Protein AF-A0A9P6KGE3-F1 (afdb_monomer)

Sequence (478 aa):
MKNVGARFRNRKINNKQLLRVYRASEIPDLDESLSLQRSIPQTETGVDKEEESEHHLQAAISASNLSTTTGEVTALYIPTPDASRKIENYRQFYTKTFTEPSTLIRFSSTVEDCIGCPYNMDHDDEKWLVDFNAKRSSTEKLDEDHFELIMWQFEKITNERVPYLQLDSGQIPALEDLRATFIGAQLSGVKAFAGDVYPWWQDRRIKRGGKIITPQLKFEEVVRNESDPYVCFRRRESKPVRKTRRTDQQSIEKLRKLRMEMESARSLLEMVSRREKVRKESLVLEHMIFDQRCKVREYRRNLGIKDDDEDMQSSLKKKNRKLGEPSATIRIPLNFKDRDTPASQDESRRDRSALSSIETELARRREDDVGWEDLTDNPYQQFLAPYSQQCFRVLPHQRNGKYVSFRKRIGRGGRIHIDRQYARPRYPFKDPYQKDLYGQTDGQYTYDKFRFDDDSFDQEDIIDDLRDGYVFYSAIYS

Radius of gyration: 42.46 Å; Cα conta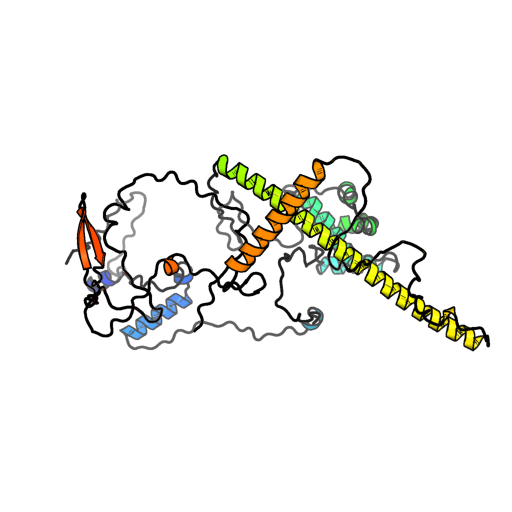cts (8 Å, |Δi|>4): 180; chains: 1; bounding box: 105×90×108 Å

Structure (mmCIF, N/CA/C/O backbone):
data_AF-A0A9P6KGE3-F1
#
_entry.id   AF-A0A9P6KGE3-F1
#
loop_
_atom_site.group_PDB
_atom_site.id
_atom_site.type_symbol
_atom_site.label_atom_id
_atom_site.label_alt_id
_atom_site.label_comp_id
_atom_site.label_asym_id
_atom_site.label_entity_id
_atom_site.label_seq_id
_atom_site.pdbx_PDB_ins_code
_atom_site.Cartn_x
_atom_site.Cartn_y
_atom_site.Cartn_z
_atom_site.occupancy
_atom_site.B_iso_or_equiv
_atom_site.auth_seq_id
_atom_site.auth_comp_id
_atom_site.auth_asym_id
_atom_site.auth_atom_id
_atom_site.pdbx_PDB_model_num
ATOM 1 N N . MET A 1 1 ? -22.784 -4.796 64.828 1.00 34.38 1 MET A N 1
ATOM 2 C CA . MET A 1 1 ? -23.133 -5.222 63.452 1.00 34.38 1 MET A CA 1
ATOM 3 C C . MET A 1 1 ? -24.203 -4.282 62.905 1.00 34.38 1 MET A C 1
ATOM 5 O O . MET A 1 1 ? -25.028 -3.840 63.694 1.00 34.38 1 MET A O 1
ATOM 9 N N . LYS A 1 2 ? -24.172 -3.915 61.616 1.00 34.50 2 LYS A N 1
ATOM 10 C CA . LYS A 1 2 ? -25.208 -3.077 60.977 1.00 34.50 2 LYS A CA 1
ATOM 11 C C . LYS A 1 2 ? -25.987 -3.929 59.972 1.00 34.50 2 LYS A C 1
ATOM 13 O O . LYS A 1 2 ? -25.368 -4.502 59.084 1.00 34.50 2 LYS A O 1
ATOM 18 N N . ASN A 1 3 ? -27.312 -3.985 60.102 1.00 33.12 3 ASN A N 1
ATOM 19 C CA . ASN A 1 3 ? -28.177 -4.696 59.157 1.00 33.12 3 ASN A CA 1
ATOM 20 C C . ASN A 1 3 ? -28.160 -4.011 57.784 1.00 33.12 3 ASN A C 1
ATOM 22 O O . ASN A 1 3 ? -28.677 -2.902 57.644 1.00 33.12 3 ASN A O 1
ATOM 26 N N . VAL A 1 4 ? -27.639 -4.695 56.764 1.00 39.62 4 VAL A N 1
ATOM 27 C CA . VAL A 1 4 ? -27.807 -4.313 55.354 1.00 39.62 4 VAL A CA 1
ATOM 28 C C . VAL A 1 4 ? -29.019 -5.061 54.799 1.00 39.62 4 VAL A C 1
ATOM 30 O O . VAL A 1 4 ? -28.910 -6.026 54.053 1.00 39.62 4 VAL A O 1
ATOM 33 N N . GLY A 1 5 ? -30.209 -4.627 55.217 1.00 37.56 5 GLY A N 1
ATOM 34 C CA . GLY A 1 5 ? -31.465 -5.124 54.661 1.00 37.56 5 GLY A CA 1
ATOM 35 C C . GLY A 1 5 ? -31.737 -4.478 53.305 1.00 37.56 5 GLY A C 1
ATOM 36 O O . GLY A 1 5 ? -32.362 -3.417 53.251 1.00 37.56 5 GLY A O 1
ATOM 37 N N . ALA A 1 6 ? -31.286 -5.108 52.219 1.00 42.97 6 ALA A N 1
ATOM 38 C CA . ALA A 1 6 ? -31.610 -4.697 50.855 1.00 42.97 6 ALA A CA 1
ATOM 39 C C . ALA A 1 6 ? -33.107 -4.929 50.571 1.00 42.97 6 ALA A C 1
ATOM 41 O O . ALA A 1 6 ? -33.515 -5.948 50.018 1.00 42.97 6 ALA A O 1
ATOM 42 N N . ARG A 1 7 ? -33.956 -3.978 50.982 1.00 43.38 7 ARG A N 1
ATOM 43 C CA . ARG A 1 7 ? -35.394 -4.009 50.688 1.00 43.38 7 ARG A CA 1
ATOM 44 C C . ARG A 1 7 ? -35.607 -3.938 49.178 1.00 43.38 7 ARG A C 1
ATOM 46 O O . ARG A 1 7 ? -35.482 -2.864 48.587 1.00 43.38 7 ARG A O 1
ATOM 53 N N . PHE A 1 8 ? -36.002 -5.062 48.579 1.00 44.66 8 PHE A N 1
ATOM 54 C CA . PHE A 1 8 ? -36.588 -5.087 47.244 1.00 44.66 8 PHE A CA 1
ATOM 55 C C . PHE A 1 8 ? -37.722 -4.060 47.180 1.00 44.66 8 PHE A C 1
ATOM 57 O O . PHE A 1 8 ? -38.732 -4.157 47.880 1.00 44.66 8 PHE A O 1
ATOM 64 N N . ARG A 1 9 ? -37.543 -3.026 46.356 1.00 48.59 9 ARG A N 1
ATOM 65 C CA . ARG A 1 9 ? -38.571 -2.010 46.146 1.00 48.59 9 ARG A CA 1
ATOM 66 C C . ARG A 1 9 ? -39.612 -2.594 45.200 1.00 48.59 9 ARG A C 1
ATOM 68 O O . ARG A 1 9 ? -39.399 -2.565 43.989 1.00 48.59 9 ARG A O 1
ATOM 75 N N . ASN A 1 10 ? -40.715 -3.104 45.756 1.00 51.31 10 ASN A N 1
ATOM 76 C CA . ASN A 1 10 ? -41.859 -3.603 44.988 1.00 51.31 10 ASN A CA 1
ATOM 77 C C . ASN A 1 10 ? -42.211 -2.613 43.870 1.00 51.31 10 ASN A C 1
ATOM 79 O O . ASN A 1 10 ? -42.657 -1.489 44.124 1.00 51.31 10 ASN A O 1
ATOM 83 N N . ARG A 1 11 ? -41.961 -3.019 42.621 1.00 63.78 11 ARG A N 1
ATOM 84 C CA . ARG A 1 11 ? -42.349 -2.247 41.440 1.00 63.78 11 ARG A CA 1
ATOM 85 C C . ARG A 1 11 ? -43.874 -2.300 41.348 1.00 63.78 11 ARG A C 1
ATOM 87 O O . ARG A 1 11 ? -44.459 -3.362 41.541 1.00 63.78 11 ARG A O 1
ATOM 94 N N . LYS A 1 12 ? -44.521 -1.158 41.087 1.00 65.44 12 LYS A N 1
ATOM 95 C CA . LYS A 1 12 ? -45.979 -1.121 40.891 1.00 65.44 12 LYS A CA 1
ATOM 96 C C . LYS A 1 12 ? -46.359 -2.071 39.752 1.00 65.44 12 LYS A C 1
ATOM 98 O O . LYS A 1 12 ? -45.701 -2.062 38.712 1.00 65.44 12 LYS A O 1
ATOM 103 N N . ILE A 1 13 ? -47.413 -2.858 39.963 1.00 71.56 13 ILE A N 1
ATOM 104 C CA . ILE A 1 13 ? -47.963 -3.770 38.956 1.00 71.56 13 ILE A CA 1
ATOM 105 C C . ILE A 1 13 ? -48.334 -2.963 37.705 1.00 71.56 13 ILE A C 1
ATOM 107 O O . ILE A 1 13 ? -48.951 -1.901 37.794 1.00 71.56 13 ILE A O 1
ATOM 111 N N . ASN A 1 14 ? -47.912 -3.457 36.542 1.00 76.94 14 ASN A N 1
ATOM 112 C CA . ASN A 1 14 ? -48.196 -2.846 35.252 1.00 76.94 14 ASN A CA 1
ATOM 113 C C . ASN A 1 14 ? -49.453 -3.486 34.654 1.00 76.94 14 ASN A C 1
ATOM 115 O O . ASN A 1 14 ? -49.390 -4.608 34.159 1.00 76.94 14 ASN A O 1
ATOM 119 N N . ASN A 1 15 ? -50.571 -2.758 34.638 1.00 73.94 15 ASN A N 1
ATOM 120 C CA . ASN A 1 15 ? -51.862 -3.259 34.143 1.00 73.94 15 ASN A CA 1
ATOM 121 C C . ASN A 1 15 ? -51.873 -3.647 32.647 1.00 73.94 15 ASN A C 1
ATOM 123 O O . ASN A 1 15 ? -52.861 -4.204 32.182 1.00 73.94 15 ASN A O 1
ATOM 127 N N . LYS A 1 16 ? -50.809 -3.355 31.881 1.00 76.31 16 LYS A N 1
ATOM 128 C CA . LYS A 1 16 ? -50.649 -3.810 30.485 1.00 76.31 16 LYS A CA 1
ATOM 129 C C . LYS A 1 16 ? -49.860 -5.116 30.343 1.00 76.31 16 LYS A C 1
ATOM 131 O O . LYS A 1 16 ? -49.773 -5.645 29.240 1.00 76.31 16 LYS A O 1
ATOM 136 N N . GLN A 1 17 ? -49.251 -5.619 31.416 1.00 76.69 17 GLN A N 1
ATOM 137 C CA . GLN A 1 17 ? -48.429 -6.824 31.383 1.00 76.69 17 GLN A CA 1
ATOM 138 C C . GLN A 1 17 ? -49.233 -8.014 31.912 1.00 76.69 17 GLN A C 1
ATOM 140 O O . GLN A 1 17 ? -49.569 -8.072 33.093 1.00 76.69 17 GLN A O 1
ATOM 145 N N . LEU A 1 18 ? -49.536 -8.964 31.025 1.00 73.88 18 LEU A N 1
ATOM 146 C CA . LEU A 1 18 ? -50.236 -10.201 31.373 1.00 73.88 18 LEU A CA 1
ATOM 147 C C . LEU A 1 18 ? -49.408 -11.005 32.386 1.00 73.88 18 LEU A C 1
ATOM 149 O O . LEU A 1 18 ? -48.262 -11.371 32.117 1.00 73.88 18 LEU A O 1
ATOM 153 N N . LEU A 1 19 ? -49.995 -11.280 33.551 1.00 74.81 19 LEU A N 1
ATOM 154 C CA . LEU A 1 19 ? -49.402 -12.145 34.567 1.00 74.81 19 LEU A CA 1
ATOM 155 C C . LEU A 1 19 ? -49.645 -13.609 34.184 1.00 74.81 19 LEU A C 1
ATOM 157 O O . LEU A 1 19 ? -50.778 -13.997 33.900 1.00 74.81 19 LEU A O 1
ATOM 161 N N . ARG A 1 20 ? -48.590 -14.431 34.188 1.00 77.12 20 ARG A N 1
ATOM 162 C CA . ARG A 1 20 ? -48.732 -15.885 34.039 1.00 77.12 20 ARG A CA 1
ATOM 163 C C . ARG A 1 20 ? -49.261 -16.478 35.340 1.00 77.12 20 ARG A C 1
ATOM 165 O O . ARG A 1 20 ? -48.689 -16.241 36.401 1.00 77.12 20 ARG A O 1
ATOM 172 N N . VAL A 1 21 ? -50.334 -17.254 35.234 1.00 77.50 21 VAL A N 1
ATOM 173 C CA . VAL A 1 21 ? -50.848 -18.097 36.316 1.00 77.50 21 VAL A CA 1
ATOM 174 C C . VAL A 1 21 ? -50.185 -19.461 36.177 1.00 77.50 21 VAL A C 1
ATOM 176 O O . VAL A 1 21 ? -50.337 -20.098 35.138 1.00 77.50 21 VAL A O 1
ATOM 179 N N . TYR A 1 22 ? -49.457 -19.882 37.207 1.00 80.06 22 TYR A N 1
ATOM 180 C CA . TYR A 1 22 ? -48.849 -21.209 37.290 1.00 80.06 22 TYR A CA 1
ATOM 181 C C . TYR A 1 22 ? -49.707 -22.126 38.162 1.00 80.06 22 TYR A C 1
ATOM 183 O O . TYR A 1 22 ? -50.346 -21.671 39.116 1.00 80.06 22 TYR A O 1
ATOM 191 N N . ARG A 1 23 ? -49.714 -23.421 37.855 1.00 76.50 23 ARG A N 1
ATOM 192 C CA . ARG A 1 23 ? -50.265 -24.456 38.743 1.00 76.50 23 ARG A CA 1
ATOM 193 C C . ARG A 1 23 ? -49.266 -24.766 39.857 1.00 76.50 23 ARG A C 1
ATOM 195 O O . ARG A 1 23 ? -48.066 -24.591 39.677 1.00 76.50 23 ARG A O 1
ATOM 202 N N . ALA A 1 24 ? -49.742 -25.284 40.990 1.00 70.50 24 ALA A N 1
ATOM 203 C CA . ALA A 1 24 ? -48.873 -25.632 42.122 1.00 70.50 24 ALA A CA 1
ATOM 204 C C . ALA A 1 24 ? -47.731 -26.597 41.733 1.00 70.50 24 ALA A C 1
ATOM 206 O O . ALA A 1 24 ? -46.621 -26.455 42.222 1.00 70.50 24 ALA A O 1
ATOM 207 N N . SER A 1 25 ? -47.979 -27.513 40.791 1.00 72.19 25 SER A N 1
ATOM 208 C CA . SER A 1 25 ? -46.994 -28.456 40.240 1.00 72.19 25 SER A CA 1
ATOM 209 C C . SER A 1 25 ? -45.977 -27.850 39.259 1.00 72.19 25 SER A C 1
ATOM 211 O O . SER A 1 25 ? -45.060 -28.541 38.833 1.00 72.19 25 SER A O 1
ATOM 213 N N . GLU A 1 26 ? -46.169 -26.602 38.827 1.00 70.00 26 GLU A N 1
ATOM 214 C CA . GLU A 1 26 ? -45.285 -25.886 37.887 1.00 70.00 26 GLU A CA 1
ATOM 215 C C . GLU A 1 26 ? -44.317 -24.940 38.617 1.00 70.00 26 GLU A C 1
ATOM 217 O O . GLU A 1 26 ? -43.455 -24.318 37.995 1.00 70.00 26 GLU A O 1
ATOM 222 N N . ILE A 1 27 ? -44.466 -24.820 39.938 1.00 68.50 27 ILE A N 1
ATOM 223 C CA . ILE A 1 27 ? -43.591 -24.056 40.820 1.00 68.50 27 ILE A CA 1
ATOM 224 C C . ILE A 1 27 ? -42.581 -25.059 41.397 1.00 68.50 27 ILE A C 1
ATOM 226 O O . ILE A 1 27 ? -43.002 -25.975 42.101 1.00 68.50 27 ILE A O 1
ATOM 230 N N . PRO A 1 28 ? -41.270 -24.939 41.110 1.00 62.00 28 PRO A N 1
ATOM 231 C CA . PRO A 1 28 ? -40.258 -25.745 41.789 1.00 62.00 28 PRO A CA 1
ATOM 232 C C . PRO A 1 28 ? -40.338 -25.494 43.295 1.00 62.00 28 PRO A C 1
ATOM 234 O O . PRO A 1 28 ? -40.505 -24.333 43.677 1.00 62.00 28 PRO A O 1
ATOM 237 N N . ASP A 1 29 ? -40.190 -26.533 44.124 1.00 56.19 29 ASP A N 1
ATOM 238 C CA . ASP A 1 29 ? -40.242 -26.392 45.584 1.00 56.19 29 ASP A CA 1
ATOM 239 C C . ASP A 1 29 ? -39.270 -25.300 46.049 1.00 56.19 29 ASP A C 1
ATOM 241 O O . ASP A 1 29 ? -38.043 -25.425 45.986 1.00 56.19 29 ASP A O 1
ATOM 245 N N . LEU A 1 30 ? -39.854 -24.180 46.475 1.00 52.06 30 LEU A N 1
ATOM 246 C CA . LEU A 1 30 ? -39.150 -23.016 46.986 1.00 52.06 30 LEU A CA 1
ATOM 247 C C . LEU A 1 30 ? -38.827 -23.270 48.452 1.00 52.06 30 LEU A C 1
ATOM 249 O O . LEU A 1 30 ? -39.425 -22.667 49.341 1.00 52.06 30 LEU A O 1
ATOM 253 N N . ASP A 1 31 ? -37.872 -24.167 48.691 1.00 51.31 31 ASP A N 1
ATOM 254 C CA . ASP A 1 31 ? -37.248 -24.272 50.002 1.00 51.31 31 ASP A CA 1
ATOM 255 C C . ASP A 1 31 ? -36.617 -22.904 50.322 1.00 51.31 31 ASP A C 1
ATOM 257 O O . ASP A 1 31 ? -35.713 -22.430 49.617 1.00 51.31 31 ASP A O 1
ATOM 261 N N . GLU A 1 32 ? -37.166 -22.204 51.325 1.00 49.59 32 GLU A N 1
ATOM 262 C CA . GLU A 1 32 ? -36.828 -20.799 51.611 1.00 49.59 32 GLU A CA 1
ATOM 263 C C . GLU A 1 32 ? -35.320 -20.632 51.873 1.00 49.59 32 GLU A C 1
ATOM 265 O O . GLU A 1 32 ? -34.739 -19.596 51.533 1.00 49.59 32 GLU A O 1
ATOM 270 N N . SER A 1 33 ? -34.680 -21.698 52.365 1.00 47.12 33 SER A N 1
ATOM 271 C CA . SER A 1 33 ? -33.236 -21.858 52.555 1.00 47.12 33 SER A CA 1
ATOM 272 C C . SER A 1 33 ? -32.411 -21.565 51.284 1.00 47.12 33 SER A C 1
ATOM 274 O O . SER A 1 33 ? -31.464 -20.776 51.326 1.00 47.12 33 SER A O 1
ATOM 276 N N . LEU A 1 34 ? -32.798 -22.129 50.134 1.00 47.72 34 LEU A N 1
ATOM 277 C CA . LEU A 1 34 ? -32.079 -22.028 48.858 1.00 47.72 34 LEU A CA 1
ATOM 278 C C . LEU A 1 34 ? -32.379 -20.719 48.122 1.00 47.72 34 LEU A C 1
ATOM 280 O O . LEU A 1 34 ? -31.540 -20.200 47.381 1.00 47.72 34 LEU A O 1
ATOM 284 N N . SER A 1 35 ? -33.564 -20.144 48.335 1.00 47.28 35 SER A N 1
ATOM 285 C CA . SER A 1 35 ? -33.945 -18.872 47.707 1.00 47.28 35 SER A CA 1
ATOM 286 C C . SER A 1 35 ? -33.092 -17.684 48.187 1.00 47.28 35 SER A C 1
ATOM 288 O O . SER A 1 35 ? -32.820 -16.771 47.404 1.00 47.28 35 SER A O 1
ATOM 290 N N . LEU A 1 36 ? -32.559 -17.749 49.413 1.00 46.09 36 LEU A N 1
ATOM 291 C CA . LEU A 1 36 ? -31.568 -16.808 49.953 1.00 46.09 36 LEU A CA 1
ATOM 292 C C . LEU A 1 36 ? -30.155 -16.978 49.359 1.00 46.09 36 LEU A C 1
ATOM 294 O O . LEU A 1 36 ? -29.354 -16.050 49.451 1.00 46.09 36 LEU A O 1
ATOM 298 N N . GLN A 1 37 ? -29.855 -18.110 48.712 1.00 42.34 37 GLN A N 1
ATOM 299 C CA . GLN A 1 37 ? -28.573 -18.373 48.042 1.00 42.34 37 GLN A CA 1
ATOM 300 C C . GLN A 1 37 ? -28.624 -18.189 46.514 1.00 42.34 37 GLN A C 1
ATOM 302 O O . GLN A 1 37 ? -27.605 -18.334 45.845 1.00 42.34 37 GLN A O 1
ATOM 307 N N . ARG A 1 38 ? -29.771 -17.789 45.934 1.00 44.72 38 ARG A N 1
ATOM 308 C CA . ARG A 1 38 ? -29.862 -17.432 44.500 1.00 44.72 38 ARG A CA 1
ATOM 309 C C . ARG A 1 38 ? -29.212 -16.099 44.126 1.00 44.72 38 ARG A C 1
ATOM 311 O O . ARG A 1 38 ? -29.129 -15.791 42.937 1.00 44.72 38 ARG A O 1
ATOM 318 N N . SER A 1 39 ? -28.666 -15.350 45.083 1.00 41.31 39 SER A N 1
ATOM 319 C CA . SER A 1 39 ? -27.463 -14.584 44.771 1.00 41.31 39 SER A CA 1
ATOM 320 C C . SER A 1 39 ? -26.312 -15.576 44.614 1.00 41.31 39 SER A C 1
ATOM 322 O O . SER A 1 39 ? -25.593 -15.843 45.579 1.00 41.31 39 SER A O 1
ATOM 324 N N . ILE A 1 40 ? -26.118 -16.074 43.385 1.00 45.12 40 ILE A N 1
ATOM 325 C CA . ILE A 1 40 ? -24.771 -16.436 42.929 1.00 45.12 40 ILE A CA 1
ATOM 326 C C . ILE A 1 40 ? -23.909 -15.247 43.359 1.00 45.12 40 ILE A C 1
ATOM 328 O O . ILE A 1 40 ? -24.237 -14.121 42.957 1.00 45.12 40 ILE A O 1
ATOM 332 N N . PRO A 1 41 ? -22.905 -15.424 44.237 1.00 42.50 41 PRO A N 1
ATOM 333 C CA . PRO A 1 41 ? -22.016 -14.328 44.547 1.00 42.50 41 PRO A CA 1
ATOM 334 C C . PRO A 1 41 ? -21.484 -13.830 43.209 1.00 42.50 41 PRO A C 1
ATOM 336 O O . PRO A 1 41 ? -20.989 -14.636 42.420 1.00 42.50 41 PRO A O 1
ATOM 339 N N . GLN A 1 42 ? -21.592 -12.528 42.930 1.00 47.47 42 GLN A N 1
ATOM 340 C CA . GLN A 1 42 ? -20.705 -11.932 41.937 1.00 47.47 42 GLN A CA 1
ATOM 341 C C . GLN A 1 42 ? -19.313 -11.945 42.562 1.00 47.47 42 GLN A C 1
ATOM 343 O O . GLN A 1 42 ? -18.828 -10.952 43.096 1.00 47.47 42 GLN A O 1
ATOM 348 N N . THR A 1 43 ? -18.728 -13.141 42.574 1.00 50.72 43 THR A N 1
ATOM 349 C CA . THR A 1 43 ? -17.308 -13.374 42.698 1.00 50.72 43 THR A CA 1
ATOM 350 C C . THR A 1 43 ? -16.724 -12.563 41.562 1.00 50.72 43 THR A C 1
ATOM 352 O O . THR A 1 43 ? -16.995 -12.872 40.405 1.00 50.72 43 THR A O 1
ATOM 355 N N . GLU A 1 44 ? -16.040 -11.470 41.884 1.00 52.69 44 GLU A N 1
ATOM 356 C CA . GLU A 1 44 ? -15.378 -10.630 40.892 1.00 52.69 44 GLU A CA 1
ATOM 357 C C . GLU A 1 44 ? -14.354 -11.528 40.190 1.00 52.69 44 GLU A C 1
ATOM 359 O O . GLU A 1 44 ? -13.297 -11.826 40.741 1.00 52.69 44 GLU A O 1
ATOM 364 N N . THR A 1 45 ? -14.718 -12.067 39.022 1.00 56.84 45 THR A N 1
ATOM 365 C CA . THR A 1 45 ? -14.019 -13.211 38.412 1.00 56.84 45 THR A CA 1
ATOM 366 C C . THR A 1 45 ? -12.638 -12.837 37.874 1.00 56.84 45 THR A C 1
ATOM 368 O O . THR A 1 45 ? -11.892 -13.713 37.449 1.00 56.84 45 THR A O 1
ATOM 371 N N . GLY A 1 46 ? -12.283 -11.546 37.901 1.00 62.19 46 GLY A N 1
ATOM 372 C CA . GLY A 1 46 ? -11.084 -11.005 37.258 1.00 62.19 46 GLY A CA 1
ATOM 373 C C . GLY A 1 46 ? -11.154 -11.045 35.728 1.00 62.19 46 GLY A C 1
ATOM 374 O O . GLY A 1 46 ? -10.147 -10.796 35.076 1.00 62.19 46 GLY A O 1
ATOM 375 N N . VAL A 1 47 ? -12.330 -11.372 35.188 1.00 67.00 47 VAL A N 1
ATOM 376 C CA . VAL A 1 47 ? -12.655 -11.556 33.773 1.00 67.00 47 VAL A CA 1
ATOM 377 C C . VAL A 1 47 ? -13.493 -10.366 33.307 1.00 67.00 47 VAL A C 1
ATOM 379 O O . VAL A 1 47 ? -14.238 -9.784 34.102 1.00 67.00 47 VAL A O 1
ATOM 382 N N . ASP A 1 48 ? -13.369 -9.977 32.037 1.00 69.19 48 ASP A N 1
ATOM 383 C CA . ASP A 1 48 ? -14.129 -8.842 31.522 1.00 69.19 48 ASP A CA 1
ATOM 384 C C . ASP A 1 48 ? -15.627 -9.167 31.418 1.00 69.19 48 ASP A C 1
ATOM 386 O O . ASP A 1 48 ? -16.053 -10.281 31.116 1.00 69.19 48 ASP A O 1
ATOM 390 N N . LYS A 1 49 ? -16.471 -8.161 31.654 1.00 71.81 49 LYS A N 1
ATOM 391 C CA . LYS A 1 49 ? -17.923 -8.349 31.822 1.00 71.81 49 LYS A CA 1
ATOM 392 C C . LYS A 1 49 ? -18.646 -8.926 30.592 1.00 71.81 49 LYS A C 1
ATOM 394 O O . LYS A 1 49 ? -19.752 -9.450 30.714 1.00 71.81 49 LYS A O 1
ATOM 399 N N . GLU A 1 50 ? -18.062 -8.796 29.404 1.00 65.94 50 GLU A N 1
ATOM 400 C CA . GLU A 1 50 ? -18.590 -9.422 28.185 1.00 65.94 50 GLU A CA 1
ATOM 401 C C . GLU A 1 50 ? -18.202 -10.913 28.113 1.00 65.94 50 GLU A C 1
ATOM 403 O O . GLU A 1 50 ? -19.032 -11.743 27.738 1.00 65.94 50 GLU A O 1
ATOM 408 N N . GLU A 1 51 ? -17.008 -11.277 28.590 1.00 65.75 51 GLU A N 1
ATOM 409 C CA . GLU A 1 51 ? -16.503 -12.656 28.684 1.00 65.75 51 GLU A CA 1
ATOM 410 C C . GLU A 1 51 ? -17.218 -13.468 29.784 1.00 65.75 51 GLU A C 1
ATOM 412 O O . GLU A 1 51 ? -17.449 -14.663 29.607 1.00 65.75 51 GLU A O 1
ATOM 417 N N . GLU A 1 52 ? -17.704 -12.829 30.863 1.00 70.06 52 GLU A N 1
ATOM 418 C CA . GLU A 1 52 ? -18.581 -13.461 31.878 1.00 70.06 52 GLU A CA 1
ATOM 419 C C . GLU A 1 52 ? -19.834 -14.141 31.270 1.00 70.06 52 GLU A C 1
ATOM 421 O O . GLU A 1 52 ? -20.469 -14.984 31.913 1.00 70.06 52 GLU A O 1
ATOM 426 N N . SER A 1 53 ? -20.217 -13.775 30.040 1.00 76.12 53 SER A N 1
ATOM 427 C CA . SER A 1 53 ? -21.351 -14.358 29.315 1.00 76.12 53 SER A CA 1
ATOM 428 C C . SER A 1 53 ? -21.018 -15.614 28.491 1.00 76.12 53 SER A C 1
ATOM 430 O O . SER A 1 53 ? -21.936 -16.254 27.973 1.00 76.12 53 SER A O 1
ATOM 432 N N . GLU A 1 54 ? -19.742 -15.997 28.371 1.00 80.62 54 GLU A N 1
ATOM 433 C CA . GLU A 1 54 ? -19.323 -17.095 27.498 1.00 80.62 54 GLU A CA 1
ATOM 434 C C . GLU A 1 54 ? -19.743 -18.473 28.040 1.00 80.62 54 GLU A C 1
ATOM 436 O O . GLU A 1 54 ? -19.434 -18.857 29.170 1.00 80.62 54 GLU A O 1
ATOM 441 N N . HIS A 1 55 ? -20.406 -19.266 27.194 1.00 81.19 55 HIS A N 1
ATOM 442 C CA . HIS A 1 55 ? -20.951 -20.576 27.554 1.00 81.19 55 HIS A CA 1
ATOM 443 C C . HIS A 1 55 ? -19.897 -21.560 28.096 1.00 81.19 55 HIS A C 1
ATOM 445 O O . HIS A 1 55 ? -20.142 -22.218 29.106 1.00 81.19 55 HIS A O 1
ATOM 451 N N . HIS A 1 56 ? -18.725 -21.671 27.459 1.00 79.94 56 HIS A N 1
ATOM 452 C CA . HIS A 1 56 ? -17.691 -22.615 27.901 1.00 79.94 56 HIS A CA 1
ATOM 453 C C . HIS A 1 56 ? -17.039 -22.185 29.220 1.00 79.94 56 HIS A C 1
ATOM 455 O O . HIS A 1 56 ? -16.799 -23.037 30.078 1.00 79.94 56 HIS A O 1
ATOM 461 N N . LEU A 1 57 ? -16.844 -20.879 29.426 1.00 79.69 57 LEU A N 1
ATOM 462 C CA . LEU A 1 57 ? -16.362 -20.324 30.689 1.00 79.69 57 LEU A CA 1
ATOM 463 C C . LEU A 1 57 ? -17.370 -20.551 31.825 1.00 79.69 57 LEU A C 1
ATOM 465 O O . LEU A 1 57 ? -17.009 -21.096 32.867 1.00 79.69 57 LEU A O 1
ATOM 469 N N . GLN A 1 58 ? -18.645 -20.205 31.616 1.00 80.06 58 GLN A N 1
ATOM 470 C CA . GLN A 1 58 ? -19.711 -20.436 32.598 1.00 80.06 58 GLN A CA 1
ATOM 471 C C . GLN A 1 58 ? -19.832 -21.914 32.966 1.00 80.06 58 GLN A C 1
ATOM 473 O O . GLN A 1 58 ? -19.950 -22.255 34.145 1.00 80.06 58 GLN A O 1
ATOM 478 N N . ALA A 1 59 ? -19.768 -22.801 31.973 1.00 81.75 59 ALA A N 1
ATOM 479 C CA . ALA A 1 59 ? -19.869 -24.229 32.201 1.00 81.75 59 ALA A CA 1
ATOM 480 C C . ALA A 1 59 ? -18.643 -24.765 32.975 1.00 81.75 59 ALA A C 1
ATOM 482 O O . ALA A 1 59 ? -18.825 -25.516 33.936 1.00 81.75 59 ALA A O 1
ATOM 483 N N . ALA A 1 60 ? -17.422 -24.307 32.672 1.00 80.00 60 ALA A N 1
ATOM 484 C CA . ALA A 1 60 ? -16.215 -24.649 33.434 1.00 80.00 60 ALA A CA 1
ATOM 485 C C . ALA A 1 60 ? -16.251 -24.130 34.889 1.00 80.00 60 ALA A C 1
ATOM 487 O O . ALA A 1 60 ? -15.922 -24.873 35.816 1.00 80.00 60 ALA A O 1
ATOM 488 N N . ILE A 1 61 ? -16.717 -22.893 35.113 1.00 77.69 61 ILE A N 1
ATOM 489 C CA . ILE A 1 61 ? -16.930 -22.319 36.456 1.00 77.69 61 ILE A CA 1
ATOM 490 C C . ILE A 1 61 ? -18.018 -23.092 37.218 1.00 77.69 61 ILE A C 1
ATOM 492 O O . ILE A 1 61 ? -17.899 -23.328 38.421 1.00 77.69 61 ILE A O 1
ATOM 496 N N . SER A 1 62 ? -19.086 -23.522 36.542 1.00 80.00 62 SER A N 1
ATOM 497 C CA . SER A 1 62 ? -20.130 -24.335 37.175 1.00 80.00 62 SER A CA 1
ATOM 498 C C . SER A 1 62 ? -19.598 -25.705 37.609 1.00 80.00 62 SER A C 1
ATOM 500 O O . SER A 1 62 ? -19.867 -26.132 38.730 1.00 80.00 62 SER A O 1
ATOM 502 N N . ALA A 1 63 ? -18.762 -26.344 36.783 1.00 77.31 63 ALA A N 1
ATOM 503 C CA . ALA A 1 63 ? -18.146 -27.632 37.082 1.00 77.31 63 ALA A CA 1
ATOM 504 C C . ALA A 1 63 ? -17.147 -27.555 38.253 1.00 77.31 63 ALA A C 1
ATOM 506 O O . ALA A 1 63 ? -17.145 -28.435 39.113 1.00 77.31 63 ALA A O 1
ATOM 507 N N . SER A 1 64 ? -16.341 -26.490 38.357 1.00 74.00 64 SER A N 1
ATOM 508 C CA . SER A 1 64 ? -15.409 -26.312 39.484 1.00 74.00 64 SER A CA 1
ATOM 509 C C . SER A 1 64 ? -16.122 -26.001 40.808 1.00 74.00 64 SER A C 1
ATOM 511 O O . SER A 1 64 ? -15.749 -26.532 41.860 1.00 74.00 64 SER A O 1
ATOM 513 N N . ASN A 1 65 ? -17.206 -25.219 40.766 1.00 76.19 65 ASN A N 1
ATOM 514 C CA . ASN A 1 65 ? -18.067 -24.975 41.927 1.00 76.19 65 ASN A CA 1
ATOM 515 C C . ASN A 1 65 ? -18.800 -26.251 42.382 1.00 76.19 65 ASN A C 1
ATOM 517 O O . ASN A 1 65 ? -18.867 -26.531 43.583 1.00 76.19 65 ASN A O 1
ATOM 521 N N . LEU A 1 66 ? -19.305 -27.060 41.442 1.00 70.94 66 LEU A N 1
ATOM 522 C CA . LEU A 1 66 ? -19.905 -28.367 41.735 1.00 70.94 66 LEU A CA 1
ATOM 523 C C . LEU A 1 66 ? -18.878 -29.337 42.332 1.00 70.94 66 LEU A C 1
ATOM 525 O O . LEU A 1 66 ? -19.160 -29.962 43.352 1.00 70.94 66 LEU A O 1
ATOM 529 N N . SER A 1 67 ? -17.663 -29.393 41.782 1.00 70.06 67 SER A N 1
ATOM 530 C CA . SER A 1 67 ? -16.577 -30.223 42.316 1.00 70.06 67 SER A CA 1
ATOM 531 C C . SER A 1 67 ? -16.211 -29.852 43.759 1.00 70.06 67 SER A C 1
ATOM 533 O O . SER A 1 67 ? -16.056 -30.734 44.602 1.00 70.06 67 SER A O 1
ATOM 535 N N . THR A 1 68 ? -16.184 -28.554 44.081 1.00 68.88 68 THR A N 1
ATOM 536 C CA . THR A 1 68 ? -15.913 -28.047 45.441 1.00 68.88 68 THR A CA 1
ATOM 537 C C . THR A 1 68 ? -17.023 -28.395 46.445 1.00 68.88 68 THR A C 1
ATOM 539 O O . THR A 1 68 ? -16.750 -28.533 47.636 1.00 68.88 68 THR A O 1
ATOM 542 N N . THR A 1 69 ? -18.275 -28.525 45.995 1.00 68.50 69 THR A N 1
ATOM 543 C CA . THR A 1 69 ? -19.451 -28.703 46.873 1.00 68.50 69 THR A CA 1
ATOM 544 C C . THR A 1 69 ? -19.946 -30.145 46.980 1.00 68.50 69 THR A C 1
ATOM 546 O O . THR A 1 69 ? -20.494 -30.514 48.016 1.00 68.50 69 THR A O 1
ATOM 549 N N . THR A 1 70 ? -19.750 -30.961 45.943 1.00 66.44 70 THR A N 1
ATOM 550 C CA . THR A 1 70 ? -20.278 -32.338 45.855 1.00 66.44 70 THR A CA 1
ATOM 551 C C . THR A 1 70 ? -19.195 -33.413 45.775 1.00 66.44 70 THR A C 1
ATOM 553 O O . THR A 1 70 ? -19.489 -34.586 45.983 1.00 66.44 70 THR A O 1
ATOM 556 N N . GLY A 1 71 ? -17.941 -33.040 45.496 1.00 62.25 71 GLY A N 1
ATOM 557 C CA . GLY A 1 71 ? -16.823 -33.976 45.350 1.00 62.25 71 GLY A CA 1
ATOM 558 C C . GLY A 1 71 ? -16.769 -34.725 44.012 1.00 62.25 71 GLY A C 1
ATOM 559 O O . GLY A 1 71 ? -15.765 -35.380 43.739 1.00 62.25 71 GLY A O 1
ATOM 560 N N . GLU A 1 72 ? -17.784 -34.611 43.148 1.00 59.59 72 GLU A N 1
ATOM 561 C CA . GLU A 1 72 ? -17.733 -35.175 41.795 1.00 59.59 72 GLU A CA 1
ATOM 562 C C . GLU A 1 72 ? -16.870 -34.309 40.866 1.00 59.59 72 GLU A C 1
ATOM 564 O O . GLU A 1 72 ? -17.074 -33.103 40.723 1.00 59.59 72 GLU A O 1
ATOM 569 N N . VAL A 1 73 ? -15.885 -34.929 40.210 1.00 55.78 73 VAL A N 1
ATOM 570 C CA . VAL A 1 73 ? -14.926 -34.244 39.330 1.00 55.78 73 VAL A CA 1
ATOM 571 C C . VAL A 1 73 ? -15.267 -34.525 37.866 1.00 55.78 73 VAL A C 1
ATOM 573 O O . VAL A 1 73 ? -14.652 -35.369 37.215 1.00 55.78 73 VAL A O 1
ATOM 576 N N . THR A 1 74 ? -16.237 -33.792 37.320 1.00 62.59 74 THR A N 1
ATOM 577 C CA . THR A 1 74 ? -16.429 -33.707 35.864 1.00 62.59 74 THR A CA 1
ATOM 578 C C . THR A 1 74 ? -15.591 -32.551 35.317 1.00 62.59 74 THR A C 1
ATOM 580 O O . THR A 1 74 ? -16.023 -31.403 35.267 1.00 62.59 74 THR A O 1
ATOM 583 N N . ALA A 1 75 ? -14.345 -32.841 34.934 1.00 62.94 75 ALA A N 1
ATOM 584 C CA . ALA A 1 75 ? -13.462 -31.846 34.328 1.00 62.94 75 ALA A CA 1
ATOM 585 C C . ALA A 1 75 ? -14.015 -31.416 32.958 1.00 62.94 75 ALA A C 1
ATOM 587 O O . ALA A 1 75 ? -13.862 -32.127 31.962 1.00 62.94 75 ALA A O 1
ATOM 588 N N . LEU A 1 76 ? -14.687 -30.264 32.910 1.00 69.56 76 LEU A N 1
ATOM 589 C CA . LEU A 1 76 ? -15.291 -29.769 31.681 1.00 69.56 76 LEU A CA 1
ATOM 590 C C . LEU A 1 76 ? -14.214 -29.198 30.749 1.00 69.56 76 LEU A C 1
ATOM 592 O O . LEU A 1 76 ? -13.525 -28.236 31.084 1.00 69.56 76 LEU A O 1
ATOM 596 N N . TYR A 1 77 ? -14.056 -29.818 29.582 1.00 77.44 77 TYR A N 1
ATOM 597 C CA . TYR A 1 77 ? -12.998 -29.492 28.630 1.00 77.44 77 TYR A CA 1
ATOM 598 C C . TYR A 1 77 ? -13.366 -28.285 27.754 1.00 77.44 77 TYR A C 1
ATOM 600 O O . TYR A 1 77 ? -14.421 -28.271 27.117 1.00 77.44 77 TYR A O 1
ATOM 608 N N . ILE A 1 78 ? -12.473 -27.293 27.686 1.00 79.44 78 ILE A N 1
ATOM 609 C CA . ILE A 1 78 ? -12.574 -26.170 26.745 1.00 79.44 78 ILE A CA 1
ATOM 610 C C . ILE A 1 78 ? -12.030 -26.645 25.384 1.00 79.44 78 ILE A C 1
ATOM 612 O O . ILE A 1 78 ? -10.858 -27.027 25.306 1.00 79.44 78 ILE A O 1
ATOM 616 N N . PRO A 1 79 ? -12.842 -26.657 24.311 1.00 85.31 79 PRO A N 1
ATOM 617 C CA . PRO A 1 79 ? -12.417 -27.185 23.020 1.00 85.31 79 PRO A CA 1
ATOM 618 C C . PRO A 1 79 ? -11.340 -26.301 22.382 1.00 85.31 79 PRO A C 1
ATOM 620 O O . PRO A 1 79 ? -11.535 -25.103 22.200 1.00 85.31 79 PRO A O 1
ATOM 623 N N . THR A 1 80 ? -10.216 -26.903 21.988 1.00 87.12 80 THR A N 1
ATOM 624 C CA . THR A 1 80 ? -9.167 -26.228 21.205 1.00 87.12 80 THR A CA 1
ATOM 625 C C . THR A 1 80 ? -9.323 -26.587 19.720 1.00 87.12 80 THR A C 1
ATOM 627 O O . THR A 1 80 ? -9.235 -27.773 19.393 1.00 87.12 80 THR A O 1
ATOM 630 N N . PRO A 1 81 ? -9.562 -25.623 18.808 1.00 89.44 81 PRO A N 1
ATOM 631 C CA . PRO A 1 81 ? -9.621 -25.889 17.369 1.00 89.44 81 PRO A CA 1
ATOM 632 C C . PRO A 1 81 ? -8.285 -26.393 16.803 1.00 89.44 81 PRO A C 1
ATOM 634 O O . PRO A 1 81 ? -7.218 -25.961 17.240 1.00 89.44 81 PRO A O 1
ATOM 637 N N . ASP A 1 82 ? -8.334 -27.269 15.795 1.00 92.62 82 ASP A N 1
ATOM 638 C CA . ASP A 1 82 ? -7.127 -27.745 15.109 1.00 92.62 82 ASP A CA 1
ATOM 639 C C . ASP A 1 82 ? -6.569 -26.692 14.131 1.00 92.62 82 ASP A C 1
ATOM 641 O O . ASP A 1 82 ? -7.290 -26.149 13.293 1.00 92.62 82 ASP A O 1
ATOM 645 N N . ALA A 1 83 ? -5.260 -26.450 14.217 1.00 91.88 83 ALA A N 1
ATOM 646 C CA . ALA A 1 83 ? -4.490 -25.546 13.361 1.00 91.88 83 ALA A CA 1
ATOM 647 C C . ALA A 1 83 ? -3.383 -26.273 12.560 1.00 91.88 83 ALA A C 1
ATOM 649 O O . ALA A 1 83 ? -2.493 -25.635 12.000 1.00 91.88 83 ALA A O 1
ATOM 650 N N . SER A 1 84 ? -3.406 -27.610 12.504 1.00 93.12 84 SER A N 1
ATOM 651 C CA . SER A 1 84 ? -2.351 -28.442 11.901 1.00 93.12 84 SER A CA 1
ATOM 652 C C . SER A 1 84 ? -2.252 -28.365 10.368 1.00 93.12 84 SER A C 1
ATOM 654 O O . SER A 1 84 ? -1.215 -28.721 9.790 1.00 93.12 84 SER A O 1
ATOM 656 N N . ARG A 1 85 ? -3.320 -27.915 9.692 1.00 93.50 85 ARG A N 1
ATOM 657 C CA . ARG A 1 85 ? -3.449 -27.937 8.228 1.00 93.50 85 ARG A CA 1
ATOM 658 C C . ARG A 1 85 ? -2.426 -27.022 7.548 1.00 93.50 85 ARG A C 1
ATOM 660 O O . ARG A 1 85 ? -2.361 -25.826 7.811 1.00 93.50 85 ARG A O 1
ATOM 667 N N . LYS A 1 86 ? -1.679 -27.580 6.592 1.00 93.56 86 LYS A N 1
ATOM 668 C CA . LYS A 1 86 ? -0.713 -26.853 5.750 1.00 93.56 86 LYS A CA 1
ATOM 669 C C . LYS A 1 86 ? -1.275 -26.614 4.348 1.00 93.56 86 LYS A C 1
ATOM 671 O O . LYS A 1 86 ? -2.098 -27.388 3.865 1.00 93.56 86 LYS A O 1
ATOM 676 N N . ILE A 1 87 ? -0.809 -25.544 3.709 1.00 93.94 87 ILE A N 1
ATOM 677 C CA . ILE A 1 87 ? -1.160 -25.156 2.338 1.00 93.94 87 ILE A CA 1
ATOM 678 C C . ILE A 1 87 ? -0.014 -25.583 1.411 1.00 93.94 87 ILE A C 1
ATOM 680 O O . ILE A 1 87 ? 1.133 -25.193 1.630 1.00 93.94 87 ILE A O 1
ATOM 684 N N . GLU A 1 88 ? -0.309 -26.385 0.387 1.00 94.94 88 GLU A N 1
ATOM 685 C CA . GLU A 1 88 ? 0.705 -26.987 -0.496 1.00 94.94 88 GLU A CA 1
ATOM 686 C C . GLU A 1 88 ? 1.437 -25.942 -1.351 1.00 94.94 88 GLU A C 1
ATOM 688 O O . GLU A 1 88 ? 2.667 -25.929 -1.423 1.00 94.94 88 GLU A O 1
ATOM 693 N N . ASN A 1 89 ? 0.689 -25.004 -1.934 1.00 93.88 89 ASN A N 1
ATOM 694 C CA . ASN A 1 89 ? 1.199 -23.935 -2.793 1.00 93.88 89 ASN A CA 1
ATOM 695 C C . ASN A 1 89 ? 1.730 -22.704 -2.030 1.00 93.88 89 ASN A C 1
ATOM 697 O O . ASN A 1 89 ? 2.073 -21.704 -2.654 1.00 93.88 89 ASN A O 1
ATOM 701 N N . TYR A 1 90 ? 1.893 -22.768 -0.700 1.00 93.19 90 TYR A N 1
ATOM 702 C CA . TYR A 1 90 ? 2.355 -21.641 0.132 1.00 93.19 90 TYR A CA 1
ATOM 703 C C . TYR A 1 90 ? 3.620 -20.940 -0.406 1.00 93.19 90 TYR A C 1
ATOM 705 O O . TYR A 1 90 ? 3.706 -19.714 -0.410 1.00 93.19 90 TYR A O 1
ATOM 713 N N . ARG A 1 91 ? 4.596 -21.708 -0.912 1.00 93.06 91 ARG A N 1
ATOM 714 C CA . ARG A 1 91 ? 5.867 -21.170 -1.436 1.00 93.06 91 ARG A CA 1
ATOM 715 C C . ARG A 1 91 ? 5.753 -20.452 -2.787 1.00 93.06 91 ARG A C 1
ATOM 717 O O . ARG A 1 91 ? 6.731 -19.836 -3.192 1.00 93.06 91 ARG A O 1
ATOM 724 N N . GLN A 1 9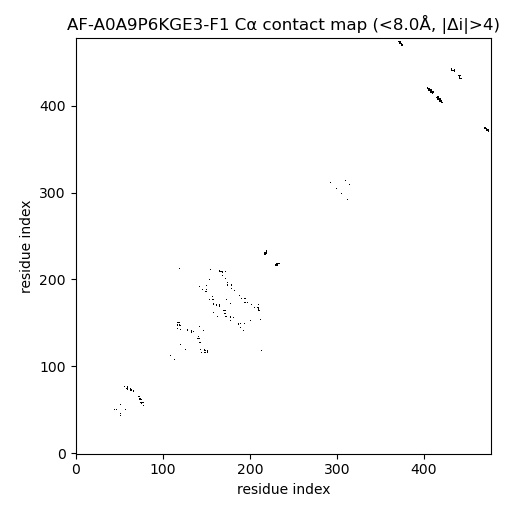2 ? 4.615 -20.546 -3.477 1.00 93.69 92 GLN A N 1
ATOM 725 C CA . GLN A 1 92 ? 4.356 -19.785 -4.705 1.00 93.69 92 GLN A CA 1
ATOM 726 C C . GLN A 1 92 ? 3.994 -18.328 -4.380 1.00 93.69 92 GLN A C 1
ATOM 728 O O . GLN A 1 92 ? 4.416 -17.429 -5.095 1.00 93.69 92 GLN A O 1
ATOM 733 N N . PHE A 1 93 ? 3.289 -18.097 -3.265 1.00 91.75 93 PHE A N 1
ATOM 734 C CA . PHE A 1 93 ? 2.848 -16.765 -2.830 1.00 91.75 93 PHE A CA 1
ATOM 735 C C . PHE A 1 93 ? 3.822 -16.085 -1.855 1.00 91.75 93 PHE A C 1
ATOM 737 O O . PHE A 1 93 ? 3.955 -14.866 -1.865 1.00 91.75 93 PHE A O 1
ATOM 744 N N . TYR A 1 94 ? 4.516 -16.854 -1.006 1.00 92.81 94 TYR A N 1
ATOM 745 C CA . TYR A 1 94 ? 5.368 -16.309 0.059 1.00 92.81 94 TYR A CA 1
ATOM 746 C C . TYR A 1 94 ? 6.856 -16.607 -0.176 1.00 92.81 94 TYR A C 1
ATOM 748 O O . TYR A 1 94 ? 7.384 -17.643 0.245 1.00 92.81 94 TYR A O 1
ATOM 756 N N . THR A 1 95 ? 7.558 -15.664 -0.812 1.00 91.00 95 THR A N 1
ATOM 757 C CA . THR A 1 95 ? 9.018 -15.703 -0.996 1.00 91.00 95 THR A CA 1
ATOM 758 C C . THR A 1 95 ? 9.761 -15.077 0.188 1.00 91.00 95 THR A C 1
ATOM 760 O O . THR A 1 95 ? 9.349 -14.061 0.747 1.00 91.00 95 THR A O 1
ATOM 763 N N . LYS A 1 96 ? 10.910 -15.649 0.573 1.00 81.62 96 LYS A N 1
ATOM 764 C CA . LYS A 1 96 ? 11.744 -15.127 1.671 1.00 81.62 96 LYS A CA 1
ATOM 765 C C . LYS A 1 96 ? 12.661 -13.992 1.199 1.00 81.62 96 LYS A C 1
ATOM 767 O O . LYS A 1 96 ? 13.852 -14.207 1.001 1.00 81.62 96 LYS A O 1
ATOM 772 N N . THR A 1 97 ? 12.101 -12.796 1.039 1.00 90.19 97 THR A N 1
ATOM 773 C CA . THR A 1 97 ? 12.825 -11.600 0.550 1.00 90.19 97 THR A CA 1
ATOM 774 C C . THR A 1 97 ? 13.318 -10.678 1.682 1.00 90.19 97 THR A C 1
ATOM 776 O O . THR A 1 97 ? 13.956 -9.662 1.426 1.00 90.19 97 THR A O 1
ATOM 779 N N . PHE A 1 98 ? 13.031 -11.006 2.947 1.00 93.69 98 PHE A N 1
ATOM 780 C CA . PHE A 1 98 ? 13.420 -10.190 4.102 1.00 93.69 98 PHE A CA 1
ATOM 781 C C . PHE A 1 98 ? 14.857 -10.477 4.564 1.00 93.69 98 PHE A C 1
ATOM 783 O O . PHE A 1 98 ? 15.182 -11.610 4.923 1.00 93.69 98 PHE A O 1
ATOM 790 N N . THR A 1 99 ? 15.682 -9.429 4.620 1.00 95.06 99 THR A N 1
ATOM 791 C CA . THR A 1 99 ? 17.012 -9.441 5.245 1.00 95.06 99 THR A CA 1
ATOM 792 C C . THR A 1 99 ? 16.919 -8.789 6.619 1.00 95.06 99 THR A C 1
ATOM 794 O O . THR A 1 99 ? 16.503 -7.636 6.724 1.00 95.06 99 THR A O 1
ATOM 797 N N . GLU A 1 100 ? 17.320 -9.509 7.664 1.00 94.69 100 GLU A N 1
ATOM 798 C CA . GLU A 1 100 ? 17.261 -9.012 9.039 1.00 94.69 100 GLU A CA 1
ATOM 799 C C . GLU A 1 100 ? 18.260 -7.855 9.265 1.00 94.69 100 GLU A C 1
ATOM 801 O O . GLU A 1 100 ? 19.456 -8.017 9.000 1.00 94.69 100 GLU A O 1
ATOM 806 N N . PRO A 1 101 ? 17.804 -6.674 9.729 1.00 95.75 101 PRO A N 1
ATOM 807 C CA . PRO A 1 101 ? 18.689 -5.572 10.089 1.00 95.75 101 PRO A CA 1
ATOM 808 C C . PRO A 1 101 ? 19.395 -5.832 11.427 1.00 95.75 101 PRO A C 1
ATOM 810 O O . PRO A 1 101 ? 18.852 -6.468 12.323 1.00 95.75 101 PRO A O 1
ATOM 813 N N . SER A 1 102 ? 20.578 -5.243 11.618 1.00 96.88 102 SER A N 1
ATOM 814 C CA . SER A 1 102 ? 21.334 -5.324 12.882 1.00 96.88 102 SER A CA 1
ATOM 815 C C . SER A 1 102 ? 20.708 -4.556 14.058 1.00 96.88 102 SER A C 1
ATOM 817 O O . SER A 1 102 ? 21.205 -4.630 15.181 1.00 96.88 102 SER A O 1
ATOM 819 N N . THR A 1 103 ? 19.638 -3.799 13.813 1.00 97.06 103 THR A N 1
ATOM 820 C CA . THR A 1 103 ? 18.900 -3.007 14.804 1.00 97.06 103 THR A CA 1
ATOM 821 C C . THR A 1 103 ? 17.410 -3.297 14.713 1.00 97.06 103 THR A C 1
ATOM 823 O O . THR A 1 103 ? 16.911 -3.600 13.633 1.00 97.06 103 THR A O 1
ATOM 826 N N . LEU A 1 104 ? 16.678 -3.104 15.814 1.00 97.31 104 LEU A N 1
ATOM 827 C CA . LEU A 1 104 ? 15.218 -3.238 15.840 1.00 97.31 104 LEU A CA 1
ATOM 828 C C . LEU A 1 104 ? 14.537 -2.427 14.724 1.00 97.31 104 LEU A C 1
ATOM 830 O O . LEU A 1 104 ? 14.915 -1.286 14.438 1.00 97.31 104 LEU A O 1
ATOM 834 N N . ILE A 1 105 ? 13.504 -3.021 14.125 1.00 96.44 105 ILE A N 1
ATOM 835 C CA . ILE A 1 105 ? 12.718 -2.411 13.049 1.00 96.44 105 ILE A CA 1
ATOM 836 C C . ILE A 1 105 ? 11.987 -1.173 13.585 1.00 96.44 105 ILE A C 1
ATOM 838 O O . ILE A 1 105 ? 11.273 -1.241 14.584 1.00 96.44 105 ILE A O 1
ATOM 842 N N . ARG A 1 106 ? 12.134 -0.043 12.887 1.00 95.50 106 ARG A N 1
ATOM 843 C CA . ARG A 1 106 ? 11.364 1.187 13.113 1.00 95.50 106 ARG A CA 1
ATOM 844 C C . ARG A 1 106 ? 10.457 1.397 11.905 1.00 95.50 106 ARG A C 1
ATOM 846 O O . ARG A 1 106 ? 10.953 1.679 10.819 1.00 95.50 106 ARG A O 1
ATOM 853 N N . PHE A 1 107 ? 9.154 1.214 12.085 1.00 95.94 107 PHE A N 1
ATOM 854 C CA . PHE A 1 107 ? 8.177 1.212 10.998 1.00 95.94 107 PHE A CA 1
ATOM 855 C C . PHE A 1 107 ? 6.877 1.882 11.448 1.00 95.94 107 PHE A C 1
ATOM 857 O O . PHE A 1 107 ? 6.401 1.629 12.553 1.00 95.94 107 PHE A O 1
ATOM 864 N N . SER A 1 108 ? 6.327 2.749 10.601 1.00 96.75 108 SER A N 1
ATOM 865 C CA . SER A 1 108 ? 5.095 3.506 10.870 1.00 96.75 108 SER A CA 1
ATOM 866 C C . SER A 1 108 ? 4.224 3.706 9.627 1.00 96.75 108 SER A C 1
ATOM 868 O O . SER A 1 108 ? 3.298 4.513 9.664 1.00 96.75 108 SER A O 1
ATOM 870 N N . SER A 1 109 ? 4.549 3.035 8.520 1.00 96.31 109 SER A N 1
ATOM 871 C CA . SER A 1 109 ? 3.724 3.043 7.313 1.00 96.31 109 SER A CA 1
ATOM 872 C C . SER A 1 109 ? 2.473 2.194 7.530 1.00 96.31 109 SER A C 1
ATOM 874 O O . SER A 1 109 ? 2.483 1.225 8.292 1.00 96.31 109 SER A O 1
ATOM 876 N N . THR A 1 110 ? 1.390 2.579 6.872 1.00 96.62 110 THR A N 1
ATOM 877 C CA . THR A 1 110 ? 0.124 1.842 6.873 1.00 96.62 110 THR A CA 1
ATOM 878 C C . THR A 1 110 ? 0.182 0.652 5.910 1.00 96.62 110 THR A C 1
ATOM 880 O O . THR A 1 110 ? 1.151 0.489 5.162 1.00 96.62 110 THR A O 1
ATOM 883 N N . VAL A 1 111 ? -0.843 -0.206 5.922 1.00 95.56 111 VAL A N 1
ATOM 884 C CA . VAL A 1 111 ? -0.937 -1.319 4.958 1.00 95.56 111 VAL A CA 1
ATOM 885 C C . VAL A 1 111 ? -1.110 -0.754 3.547 1.00 95.56 111 VAL A C 1
ATOM 887 O O . VAL A 1 111 ? -0.465 -1.207 2.605 1.00 95.56 111 VAL A O 1
ATOM 890 N N . GLU A 1 112 ? -1.910 0.300 3.429 1.00 92.62 112 GLU A N 1
ATOM 891 C CA . GLU A 1 112 ? -2.213 1.045 2.213 1.00 92.62 112 GLU A CA 1
ATOM 892 C C . GLU A 1 112 ? -0.951 1.635 1.558 1.00 92.62 112 GLU A C 1
ATOM 894 O O . GLU A 1 112 ? -0.827 1.603 0.335 1.00 92.62 112 GLU A O 1
ATOM 899 N N . ASP A 1 113 ? 0.026 2.087 2.355 1.00 93.69 113 ASP A N 1
ATOM 900 C CA . ASP A 1 113 ? 1.330 2.565 1.862 1.00 93.69 113 ASP A CA 1
ATOM 901 C C . ASP A 1 113 ? 2.207 1.442 1.263 1.00 93.69 113 ASP A C 1
ATOM 903 O O . ASP A 1 113 ? 3.184 1.724 0.568 1.00 93.69 113 ASP A O 1
ATOM 907 N N . CYS A 1 114 ? 1.905 0.176 1.571 1.00 94.69 114 CYS A N 1
ATOM 908 C CA . CYS A 1 114 ? 2.756 -0.983 1.275 1.00 94.69 114 CYS A CA 1
ATOM 909 C C . CYS A 1 114 ? 2.184 -1.943 0.219 1.00 94.69 114 CYS A C 1
ATOM 911 O O . CYS A 1 114 ? 2.953 -2.704 -0.362 1.00 94.69 114 CYS A O 1
ATOM 913 N N . ILE A 1 115 ? 0.872 -1.916 -0.043 1.00 92.69 115 ILE A N 1
ATOM 914 C CA . ILE A 1 115 ? 0.217 -2.788 -1.041 1.00 92.69 115 ILE A CA 1
ATOM 915 C C . ILE A 1 115 ? 0.306 -2.270 -2.485 1.00 92.69 115 ILE A C 1
ATOM 917 O O . ILE A 1 115 ? 0.117 -3.041 -3.419 1.00 92.69 115 ILE A O 1
ATOM 921 N N . GLY A 1 116 ? 0.593 -0.983 -2.700 1.00 91.38 116 GLY A N 1
ATOM 922 C CA . GLY A 1 116 ? 0.624 -0.402 -4.045 1.00 91.38 116 GLY A CA 1
ATOM 923 C C . GLY A 1 116 ? -0.778 -0.141 -4.605 1.00 91.38 116 GLY A C 1
ATOM 924 O O . GLY A 1 116 ? -1.415 0.838 -4.215 1.00 91.38 116 GLY A O 1
ATOM 925 N N . CYS A 1 117 ? -1.248 -0.963 -5.550 1.00 93.50 117 CYS A N 1
ATOM 926 C CA . CYS A 1 117 ? -2.586 -0.810 -6.129 1.00 93.50 117 CYS A CA 1
ATOM 927 C C . CYS A 1 117 ? -3.652 -1.432 -5.199 1.00 93.50 117 CYS A C 1
ATOM 929 O O . CYS A 1 117 ? -3.526 -2.598 -4.833 1.00 93.50 117 CYS A O 1
ATOM 931 N N . PRO A 1 118 ? -4.720 -0.710 -4.802 1.00 93.81 118 PRO A N 1
ATOM 932 C CA . PRO A 1 118 ? -5.768 -1.292 -3.955 1.00 93.81 118 PRO A CA 1
ATOM 933 C C . PRO A 1 118 ? -6.717 -2.256 -4.682 1.00 93.81 118 PRO A C 1
ATOM 935 O O . PRO A 1 118 ? -7.420 -3.030 -4.031 1.00 93.81 118 PRO A O 1
ATOM 938 N N . TYR A 1 119 ? -6.787 -2.198 -6.016 1.00 96.00 119 TYR A N 1
ATOM 939 C CA . TYR A 1 119 ? -7.559 -3.154 -6.809 1.00 96.00 119 TYR A CA 1
ATOM 940 C C . TYR A 1 119 ? -6.698 -4.381 -7.095 1.00 96.00 119 TYR A C 1
ATOM 942 O O . TYR A 1 119 ? -5.554 -4.221 -7.491 1.00 96.00 119 TYR A O 1
ATOM 950 N N . ASN A 1 120 ? -7.258 -5.572 -6.888 1.00 96.19 120 ASN A N 1
ATOM 951 C CA . ASN A 1 120 ? -6.617 -6.853 -7.179 1.00 96.19 120 ASN A CA 1
ATOM 952 C C . ASN A 1 120 ? -7.562 -7.634 -8.101 1.00 96.19 120 ASN A C 1
ATOM 954 O O . ASN A 1 120 ? -8.769 -7.650 -7.830 1.00 96.19 120 ASN A O 1
ATOM 958 N N . MET A 1 121 ? -7.049 -8.261 -9.159 1.00 96.50 121 MET A N 1
ATOM 959 C CA . MET A 1 121 ? -7.861 -9.077 -10.072 1.00 96.50 121 MET A CA 1
ATOM 960 C C . MET A 1 121 ? -8.500 -10.281 -9.363 1.00 96.50 121 MET A C 1
ATOM 962 O O . MET A 1 121 ? -7.889 -10.916 -8.501 1.00 96.50 121 MET A O 1
ATOM 966 N N . ASP A 1 122 ? -9.720 -10.642 -9.768 1.00 96.31 122 ASP A N 1
ATOM 967 C CA . ASP A 1 122 ? -10.306 -11.953 -9.464 1.00 96.31 122 ASP A CA 1
ATOM 968 C C . ASP A 1 122 ? -10.294 -12.894 -10.685 1.00 96.31 122 ASP A C 1
ATOM 970 O O . ASP A 1 122 ? -9.781 -12.559 -11.750 1.00 96.31 122 ASP A O 1
ATOM 974 N N . HIS A 1 123 ? -10.849 -14.102 -10.537 1.00 96.75 123 HIS A N 1
ATOM 975 C CA . HIS A 1 123 ? -10.857 -15.112 -11.605 1.00 96.75 123 HIS A CA 1
ATOM 976 C C . HIS A 1 123 ? -11.693 -14.702 -12.836 1.00 96.75 123 HIS A C 1
ATOM 978 O O . HIS A 1 123 ? -11.454 -15.217 -13.930 1.00 96.75 123 HIS A O 1
ATOM 984 N N . ASP A 1 124 ? -12.677 -13.803 -12.686 1.00 96.12 124 ASP A N 1
ATOM 985 C CA . ASP A 1 124 ? -13.432 -13.276 -13.828 1.00 96.12 124 ASP A CA 1
ATOM 986 C C . ASP A 1 124 ? -12.577 -12.257 -14.595 1.00 96.12 124 ASP A C 1
ATOM 988 O O . ASP A 1 124 ? -12.560 -12.277 -15.828 1.00 96.12 124 ASP A O 1
ATOM 992 N N . ASP A 1 125 ? -11.853 -11.392 -13.874 1.00 96.75 125 ASP A N 1
ATOM 993 C CA . ASP A 1 125 ? -10.920 -10.422 -14.460 1.00 96.75 125 ASP A CA 1
ATOM 994 C C . ASP A 1 125 ? -9.734 -11.117 -15.152 1.00 96.75 125 ASP A C 1
ATOM 996 O O . ASP A 1 125 ? -9.416 -10.779 -16.291 1.00 96.75 125 ASP A O 1
ATOM 1000 N N . GLU A 1 126 ? -9.129 -12.131 -14.519 1.00 96.38 126 GLU A N 1
ATOM 1001 C CA . GLU A 1 126 ? -8.051 -12.954 -15.095 1.00 96.38 126 GLU A CA 1
ATOM 1002 C C . GLU A 1 126 ? -8.504 -13.588 -16.419 1.00 96.38 126 GLU A C 1
ATOM 1004 O O . GLU A 1 126 ? -7.846 -13.452 -17.455 1.00 96.38 126 GLU A O 1
ATOM 1009 N N . LYS A 1 127 ? -9.683 -14.223 -16.419 1.00 96.69 127 LYS A N 1
ATOM 1010 C CA . LYS A 1 127 ? -10.264 -14.817 -17.625 1.00 96.69 127 LYS A CA 1
ATOM 1011 C C . LYS A 1 127 ? -10.506 -13.769 -18.713 1.00 96.69 127 LYS A C 1
ATOM 1013 O O . LYS A 1 127 ? -10.182 -14.018 -19.876 1.00 96.69 127 LYS A O 1
ATOM 1018 N N . TRP A 1 128 ? -11.062 -12.610 -18.354 1.00 96.12 128 TRP A N 1
ATOM 1019 C CA . TRP A 1 128 ? -11.277 -11.512 -19.295 1.00 96.12 128 TRP A CA 1
ATOM 1020 C C . TRP A 1 128 ? -9.955 -11.026 -19.901 1.00 96.12 128 TRP A C 1
ATOM 1022 O O . TRP A 1 128 ? -9.868 -10.864 -21.119 1.00 96.12 128 TRP A O 1
ATOM 1032 N N . LEU A 1 129 ? -8.911 -10.861 -19.083 1.00 95.44 129 LEU A N 1
ATOM 1033 C CA . LEU A 1 129 ? -7.596 -10.389 -19.515 1.00 95.44 129 LEU A CA 1
ATOM 1034 C C . LEU A 1 129 ? -6.902 -11.399 -20.443 1.00 95.44 129 LEU A C 1
ATOM 1036 O O . LEU A 1 129 ? -6.311 -11.001 -21.450 1.00 95.44 129 LEU A O 1
ATOM 1040 N N . VAL A 1 130 ? -7.032 -12.702 -20.176 1.00 95.38 130 VAL A N 1
ATOM 1041 C CA . VAL A 1 130 ? -6.566 -13.772 -21.075 1.00 95.38 130 VAL A CA 1
ATOM 1042 C C . VAL A 1 130 ? -7.312 -13.729 -22.415 1.00 95.38 130 VAL A C 1
ATOM 1044 O O . VAL A 1 130 ? -6.670 -13.677 -23.468 1.00 95.38 130 VAL A O 1
ATOM 1047 N N . ASP A 1 131 ? -8.648 -13.671 -22.402 1.00 94.38 131 ASP A N 1
ATOM 1048 C CA . ASP A 1 131 ? -9.485 -13.598 -23.614 1.00 94.38 131 ASP A CA 1
ATOM 1049 C C . ASP A 1 131 ? -9.276 -12.295 -24.416 1.00 94.38 131 ASP A C 1
ATOM 1051 O O . ASP A 1 131 ? -9.529 -12.251 -25.630 1.00 94.38 131 ASP A O 1
ATOM 1055 N N . PHE A 1 132 ? -8.840 -11.224 -23.752 1.00 91.06 132 PHE A N 1
ATOM 1056 C CA . PHE A 1 132 ? -8.471 -9.938 -24.341 1.00 91.06 132 PHE A CA 1
ATOM 1057 C C . PHE A 1 132 ? -7.086 -10.002 -25.003 1.00 91.06 132 PHE A C 1
ATOM 1059 O O . PHE A 1 132 ? -6.943 -9.705 -26.194 1.00 91.06 132 PHE A O 1
ATOM 1066 N N . ASN A 1 133 ? -6.077 -10.478 -24.268 1.00 93.88 133 ASN A N 1
ATOM 1067 C CA . ASN A 1 133 ? -4.693 -10.584 -24.731 1.00 93.88 133 ASN A CA 1
ATOM 1068 C C . ASN A 1 133 ? -4.481 -11.670 -25.798 1.00 93.88 133 ASN A C 1
ATOM 1070 O O . ASN A 1 133 ? -3.557 -11.555 -26.605 1.00 93.88 133 ASN A O 1
ATOM 1074 N N . ALA A 1 134 ? -5.334 -12.698 -25.855 1.00 92.38 134 ALA A N 1
ATOM 1075 C CA . ALA A 1 134 ? -5.299 -13.732 -26.894 1.00 92.38 134 ALA A CA 1
ATOM 1076 C C . ALA A 1 134 ? -5.559 -13.188 -28.314 1.00 92.38 134 ALA A C 1
ATOM 1078 O O . ALA A 1 134 ? -5.170 -13.815 -29.297 1.00 92.38 134 ALA A O 1
ATOM 1079 N N . LYS A 1 135 ? -6.208 -12.020 -28.432 1.00 87.44 135 LYS A N 1
ATOM 1080 C CA . LYS A 1 135 ? -6.606 -11.400 -29.709 1.00 87.44 135 LYS A CA 1
ATOM 1081 C C . LYS A 1 135 ? -5.623 -10.330 -30.204 1.00 87.44 135 LYS A C 1
ATOM 1083 O O . LYS A 1 135 ? -5.900 -9.693 -31.217 1.00 87.44 135 LYS A O 1
ATOM 1088 N N . ARG A 1 136 ? -4.514 -10.092 -29.490 1.00 87.44 136 ARG A N 1
ATOM 1089 C CA . ARG A 1 136 ? -3.615 -8.943 -29.697 1.00 87.44 136 ARG A CA 1
ATOM 1090 C C . ARG A 1 136 ? -2.161 -9.345 -29.932 1.00 87.44 136 ARG A C 1
ATOM 1092 O O . ARG A 1 136 ? -1.702 -10.396 -29.478 1.00 87.44 136 ARG A O 1
ATOM 1099 N N . SER A 1 137 ? -1.421 -8.489 -30.640 1.00 83.50 137 SER A N 1
ATOM 1100 C CA . SER A 1 137 ? 0.022 -8.667 -30.826 1.00 83.50 137 SER A CA 1
ATOM 1101 C C . SER A 1 137 ? 0.777 -8.468 -29.505 1.00 83.50 137 SER A C 1
ATOM 1103 O O . SER A 1 137 ? 0.274 -7.837 -28.577 1.00 83.50 137 SER A O 1
ATOM 1105 N N . SER A 1 138 ? 2.009 -8.981 -29.398 1.00 75.19 138 SER A N 1
ATOM 1106 C CA . SER A 1 138 ? 2.778 -8.919 -28.140 1.00 75.19 138 SER A CA 1
ATOM 1107 C C . SER A 1 138 ? 3.075 -7.497 -27.641 1.00 75.19 138 SER A C 1
ATOM 1109 O O . SER A 1 138 ? 3.416 -7.338 -26.475 1.00 75.19 138 SER A O 1
ATOM 1111 N N . THR A 1 139 ? 2.964 -6.487 -28.505 1.00 75.75 139 THR A N 1
ATOM 1112 C CA . THR A 1 139 ? 3.144 -5.059 -28.194 1.00 75.75 139 THR A CA 1
ATOM 1113 C C . THR A 1 139 ? 1.857 -4.352 -27.762 1.00 75.75 139 THR A C 1
ATOM 1115 O O . THR A 1 139 ? 1.917 -3.223 -27.291 1.00 75.75 139 THR A O 1
ATOM 1118 N N . GLU A 1 140 ? 0.699 -4.994 -27.927 1.00 82.31 140 GLU A N 1
ATOM 1119 C CA . GLU A 1 140 ? -0.632 -4.445 -27.618 1.00 82.31 140 GLU A CA 1
ATOM 1120 C C . GLU A 1 140 ? -1.307 -5.170 -26.442 1.00 82.31 140 GLU A C 1
ATOM 1122 O O . GLU A 1 140 ? -2.476 -4.910 -26.138 1.00 82.31 140 GLU A O 1
ATOM 1127 N N . LYS A 1 141 ? -0.593 -6.107 -25.806 1.00 89.56 141 LYS A N 1
ATOM 1128 C CA . LYS A 1 141 ? -1.062 -6.806 -24.611 1.00 89.56 141 LYS A CA 1
ATOM 1129 C C . LYS A 1 141 ? -1.125 -5.852 -23.424 1.00 89.56 141 LYS A C 1
ATOM 1131 O O . LYS A 1 141 ? -0.223 -5.040 -23.221 1.00 89.56 141 LYS A O 1
ATOM 1136 N N . LEU A 1 142 ? -2.188 -5.989 -22.644 1.00 91.94 142 LEU A N 1
ATOM 1137 C CA . LEU A 1 142 ? -2.354 -5.314 -21.367 1.00 91.94 142 LEU A CA 1
ATOM 1138 C C . LEU A 1 142 ? -1.763 -6.197 -20.265 1.00 91.94 142 LEU A C 1
ATOM 1140 O O . LEU A 1 142 ? -2.046 -7.393 -20.216 1.00 91.94 142 LEU A O 1
ATOM 1144 N N . ASP A 1 143 ? -0.926 -5.602 -19.423 1.00 93.00 143 ASP A N 1
ATOM 1145 C CA . ASP A 1 143 ? -0.318 -6.267 -18.268 1.00 93.00 143 ASP A CA 1
ATOM 1146 C C . ASP A 1 143 ? -1.266 -6.260 -17.060 1.00 93.00 143 ASP A C 1
ATOM 1148 O O . ASP A 1 143 ? -2.172 -5.423 -17.001 1.00 93.00 143 ASP A O 1
ATOM 1152 N N . GLU A 1 144 ? -1.029 -7.139 -16.090 1.00 95.31 144 GLU A N 1
ATOM 1153 C CA . GLU A 1 144 ? -1.880 -7.301 -14.899 1.00 95.31 144 GLU A CA 1
ATOM 1154 C C . GLU A 1 144 ? -1.913 -6.005 -14.066 1.00 95.31 144 GLU A C 1
ATOM 1156 O O . GLU A 1 144 ? -2.969 -5.378 -13.947 1.00 95.31 144 GLU A O 1
ATOM 1161 N N . ASP A 1 145 ? -0.745 -5.499 -13.648 1.00 94.25 145 ASP A N 1
ATOM 1162 C CA . ASP A 1 145 ? -0.576 -4.212 -12.947 1.00 94.25 145 ASP A CA 1
ATOM 1163 C C . ASP A 1 145 ? -1.273 -3.040 -13.670 1.00 94.25 145 ASP A C 1
ATOM 1165 O O . ASP A 1 145 ? -1.853 -2.135 -13.058 1.00 94.25 145 ASP A O 1
ATOM 1169 N N . HIS A 1 146 ? -1.204 -3.028 -15.005 1.00 93.94 146 HIS A N 1
ATOM 1170 C CA . HIS A 1 146 ? -1.785 -1.972 -15.830 1.00 93.94 146 HIS A CA 1
ATOM 1171 C C . HIS A 1 146 ? -3.315 -2.069 -15.892 1.00 93.94 146 HIS A C 1
ATOM 1173 O O . HIS A 1 146 ? -3.985 -1.033 -15.880 1.00 93.94 146 HIS A O 1
ATOM 1179 N N . PHE A 1 147 ? -3.874 -3.281 -15.944 1.00 96.19 147 PHE A N 1
ATOM 1180 C CA . PHE A 1 147 ? -5.313 -3.513 -15.841 1.00 96.19 147 PHE A CA 1
ATOM 1181 C C . PHE A 1 147 ? -5.837 -3.097 -14.460 1.00 96.19 147 PHE A C 1
ATOM 1183 O O . PHE A 1 147 ? -6.786 -2.312 -14.377 1.00 96.19 147 PHE A O 1
ATOM 1190 N N . GLU A 1 148 ? -5.182 -3.537 -13.384 1.00 96.56 148 GLU A N 1
ATOM 1191 C CA . GLU A 1 148 ? -5.559 -3.197 -12.008 1.00 96.56 148 GLU A CA 1
ATOM 1192 C C . GLU A 1 148 ? -5.533 -1.687 -11.763 1.00 96.56 148 GLU A C 1
ATOM 1194 O O . GLU A 1 148 ? -6.464 -1.137 -11.173 1.00 96.56 148 GLU A O 1
ATOM 1199 N N . LEU A 1 149 ? -4.522 -0.983 -12.283 1.00 95.25 149 LEU A N 1
ATOM 1200 C CA . LEU A 1 149 ? -4.426 0.473 -12.185 1.00 95.25 149 LEU A CA 1
ATOM 1201 C C . LEU A 1 149 ? -5.579 1.195 -12.909 1.00 95.25 149 LEU A C 1
ATOM 1203 O O . LEU A 1 149 ? -6.087 2.200 -12.401 1.00 95.25 149 LEU A O 1
ATOM 1207 N N . ILE A 1 150 ? -6.022 0.696 -14.071 1.00 96.00 150 ILE A N 1
ATOM 1208 C CA . ILE A 1 150 ? -7.195 1.231 -14.786 1.00 96.00 150 ILE A CA 1
ATOM 1209 C C . ILE A 1 150 ? -8.473 0.989 -13.968 1.00 96.00 150 ILE A C 1
ATOM 1211 O O . ILE A 1 150 ? -9.240 1.929 -13.740 1.00 96.00 150 ILE A O 1
ATOM 1215 N N . MET A 1 151 ? -8.682 -0.244 -13.492 1.00 96.75 151 MET A N 1
ATOM 1216 C CA . MET A 1 151 ? -9.847 -0.631 -12.685 1.00 96.75 151 MET A CA 1
ATOM 1217 C C . MET A 1 151 ? -9.929 0.179 -11.387 1.00 96.75 151 MET A C 1
ATOM 1219 O O . MET A 1 151 ? -10.991 0.710 -11.052 1.00 96.75 151 MET A O 1
ATOM 1223 N N . TRP A 1 152 ? -8.799 0.355 -10.694 1.00 95.94 152 TRP A N 1
ATOM 1224 C CA . TRP A 1 152 ? -8.694 1.193 -9.503 1.00 95.94 152 TRP A CA 1
ATOM 1225 C C . TRP A 1 152 ? -9.028 2.657 -9.793 1.00 95.94 152 TRP A C 1
ATOM 1227 O O . TRP A 1 152 ? -9.782 3.273 -9.040 1.00 95.94 152 TRP A O 1
ATOM 1237 N N . GLN A 1 153 ? -8.511 3.226 -10.885 1.00 95.38 153 GLN A N 1
ATOM 1238 C CA . GLN A 1 153 ? -8.787 4.619 -11.237 1.00 95.38 153 GLN A CA 1
ATOM 1239 C C . GLN A 1 153 ? -10.282 4.843 -11.533 1.00 95.38 153 GLN A C 1
ATOM 1241 O O . GLN A 1 153 ? -10.838 5.864 -11.118 1.00 95.38 153 GLN A O 1
ATOM 1246 N N . PHE A 1 154 ? -10.955 3.887 -12.184 1.00 95.88 154 PHE A N 1
ATOM 1247 C CA . PHE A 1 154 ? -12.406 3.934 -12.387 1.00 95.88 154 PHE A CA 1
ATOM 1248 C C . PHE A 1 154 ? -13.192 3.789 -11.076 1.00 95.88 154 PHE A C 1
ATOM 1250 O O . PHE A 1 154 ? -14.093 4.591 -10.822 1.00 95.88 154 PHE A O 1
ATOM 1257 N N . GLU A 1 155 ? -12.833 2.824 -10.222 1.00 95.56 155 GLU A N 1
ATOM 1258 C CA . GLU A 1 155 ? -13.410 2.645 -8.882 1.00 95.56 155 GLU A CA 1
ATOM 1259 C C . GLU A 1 155 ? -13.297 3.925 -8.043 1.00 95.56 155 GLU A C 1
ATOM 1261 O O . GLU A 1 155 ? -14.309 4.487 -7.618 1.00 95.56 155 GLU A O 1
ATOM 1266 N N . LYS A 1 156 ? -12.072 4.429 -7.861 1.00 94.44 156 LYS A N 1
ATOM 1267 C CA . LYS A 1 156 ? -11.753 5.604 -7.044 1.00 94.44 156 LYS A CA 1
ATOM 1268 C C . LYS A 1 156 ? -12.581 6.825 -7.444 1.00 94.44 156 LYS A C 1
ATOM 1270 O O . LYS A 1 156 ? -13.278 7.391 -6.606 1.00 94.44 156 LYS A O 1
ATOM 1275 N N . ILE A 1 157 ? -12.533 7.211 -8.721 1.00 94.62 157 ILE A N 1
ATOM 1276 C CA . ILE A 1 157 ? -13.217 8.417 -9.213 1.00 94.62 157 ILE A CA 1
ATOM 1277 C C . ILE A 1 157 ? -14.738 8.257 -9.173 1.00 94.62 157 ILE A C 1
ATOM 1279 O O . ILE A 1 157 ? -15.445 9.218 -8.867 1.00 94.62 157 ILE A O 1
ATOM 1283 N N . THR A 1 158 ? -15.257 7.059 -9.445 1.00 94.25 158 THR A N 1
ATOM 1284 C CA . THR A 1 158 ? -16.702 6.797 -9.384 1.00 94.25 158 THR A CA 1
ATOM 1285 C C . THR A 1 158 ? -17.217 6.882 -7.954 1.00 94.25 158 THR A C 1
ATOM 1287 O O . THR A 1 158 ? -18.237 7.521 -7.715 1.00 94.25 158 THR A O 1
ATOM 1290 N N . ASN A 1 159 ? -16.496 6.307 -6.991 1.00 93.06 159 ASN A N 1
ATOM 1291 C CA . ASN A 1 159 ? -16.887 6.340 -5.583 1.00 93.06 159 ASN A CA 1
ATOM 1292 C C . ASN A 1 159 ? -16.712 7.746 -4.963 1.00 93.06 159 ASN A C 1
ATOM 1294 O O . ASN A 1 159 ? -17.448 8.096 -4.046 1.00 93.06 159 ASN A O 1
ATOM 1298 N N . GLU A 1 160 ? -15.790 8.568 -5.482 1.00 93.31 160 GLU A N 1
ATOM 1299 C CA . GLU A 1 160 ? -15.617 9.977 -5.092 1.00 93.31 160 GLU A CA 1
ATOM 1300 C C . GLU A 1 160 ? -16.718 10.889 -5.669 1.00 93.31 160 GLU A C 1
ATOM 1302 O O . GLU A 1 160 ? -17.294 11.700 -4.943 1.00 93.31 160 GLU A O 1
ATOM 1307 N N . ARG A 1 161 ? -17.035 10.761 -6.967 1.00 92.06 161 ARG A N 1
ATOM 1308 C CA . ARG A 1 161 ? -18.009 11.628 -7.661 1.00 92.06 161 ARG A CA 1
ATOM 1309 C C . ARG A 1 161 ? -19.464 11.195 -7.479 1.00 92.06 161 ARG A C 1
ATOM 1311 O O . ARG A 1 161 ? -20.344 12.049 -7.426 1.00 92.06 161 ARG A O 1
ATOM 1318 N N . VAL A 1 162 ? -19.721 9.889 -7.406 1.00 92.00 162 VAL A N 1
ATOM 1319 C CA . VAL A 1 162 ? -21.064 9.286 -7.334 1.00 92.00 162 VAL A CA 1
ATOM 1320 C C . VAL A 1 162 ? -21.125 8.282 -6.164 1.00 92.00 162 VAL A C 1
ATOM 1322 O O . VAL A 1 162 ? -21.378 7.092 -6.364 1.00 92.00 162 VAL A O 1
ATOM 13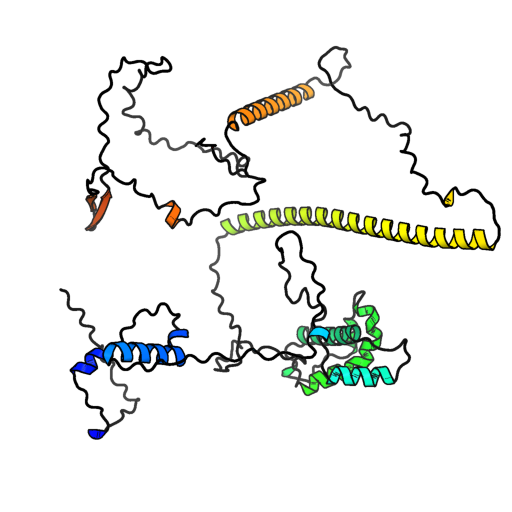25 N N . PRO A 1 163 ? -20.921 8.729 -4.905 1.00 89.25 163 PRO A N 1
ATOM 1326 C CA . PRO A 1 163 ? -20.854 7.842 -3.734 1.00 89.25 163 PRO A CA 1
ATOM 1327 C C . PRO A 1 163 ? -22.145 7.045 -3.479 1.00 89.25 163 PRO A C 1
ATOM 1329 O O . PRO A 1 163 ? -22.124 6.028 -2.790 1.00 89.25 163 PRO A O 1
ATOM 1332 N N . TYR A 1 164 ? -23.274 7.482 -4.048 1.00 89.19 164 TYR A N 1
ATOM 1333 C CA . TYR A 1 164 ? -24.584 6.844 -3.905 1.00 89.19 164 TYR A CA 1
ATOM 1334 C C . TYR A 1 164 ? -25.044 6.089 -5.163 1.00 89.19 164 TYR A C 1
ATOM 1336 O O . TYR A 1 164 ? -26.237 5.836 -5.304 1.00 89.19 164 TYR A O 1
ATOM 1344 N N . LEU A 1 165 ? -24.126 5.684 -6.053 1.00 90.56 165 LEU A N 1
ATOM 1345 C CA . LEU A 1 165 ? -24.428 4.960 -7.305 1.00 90.56 165 LEU A CA 1
ATOM 1346 C C . LEU A 1 165 ? -25.326 3.718 -7.115 1.00 90.56 165 LEU A C 1
ATOM 1348 O O . LEU A 1 165 ? -26.078 3.336 -8.004 1.00 90.56 165 LEU A O 1
ATOM 1352 N N . GLN A 1 166 ? -25.289 3.108 -5.931 1.00 88.12 166 GLN A N 1
ATOM 1353 C CA . GLN A 1 166 ? -26.164 2.000 -5.532 1.00 88.12 166 GLN A CA 1
ATOM 1354 C C . GLN A 1 166 ? -27.667 2.344 -5.424 1.00 88.12 166 GLN A C 1
ATOM 1356 O O . GLN A 1 166 ? -28.480 1.436 -5.269 1.00 88.12 166 GLN A O 1
ATOM 1361 N N . LEU A 1 167 ? -28.040 3.630 -5.445 1.00 88.94 167 LEU A N 1
ATOM 1362 C CA . LEU A 1 167 ? -29.436 4.093 -5.451 1.00 88.94 167 LEU A CA 1
ATOM 1363 C C . LEU A 1 167 ? -29.976 4.316 -6.872 1.00 88.94 167 LEU A C 1
ATOM 1365 O O . LEU A 1 167 ? -31.172 4.151 -7.096 1.00 88.94 167 LEU A O 1
ATOM 1369 N N . ASP A 1 168 ? -29.103 4.684 -7.811 1.00 86.12 168 ASP A N 1
ATOM 1370 C CA . ASP A 1 168 ? -29.425 4.920 -9.218 1.00 86.12 168 ASP A CA 1
ATOM 1371 C C . ASP A 1 168 ? -28.249 4.465 -10.092 1.00 86.12 168 ASP A C 1
ATOM 1373 O O . ASP A 1 168 ? -27.312 5.217 -10.372 1.00 86.12 168 ASP A O 1
ATOM 1377 N N . SER A 1 169 ? -28.308 3.210 -10.543 1.00 80.81 169 SER A N 1
ATOM 1378 C CA . SER A 1 169 ? -27.295 2.617 -11.422 1.00 80.81 169 SER A CA 1
ATOM 1379 C C . SER A 1 169 ? -27.274 3.218 -12.834 1.00 80.81 169 SER A C 1
ATOM 1381 O O . SER A 1 169 ? -26.417 2.841 -13.629 1.00 80.81 169 SER A O 1
ATOM 1383 N N . GLY A 1 170 ? -28.189 4.139 -13.161 1.00 81.44 170 GLY A N 1
ATOM 1384 C CA . GLY A 1 170 ? -28.133 4.939 -14.383 1.00 81.44 170 GLY A CA 1
ATOM 1385 C C . GLY A 1 170 ? -27.059 6.033 -14.341 1.00 81.44 170 GLY A C 1
ATOM 1386 O O . GLY A 1 170 ? -26.616 6.481 -15.394 1.00 81.44 170 GLY A O 1
ATOM 1387 N N . GLN A 1 171 ? -26.582 6.428 -13.153 1.00 87.38 171 GLN A N 1
ATOM 1388 C CA . GLN A 1 171 ? -25.590 7.503 -12.972 1.00 87.38 171 GLN A CA 1
ATOM 1389 C C . GLN A 1 171 ? -24.130 7.026 -13.054 1.00 87.38 171 GLN A C 1
ATOM 1391 O O . GLN A 1 171 ? -23.236 7.648 -12.477 1.00 87.38 171 GLN A O 1
ATOM 1396 N N . ILE A 1 172 ? -23.858 5.920 -13.757 1.00 90.94 172 ILE A N 1
ATOM 1397 C CA . ILE A 1 172 ? -22.478 5.479 -14.007 1.00 90.94 172 ILE A CA 1
ATOM 1398 C C . ILE A 1 172 ? -21.767 6.556 -14.848 1.00 90.94 172 ILE A C 1
ATOM 1400 O O . ILE A 1 172 ? -22.259 6.881 -15.931 1.00 90.94 172 ILE A O 1
ATOM 1404 N N . PRO A 1 173 ? -20.616 7.100 -14.399 1.00 91.75 173 PRO A N 1
ATOM 1405 C CA . PRO A 1 173 ? -19.873 8.099 -15.163 1.00 91.75 173 PRO A CA 1
ATOM 1406 C C . PRO A 1 173 ? -19.498 7.593 -16.558 1.00 91.75 173 PRO A C 1
ATOM 1408 O O . PRO A 1 173 ? -19.085 6.440 -16.713 1.00 91.75 173 PRO A O 1
ATOM 1411 N N . ALA A 1 174 ? -19.606 8.456 -17.569 1.00 93.31 174 ALA A N 1
ATOM 1412 C CA . ALA A 1 174 ? -19.225 8.113 -18.934 1.00 93.31 174 ALA A CA 1
ATOM 1413 C C . ALA A 1 174 ? -17.708 7.872 -19.050 1.00 93.31 174 ALA A C 1
ATOM 1415 O O . ALA A 1 174 ? -16.915 8.432 -18.285 1.00 93.31 174 ALA A O 1
ATOM 1416 N N . LEU A 1 175 ? -17.298 7.075 -20.046 1.00 93.19 175 LEU A N 1
ATOM 1417 C CA . LEU A 1 175 ? -15.885 6.798 -20.333 1.00 93.19 175 LEU A CA 1
ATOM 1418 C C . LEU A 1 175 ? -15.061 8.088 -20.405 1.00 93.19 175 LEU A C 1
ATOM 1420 O O . LEU A 1 175 ? -14.020 8.180 -19.763 1.00 93.19 175 LEU A O 1
ATOM 1424 N N . GLU A 1 176 ? -15.535 9.096 -21.134 1.00 92.31 176 GLU A N 1
ATOM 1425 C CA . GLU A 1 176 ? -14.818 10.360 -21.330 1.00 92.31 176 GLU A CA 1
ATOM 1426 C C . GLU A 1 176 ? -14.571 11.130 -20.018 1.00 92.31 176 GLU A C 1
ATOM 1428 O O . GLU A 1 176 ? -13.466 11.641 -19.813 1.00 92.31 176 GLU A O 1
ATOM 1433 N N . ASP A 1 177 ? -15.527 11.126 -19.081 1.00 90.88 177 ASP A N 1
ATOM 1434 C CA . ASP A 1 177 ? -15.396 11.786 -17.772 1.00 90.88 177 ASP A CA 1
ATOM 1435 C C . ASP A 1 177 ? -14.368 11.103 -16.863 1.00 90.88 177 ASP A C 1
ATOM 1437 O O . ASP A 1 177 ? -13.698 11.769 -16.061 1.00 90.88 177 ASP A O 1
ATOM 1441 N N . LEU A 1 178 ? -14.250 9.774 -16.972 1.00 91.88 178 LEU A N 1
ATOM 1442 C CA . LEU A 1 178 ? -13.255 8.978 -16.254 1.00 91.88 178 LEU A CA 1
ATOM 1443 C C . LEU A 1 178 ? -11.888 9.060 -16.937 1.00 91.88 178 LEU A C 1
ATOM 1445 O O . LEU A 1 178 ? -10.883 9.316 -16.277 1.00 91.88 178 LEU A O 1
ATOM 1449 N N . ARG A 1 179 ? -11.833 8.931 -18.264 1.00 91.12 179 ARG A N 1
ATOM 1450 C CA . ARG A 1 179 ? -10.617 8.997 -19.090 1.00 91.12 179 ARG A CA 1
ATOM 1451 C C . ARG A 1 179 ? -9.936 10.365 -19.015 1.00 91.12 179 ARG A C 1
ATOM 1453 O O . ARG A 1 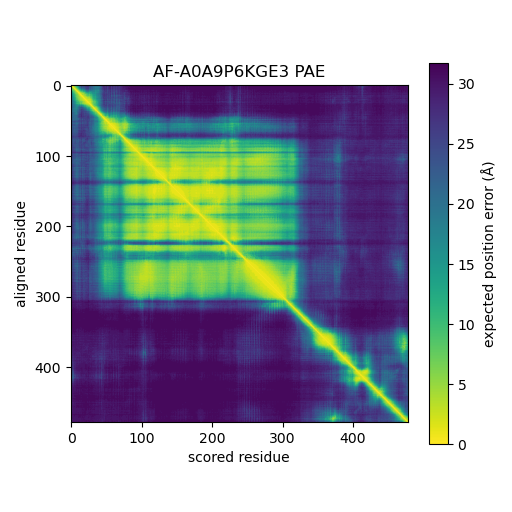179 ? -8.708 10.447 -19.105 1.00 91.12 179 ARG A O 1
ATOM 1460 N N . ALA A 1 180 ? -10.694 11.435 -18.774 1.00 91.00 180 ALA A N 1
ATOM 1461 C CA . ALA A 1 180 ? -10.152 12.753 -18.449 1.00 91.00 180 ALA A CA 1
ATOM 1462 C C . ALA A 1 180 ? -9.296 12.758 -17.163 1.00 91.00 180 ALA A C 1
ATOM 1464 O O . ALA A 1 180 ? -8.348 13.534 -17.076 1.00 91.00 180 ALA A O 1
ATOM 1465 N N . THR A 1 181 ? -9.566 11.870 -16.196 1.00 90.38 181 THR A N 1
ATOM 1466 C CA . THR A 1 181 ? -8.829 11.797 -14.914 1.00 90.38 181 THR A CA 1
ATOM 1467 C C . THR A 1 181 ? -7.498 11.049 -14.980 1.00 90.38 181 THR A C 1
ATOM 1469 O O . THR A 1 181 ? -6.731 11.098 -14.021 1.00 90.38 181 THR A O 1
ATOM 1472 N N . PHE A 1 182 ? -7.187 10.396 -16.106 1.00 91.00 182 PHE A N 1
ATOM 1473 C CA . PHE A 1 182 ? -5.893 9.749 -16.334 1.00 91.00 182 PHE A CA 1
ATOM 1474 C C . PHE A 1 182 ? -4.835 10.831 -16.586 1.00 91.00 182 PHE A C 1
ATOM 1476 O O . PHE A 1 182 ? -4.586 11.234 -17.729 1.00 91.00 182 PHE A O 1
ATOM 1483 N N . ILE A 1 183 ? -4.289 11.342 -15.479 1.00 86.81 183 ILE A N 1
ATOM 1484 C CA . ILE A 1 183 ? -3.323 12.438 -15.377 1.00 86.81 183 ILE A CA 1
ATOM 1485 C C . ILE A 1 183 ? -2.127 11.943 -14.551 1.00 86.81 183 ILE A C 1
ATOM 1487 O O . ILE A 1 183 ? -2.301 11.344 -13.493 1.00 86.81 183 ILE A O 1
ATOM 1491 N N . GLY A 1 184 ? -0.909 12.232 -15.012 1.00 84.69 184 GLY A N 1
ATOM 1492 C CA . GLY A 1 184 ? 0.338 11.843 -14.343 1.00 84.69 184 GLY A CA 1
ATOM 1493 C C . GLY A 1 184 ? 1.052 10.678 -15.032 1.00 84.69 184 GLY A C 1
ATOM 1494 O O . GLY A 1 184 ? 0.461 9.949 -15.823 1.00 84.69 184 GLY A O 1
ATOM 1495 N N . ALA A 1 185 ? 2.350 10.518 -14.756 1.00 81.00 185 ALA A N 1
ATOM 1496 C CA . ALA A 1 185 ? 3.235 9.644 -15.534 1.00 81.00 185 ALA A CA 1
ATOM 1497 C C . ALA A 1 185 ? 2.775 8.173 -15.596 1.00 81.00 185 ALA A C 1
ATOM 1499 O O . ALA A 1 185 ? 2.830 7.573 -16.665 1.00 81.00 185 ALA A O 1
ATOM 1500 N N . GLN A 1 186 ? 2.278 7.621 -14.483 1.00 80.62 186 GLN A N 1
ATOM 1501 C CA . GLN A 1 186 ? 1.789 6.237 -14.406 1.00 80.62 186 GLN A CA 1
ATOM 1502 C C . GLN A 1 186 ? 0.477 6.036 -15.188 1.00 80.62 186 GLN A C 1
ATOM 1504 O O . GLN A 1 186 ? 0.348 5.084 -15.951 1.00 80.62 186 GLN A O 1
ATOM 1509 N N . LEU A 1 187 ? -0.481 6.962 -15.061 1.00 85.06 187 LEU A N 1
ATOM 1510 C CA . LEU A 1 187 ? -1.797 6.847 -15.705 1.00 85.06 187 LEU A CA 1
ATOM 1511 C C . LEU A 1 187 ? -1.783 7.218 -17.197 1.00 85.06 187 LEU A C 1
ATOM 1513 O O . LEU A 1 187 ? -2.590 6.701 -17.968 1.00 85.06 187 LEU A O 1
ATOM 1517 N N . SER A 1 188 ? -0.865 8.084 -17.636 1.00 84.81 188 SER A N 1
ATOM 1518 C CA . SER A 1 188 ? -0.754 8.476 -19.048 1.00 84.81 188 SER A CA 1
ATOM 1519 C C . SER A 1 188 ? -0.434 7.300 -19.975 1.00 84.81 188 SER A C 1
ATOM 1521 O O . SER A 1 188 ? -0.965 7.261 -21.083 1.00 84.81 188 SER A O 1
ATOM 1523 N N . GLY A 1 189 ? 0.390 6.338 -19.535 1.00 84.62 189 GLY A N 1
ATOM 1524 C CA . GLY A 1 189 ? 0.750 5.161 -20.338 1.00 84.62 189 GLY A CA 1
ATOM 1525 C C . GLY A 1 189 ? -0.430 4.217 -20.595 1.00 84.62 189 GLY A C 1
ATOM 1526 O O . GLY A 1 189 ? -0.600 3.721 -21.704 1.00 84.62 189 GLY A O 1
ATOM 1527 N N . VAL A 1 190 ? -1.303 4.039 -19.598 1.00 89.06 190 VAL A N 1
ATOM 1528 C CA . VAL A 1 190 ? -2.461 3.126 -19.671 1.00 89.06 190 VAL A CA 1
ATOM 1529 C C . VAL A 1 190 ? -3.725 3.752 -20.274 1.00 89.06 190 VAL A C 1
ATOM 1531 O O . VAL A 1 190 ? -4.684 3.050 -20.592 1.00 89.06 190 VAL A O 1
ATOM 1534 N N . LYS A 1 191 ? -3.734 5.071 -20.508 1.00 90.56 191 LYS A N 1
ATOM 1535 C CA . LYS A 1 191 ? -4.889 5.838 -21.021 1.00 90.56 191 LYS A CA 1
ATOM 1536 C C . LYS A 1 191 ? -5.413 5.379 -22.393 1.00 90.56 191 LYS A C 1
ATOM 1538 O O . LYS A 1 191 ? -6.555 5.694 -22.746 1.00 90.56 191 LYS A O 1
ATOM 1543 N N . ALA A 1 192 ? -4.599 4.663 -23.171 1.00 89.56 192 ALA A N 1
ATOM 1544 C CA . ALA A 1 192 ? -5.021 4.034 -24.422 1.00 89.56 192 ALA A CA 1
ATOM 1545 C C . ALA A 1 192 ? -6.008 2.876 -24.175 1.00 89.56 192 ALA A C 1
ATOM 1547 O O . ALA A 1 192 ? -7.069 2.842 -24.790 1.00 89.56 192 ALA A O 1
ATOM 1548 N N . PHE A 1 193 ? -5.701 2.001 -23.213 1.00 90.69 193 PHE A N 1
ATOM 1549 C CA . PHE A 1 193 ? -6.488 0.807 -22.877 1.00 90.69 193 PHE A CA 1
ATOM 1550 C C . PHE A 1 193 ? -7.749 1.108 -22.054 1.00 90.69 193 PHE A C 1
ATOM 1552 O O . PHE A 1 193 ? -8.650 0.278 -21.981 1.00 90.69 193 PHE A O 1
ATOM 1559 N N . ALA A 1 194 ? -7.866 2.305 -21.469 1.00 93.06 194 ALA A N 1
ATOM 1560 C CA . ALA A 1 194 ? -9.039 2.706 -20.687 1.00 93.06 194 ALA A CA 1
ATOM 1561 C C . ALA A 1 194 ? -10.374 2.532 -21.450 1.00 93.06 194 ALA A C 1
ATOM 1563 O O . ALA A 1 194 ? -11.374 2.153 -20.848 1.00 93.06 194 ALA A O 1
ATOM 1564 N N . GLY A 1 195 ? -10.391 2.760 -22.770 1.00 92.69 195 GLY A N 1
ATOM 1565 C CA . GLY A 1 195 ? -11.588 2.546 -23.595 1.00 92.69 195 GLY A CA 1
ATOM 1566 C C . GLY A 1 195 ? -11.955 1.071 -23.799 1.00 92.69 195 GLY A C 1
ATOM 1567 O O . GLY A 1 195 ? -13.134 0.756 -23.919 1.00 92.69 195 GLY A O 1
ATOM 1568 N N . ASP A 1 196 ? -10.965 0.176 -23.784 1.00 92.62 196 ASP A N 1
ATOM 1569 C CA . ASP A 1 196 ? -11.159 -1.273 -23.902 1.00 92.62 196 ASP A CA 1
ATOM 1570 C C . ASP A 1 196 ? -11.647 -1.902 -22.583 1.00 92.62 196 ASP A C 1
ATOM 1572 O O . ASP A 1 196 ? -12.472 -2.814 -22.590 1.00 92.62 196 ASP A O 1
ATOM 1576 N N . VAL A 1 197 ? -11.133 -1.412 -21.447 1.00 95.81 197 VAL A N 1
ATOM 1577 C CA . VAL A 1 197 ? -11.422 -1.934 -20.096 1.00 95.81 197 VAL A CA 1
ATOM 1578 C C . VAL A 1 197 ? -12.746 -1.397 -19.535 1.00 95.81 197 VAL A C 1
ATOM 1580 O O . VAL A 1 197 ? -13.429 -2.090 -18.783 1.00 95.81 197 VAL A O 1
ATOM 1583 N N . TYR A 1 198 ? -13.151 -0.174 -19.896 1.00 96.69 198 TYR A N 1
ATOM 1584 C CA . TYR A 1 198 ? -14.354 0.458 -19.339 1.00 96.69 198 TYR A CA 1
ATOM 1585 C C . TYR A 1 198 ? -15.653 -0.360 -19.501 1.00 96.69 198 TYR A C 1
ATOM 1587 O O . TYR A 1 198 ? -16.375 -0.466 -18.510 1.00 96.69 198 TYR A O 1
ATOM 1595 N N . PRO A 1 199 ? -15.967 -0.987 -20.657 1.00 96.38 199 PRO A N 1
ATOM 1596 C CA . PRO A 1 199 ? -17.168 -1.818 -20.790 1.00 96.38 199 PRO A CA 1
ATOM 1597 C C . PRO A 1 199 ? -17.198 -3.003 -19.814 1.00 96.38 199 PRO A C 1
ATOM 1599 O O . PRO A 1 199 ? -18.258 -3.344 -19.292 1.00 96.38 199 PRO A O 1
ATOM 1602 N N . TRP A 1 200 ? -16.035 -3.600 -19.526 1.00 96.44 200 TRP A N 1
ATOM 1603 C CA . TRP A 1 200 ? -15.901 -4.673 -18.538 1.00 96.44 200 TRP A CA 1
ATOM 1604 C C . TRP A 1 200 ? -16.144 -4.161 -17.116 1.00 96.44 200 TRP A C 1
ATOM 1606 O O . TRP A 1 200 ? -16.985 -4.695 -16.392 1.00 96.44 200 TRP A O 1
ATOM 1616 N N . TRP A 1 201 ? -15.474 -3.068 -16.739 1.00 96.69 201 TRP A N 1
ATOM 1617 C CA . TRP A 1 201 ? -15.677 -2.414 -15.445 1.00 96.69 201 TRP A CA 1
ATOM 1618 C C . TRP A 1 201 ? -17.144 -2.002 -15.225 1.00 96.69 201 TRP A C 1
ATOM 1620 O O . TRP A 1 201 ? -17.712 -2.249 -14.158 1.00 96.69 201 TRP A O 1
ATOM 1630 N N . GLN A 1 202 ? -17.779 -1.417 -16.244 1.00 95.44 202 GLN A N 1
ATOM 1631 C CA . GLN A 1 202 ? -19.172 -0.977 -16.206 1.00 95.44 202 GLN A CA 1
ATOM 1632 C C . GLN A 1 202 ? -20.125 -2.155 -15.962 1.00 95.44 202 GLN A C 1
ATOM 1634 O O . GLN A 1 202 ? -20.966 -2.079 -15.065 1.00 95.44 202 GLN A O 1
ATOM 1639 N N . ASP A 1 203 ? -19.972 -3.260 -16.695 1.00 95.38 203 ASP A N 1
ATOM 1640 C CA . ASP A 1 203 ? -20.754 -4.483 -16.486 1.00 95.38 203 ASP A CA 1
ATOM 1641 C C . ASP A 1 203 ? -20.553 -5.058 -15.069 1.00 95.38 203 ASP A C 1
ATOM 1643 O O . ASP A 1 203 ? -21.530 -5.375 -14.385 1.00 95.38 203 ASP A O 1
ATOM 1647 N N . ARG A 1 204 ? -19.310 -5.086 -14.559 1.00 95.19 204 ARG A N 1
ATOM 1648 C CA . ARG A 1 204 ? -19.002 -5.506 -13.176 1.00 95.19 204 ARG A CA 1
ATOM 1649 C C . ARG A 1 204 ? -19.723 -4.619 -12.141 1.00 95.19 204 ARG A C 1
ATOM 1651 O O . ARG A 1 204 ? -20.326 -5.152 -11.206 1.00 95.19 204 ARG A O 1
ATOM 1658 N N . ARG A 1 205 ? -19.763 -3.287 -12.320 1.00 93.69 205 ARG A N 1
ATOM 1659 C CA . ARG A 1 205 ? -20.538 -2.362 -11.454 1.00 93.69 205 ARG A CA 1
ATOM 1660 C C . ARG A 1 205 ? -22.049 -2.574 -11.553 1.00 93.69 205 ARG A C 1
ATOM 1662 O O . ARG A 1 205 ? -22.728 -2.541 -10.524 1.00 93.69 205 ARG A O 1
ATOM 1669 N N . ILE A 1 206 ? -22.586 -2.804 -12.752 1.00 93.44 206 ILE A N 1
ATOM 1670 C CA . ILE A 1 206 ? -24.024 -3.042 -12.969 1.00 93.44 206 ILE A CA 1
ATOM 1671 C C . ILE A 1 206 ? -24.454 -4.356 -12.306 1.00 93.44 206 ILE A C 1
ATOM 1673 O O . ILE A 1 206 ? -25.419 -4.362 -11.541 1.00 93.44 206 ILE A O 1
ATOM 1677 N N . LYS A 1 207 ? -23.693 -5.444 -12.489 1.00 93.44 207 LYS A N 1
ATOM 1678 C CA . LYS A 1 207 ? -23.915 -6.742 -11.818 1.00 93.44 207 LYS A CA 1
ATOM 1679 C C . LYS A 1 207 ? -23.906 -6.637 -10.289 1.00 93.44 207 LYS A C 1
ATOM 1681 O O . LYS A 1 207 ? -24.607 -7.385 -9.612 1.00 93.44 207 LYS A O 1
ATOM 1686 N N . ARG A 1 208 ? -23.143 -5.689 -9.735 1.00 92.50 208 ARG A N 1
ATOM 1687 C CA . ARG A 1 208 ? -23.081 -5.377 -8.295 1.00 92.50 208 ARG A CA 1
ATOM 1688 C C . ARG A 1 208 ? -24.164 -4.395 -7.824 1.00 92.50 208 ARG A C 1
ATOM 1690 O O . ARG A 1 208 ? -24.186 -4.044 -6.644 1.00 92.50 208 ARG A O 1
ATOM 1697 N N . GLY A 1 209 ? -25.059 -3.951 -8.709 1.00 91.38 209 GLY A N 1
ATOM 1698 C CA . GLY A 1 209 ? -26.109 -2.980 -8.398 1.00 91.38 209 GLY A CA 1
ATOM 1699 C C . GLY A 1 209 ? -25.541 -1.620 -7.990 1.00 91.38 209 GLY A C 1
ATOM 1700 O O . GLY A 1 209 ? -25.945 -1.069 -6.971 1.00 91.38 209 GLY A O 1
ATOM 1701 N N . GLY A 1 210 ? -24.522 -1.130 -8.705 1.00 90.19 210 GLY A N 1
ATOM 1702 C CA . GLY A 1 210 ? -23.852 0.150 -8.440 1.00 90.19 210 GLY A CA 1
ATOM 1703 C C . GLY A 1 210 ? -22.846 0.134 -7.280 1.00 90.19 210 GLY A C 1
ATOM 1704 O O . GLY A 1 210 ? -22.037 1.058 -7.160 1.00 90.19 210 GLY A O 1
ATOM 1705 N N . LYS A 1 211 ? -22.838 -0.920 -6.455 1.00 91.94 211 LYS A N 1
ATOM 1706 C CA . LYS A 1 211 ? -21.875 -1.106 -5.358 1.00 91.94 211 LYS A CA 1
ATOM 1707 C C . LYS A 1 211 ? -20.454 -1.346 -5.877 1.00 91.94 211 LYS A C 1
ATOM 1709 O O . LYS A 1 211 ? -20.255 -1.756 -7.018 1.00 91.94 211 LYS A O 1
ATOM 1714 N N . ILE A 1 212 ? -19.482 -1.130 -4.993 1.00 93.19 212 ILE A N 1
ATOM 1715 C CA . ILE A 1 212 ? -18.063 -1.438 -5.211 1.00 93.19 212 ILE A CA 1
ATOM 1716 C C . ILE A 1 212 ? -17.898 -2.927 -5.568 1.00 93.19 212 ILE A C 1
ATOM 1718 O O . ILE A 1 212 ? -18.567 -3.802 -4.991 1.00 93.19 212 ILE A O 1
ATOM 1722 N N . ILE A 1 213 ? -17.020 -3.206 -6.537 1.00 94.81 213 ILE A N 1
ATOM 1723 C CA . ILE A 1 213 ? -16.718 -4.571 -6.995 1.00 94.81 213 ILE A CA 1
ATOM 1724 C C . ILE A 1 213 ? -16.106 -5.374 -5.838 1.00 94.81 213 ILE A C 1
ATOM 1726 O O . ILE A 1 213 ? -16.713 -6.344 -5.375 1.00 94.81 213 ILE A O 1
ATOM 1730 N N . THR A 1 214 ? -14.979 -4.903 -5.299 1.00 92.75 214 THR A N 1
ATOM 1731 C CA . THR A 1 214 ? -14.287 -5.493 -4.146 1.00 92.75 214 THR A CA 1
ATOM 1732 C C . THR A 1 214 ? -15.200 -5.554 -2.912 1.00 92.75 214 THR A C 1
ATOM 1734 O O . THR A 1 214 ? -15.763 -4.521 -2.526 1.00 92.75 214 THR A O 1
ATOM 1737 N N . PRO A 1 215 ? -15.360 -6.721 -2.254 1.00 92.19 215 PRO A N 1
ATOM 1738 C CA . PRO A 1 215 ? -16.132 -6.845 -1.018 1.00 92.19 215 PRO A CA 1
ATOM 1739 C C . PRO A 1 215 ? -15.699 -5.830 0.047 1.00 92.19 215 PRO A C 1
ATOM 1741 O O . PRO A 1 215 ? -14.511 -5.651 0.294 1.00 92.19 215 PRO A O 1
ATOM 1744 N N . GLN A 1 216 ? -16.673 -5.173 0.677 1.00 91.88 216 GLN A N 1
ATOM 1745 C CA . GLN A 1 216 ? -16.447 -4.175 1.723 1.00 91.88 216 GLN A CA 1
ATOM 1746 C C . GLN A 1 216 ? -16.956 -4.683 3.071 1.00 91.88 216 GLN A C 1
ATOM 1748 O O . GLN A 1 216 ? -17.961 -5.395 3.138 1.00 91.88 216 GLN A O 1
ATOM 1753 N N . LEU A 1 217 ? -16.287 -4.266 4.145 1.00 92.88 217 LEU A N 1
ATOM 1754 C CA . LEU A 1 217 ? -16.771 -4.442 5.511 1.00 92.88 217 LEU A CA 1
ATOM 1755 C C . LEU A 1 217 ? -18.083 -3.669 5.712 1.00 92.88 217 LEU A C 1
ATOM 1757 O O . LEU A 1 217 ? -18.247 -2.560 5.197 1.00 92.88 217 LEU A O 1
ATOM 1761 N N . LYS A 1 218 ? -19.021 -4.235 6.480 1.00 90.25 218 LYS A N 1
ATOM 1762 C CA . LYS A 1 218 ? -20.265 -3.539 6.819 1.00 90.25 218 LYS A CA 1
ATOM 1763 C C . LYS A 1 218 ? -20.046 -2.663 8.053 1.00 90.25 218 LYS A C 1
ATOM 1765 O O . LYS A 1 218 ? -19.848 -3.163 9.158 1.00 90.25 218 LYS A O 1
ATOM 1770 N N . PHE A 1 219 ? -20.106 -1.353 7.853 1.00 89.00 219 PHE A N 1
ATOM 1771 C CA . PHE A 1 219 ? -20.043 -0.360 8.925 1.00 89.00 219 PHE A CA 1
ATOM 1772 C C . PHE A 1 219 ? -21.443 0.003 9.445 1.00 89.00 219 PHE A C 1
ATOM 1774 O O . PHE A 1 219 ? -22.463 -0.318 8.835 1.00 89.00 219 PHE A O 1
ATOM 1781 N N . GLU A 1 220 ? -21.493 0.668 10.599 1.00 85.25 220 GLU A N 1
ATOM 1782 C CA . GLU A 1 220 ? -22.733 1.138 11.224 1.00 85.25 220 GLU A CA 1
ATOM 1783 C C . GLU A 1 220 ? -23.320 2.342 10.468 1.00 85.25 220 GLU A C 1
ATOM 1785 O O . GLU A 1 220 ? -22.735 3.426 10.444 1.00 85.25 220 GLU A O 1
ATOM 1790 N N . GLU A 1 221 ? -24.507 2.174 9.882 1.00 80.19 221 GLU A N 1
ATOM 1791 C CA . GLU A 1 221 ? -25.296 3.301 9.383 1.00 80.19 221 GLU A CA 1
ATOM 1792 C C . GLU A 1 221 ? -25.956 4.026 10.563 1.00 80.19 221 GLU A C 1
ATOM 1794 O O . GLU A 1 221 ? -26.811 3.468 11.246 1.00 80.19 221 GLU A O 1
ATOM 1799 N N . VAL A 1 222 ? -25.620 5.306 10.758 1.00 70.50 222 VAL A N 1
ATOM 1800 C CA . VAL A 1 222 ? -26.097 6.163 11.871 1.00 70.50 222 VAL A CA 1
ATOM 1801 C C . VAL A 1 222 ? -27.632 6.191 12.020 1.00 70.50 222 VAL A C 1
ATOM 1803 O O . VAL A 1 222 ? -28.154 6.496 13.090 1.00 70.50 222 VAL A O 1
ATOM 1806 N N . VAL A 1 223 ? -28.364 5.878 10.947 1.00 66.75 223 VAL A N 1
ATOM 1807 C CA . VAL A 1 223 ? -29.833 5.899 10.879 1.00 66.75 223 VAL A CA 1
ATOM 1808 C C . VAL A 1 223 ? -30.470 4.553 11.276 1.00 66.75 223 VAL A C 1
ATOM 1810 O O . VAL A 1 223 ? -31.640 4.525 11.657 1.00 66.75 223 VAL A O 1
ATOM 1813 N N . ARG A 1 224 ? -29.732 3.434 11.216 1.00 64.62 224 ARG A N 1
ATOM 1814 C CA . ARG A 1 224 ? -30.267 2.071 11.381 1.00 64.62 224 ARG A CA 1
ATOM 1815 C C . ARG A 1 224 ? -29.589 1.332 12.533 1.00 64.62 224 ARG A C 1
ATOM 1817 O O . ARG A 1 224 ? -28.565 0.678 12.362 1.00 64.62 224 ARG A O 1
ATOM 1824 N N . ASN A 1 225 ? -30.239 1.345 13.697 1.00 62.53 225 ASN A N 1
ATOM 1825 C CA . ASN A 1 225 ? -29.912 0.457 14.820 1.00 62.53 225 ASN A CA 1
ATOM 1826 C C . ASN A 1 225 ? -30.390 -0.985 14.548 1.00 62.53 225 ASN A C 1
ATOM 1828 O O . ASN A 1 225 ? -31.226 -1.526 15.270 1.00 62.53 225 ASN A O 1
ATOM 1832 N N . GLU A 1 226 ? -29.882 -1.598 13.481 1.00 65.31 226 GLU A N 1
ATOM 1833 C CA . GLU A 1 226 ? -30.132 -3.000 13.151 1.00 65.31 226 GLU A CA 1
ATOM 1834 C C . GLU A 1 226 ? -29.143 -3.904 13.906 1.00 65.31 226 GLU A C 1
ATOM 1836 O O . GLU A 1 226 ? -27.951 -3.607 14.027 1.00 65.31 226 GLU A O 1
ATOM 1841 N N . SER A 1 227 ? -29.647 -5.022 14.435 1.00 80.62 227 SER A N 1
ATOM 1842 C CA . SER A 1 227 ? -28.851 -6.032 15.145 1.00 80.62 227 SER A CA 1
ATOM 1843 C C . SER A 1 227 ? -28.193 -7.010 14.162 1.00 80.62 227 SER A C 1
ATOM 1845 O O . SER A 1 227 ? -28.342 -8.223 14.290 1.00 80.62 227 SER A O 1
ATOM 1847 N N . ASP A 1 228 ? -27.509 -6.477 13.152 1.00 85.81 228 ASP A N 1
ATOM 1848 C CA . ASP A 1 228 ? -26.808 -7.268 12.141 1.00 85.81 228 ASP A CA 1
ATOM 1849 C C . ASP A 1 228 ? -25.421 -7.721 12.658 1.00 85.81 228 ASP A C 1
ATOM 1851 O O . ASP A 1 228 ? -24.589 -6.857 12.966 1.00 85.81 228 ASP A O 1
ATOM 1855 N N . PRO A 1 229 ? -25.140 -9.041 12.740 1.00 89.94 229 PRO A N 1
ATOM 1856 C CA . PRO A 1 229 ? -23.844 -9.573 13.169 1.00 89.94 229 PRO A CA 1
ATOM 1857 C C . PRO A 1 229 ? -22.647 -9.139 12.310 1.00 89.94 229 PRO A C 1
ATOM 1859 O O . PRO A 1 229 ? -21.521 -9.167 12.796 1.00 89.94 229 PRO A O 1
ATOM 1862 N N . TYR A 1 230 ? -22.860 -8.731 11.054 1.00 90.69 230 TYR A N 1
ATOM 1863 C CA . TYR A 1 230 ? -21.783 -8.288 10.163 1.00 90.69 230 TYR A CA 1
ATOM 1864 C C . TYR A 1 230 ? -21.346 -6.829 10.396 1.00 90.69 230 TYR A C 1
ATOM 1866 O O . TYR A 1 230 ? -20.352 -6.394 9.811 1.00 90.69 230 TYR A O 1
ATOM 1874 N N . VAL A 1 231 ? -22.056 -6.057 11.234 1.00 90.19 231 VAL A N 1
ATOM 1875 C CA . VAL A 1 231 ? -21.715 -4.651 11.524 1.00 90.19 231 VAL A CA 1
ATOM 1876 C C . VAL A 1 231 ? -20.518 -4.559 12.472 1.00 90.19 231 VAL A C 1
ATOM 1878 O O . VAL A 1 231 ? -20.632 -4.814 13.673 1.00 90.19 231 VAL A O 1
ATOM 1881 N N . CYS A 1 232 ? -19.382 -4.113 11.941 1.00 89.38 232 CYS A N 1
ATOM 1882 C CA . CYS A 1 232 ? -18.097 -4.033 12.636 1.00 89.38 232 CYS A CA 1
ATOM 1883 C C . CYS A 1 232 ? -17.579 -2.584 12.780 1.00 89.38 232 CYS A C 1
ATOM 1885 O O . CYS A 1 232 ? -18.108 -1.644 12.187 1.00 89.38 232 CYS A O 1
ATOM 1887 N N . PHE A 1 233 ? -16.552 -2.401 13.623 1.00 89.75 233 PHE A N 1
ATOM 1888 C CA . PHE A 1 233 ? -15.799 -1.145 13.806 1.00 89.75 233 PHE A CA 1
ATOM 1889 C C . PHE A 1 233 ? -16.647 0.116 14.104 1.00 89.75 233 PHE A C 1
ATOM 1891 O O . PHE A 1 233 ? -16.396 1.202 13.580 1.00 89.75 233 PHE A O 1
ATOM 1898 N N . ARG A 1 234 ? -17.651 -0.013 14.986 1.00 86.44 234 ARG A N 1
ATOM 1899 C CA . ARG A 1 234 ? -18.529 1.094 15.423 1.00 86.44 234 ARG A CA 1
ATOM 1900 C C . ARG A 1 234 ? -17.733 2.248 16.052 1.00 86.44 234 ARG A C 1
ATOM 1902 O O . ARG A 1 234 ? -17.097 2.077 17.093 1.00 86.44 234 ARG A O 1
ATOM 1909 N N . ARG A 1 235 ? -17.811 3.451 15.473 1.00 83.94 235 ARG A N 1
ATOM 1910 C CA . ARG A 1 235 ? -17.075 4.643 15.942 1.00 83.94 235 ARG A CA 1
ATOM 1911 C C . ARG A 1 235 ? -17.808 5.349 17.085 1.00 83.94 235 ARG A C 1
ATOM 1913 O O . ARG A 1 235 ? -18.669 6.195 16.864 1.00 83.94 235 ARG A O 1
ATOM 1920 N N . ARG A 1 236 ? -17.434 5.029 18.328 1.00 82.38 236 ARG A N 1
ATOM 1921 C CA . ARG A 1 236 ? -17.978 5.642 19.559 1.00 82.38 236 ARG A CA 1
ATOM 1922 C C . ARG A 1 236 ? -17.060 6.736 20.121 1.00 82.38 236 ARG A C 1
ATOM 1924 O O . ARG A 1 236 ? -16.632 6.673 21.269 1.00 82.38 236 ARG A O 1
ATOM 1931 N N . GLU A 1 237 ? -16.732 7.734 19.306 1.00 80.38 237 GLU A N 1
ATOM 1932 C CA . GLU A 1 237 ? -15.851 8.834 19.721 1.00 80.38 237 GLU A CA 1
ATOM 1933 C C . GLU A 1 237 ? -16.525 9.745 20.761 1.00 80.38 237 GLU A C 1
ATOM 1935 O O . GLU A 1 237 ? -17.659 10.203 20.588 1.00 80.38 237 GLU A O 1
ATOM 1940 N N . SER A 1 238 ? -15.819 10.033 21.858 1.00 82.31 238 SER A N 1
ATOM 1941 C CA . SER A 1 238 ? -16.276 10.999 22.855 1.00 82.31 238 SER A CA 1
ATOM 1942 C C . SER A 1 238 ? -16.115 12.420 22.311 1.00 82.31 238 SER A C 1
ATOM 1944 O O . SER A 1 238 ? -15.081 12.783 21.752 1.00 82.31 238 SER A O 1
ATOM 1946 N N . LYS A 1 239 ? -17.152 13.257 22.456 1.00 82.75 239 LYS A N 1
ATOM 1947 C CA . LYS A 1 239 ? -17.105 14.641 21.960 1.00 82.75 239 LYS A CA 1
ATOM 1948 C C . LYS A 1 239 ? -16.025 15.421 22.727 1.00 82.75 239 LYS A C 1
ATOM 1950 O O . LYS A 1 239 ? -16.168 15.567 23.943 1.00 82.75 239 LYS A O 1
ATOM 1955 N N . PRO A 1 240 ? -14.978 15.948 22.063 1.00 81.31 240 PRO A N 1
ATOM 1956 C CA . PRO A 1 240 ? -13.900 16.639 22.755 1.00 81.31 240 PRO A CA 1
ATOM 1957 C C . PRO A 1 240 ? -14.401 17.943 23.383 1.00 81.31 240 PRO A C 1
ATOM 1959 O O . PRO A 1 240 ? -15.139 18.718 22.767 1.00 81.31 240 PRO A O 1
ATOM 1962 N N . VAL A 1 241 ? -13.974 18.204 24.619 1.00 80.88 241 VAL A N 1
ATOM 1963 C CA . VAL A 1 241 ? -14.260 19.462 25.319 1.00 80.88 241 VAL A CA 1
ATOM 1964 C C . VAL A 1 241 ? -13.453 20.589 24.669 1.00 80.88 241 VAL A C 1
ATOM 1966 O O . VAL A 1 241 ? -12.259 20.440 24.406 1.00 80.88 241 VAL A O 1
ATOM 1969 N N . ARG A 1 242 ? -14.099 21.732 24.404 1.00 76.69 242 ARG A N 1
ATOM 1970 C CA . ARG A 1 242 ? -13.435 22.905 23.810 1.00 76.69 242 ARG A CA 1
ATOM 1971 C C . ARG A 1 242 ? -12.351 23.445 24.750 1.00 76.69 242 ARG A C 1
ATOM 1973 O O . ARG A 1 242 ? -12.601 23.629 25.939 1.00 76.69 242 ARG A O 1
ATOM 1980 N N . LYS A 1 243 ? -11.167 23.728 24.199 1.00 78.38 243 LYS A N 1
ATOM 1981 C CA . LYS A 1 243 ? -10.066 24.400 24.907 1.00 78.38 243 LYS A CA 1
ATOM 1982 C C . LYS A 1 243 ? -10.307 25.914 24.985 1.00 78.38 243 LYS A C 1
ATOM 1984 O O . LYS A 1 243 ? -11.266 26.433 24.414 1.00 78.38 243 LYS A O 1
ATOM 1989 N N . THR A 1 244 ? -9.471 26.618 25.749 1.00 76.81 244 THR A N 1
ATOM 1990 C CA . THR A 1 244 ? -9.594 28.074 25.933 1.00 76.81 244 THR A CA 1
ATOM 1991 C C . THR A 1 244 ? -8.766 28.844 24.903 1.00 76.81 244 THR A C 1
ATOM 1993 O O . THR A 1 244 ? -7.677 28.419 24.520 1.00 76.81 244 THR A O 1
ATOM 1996 N N . ARG A 1 245 ? -9.212 30.049 24.534 1.00 72.00 245 ARG A N 1
ATOM 1997 C CA . ARG A 1 245 ? -8.541 30.883 23.519 1.00 72.00 245 ARG A CA 1
ATOM 1998 C C . ARG A 1 245 ? -7.061 31.187 23.828 1.00 72.00 245 ARG A C 1
ATOM 2000 O O . ARG A 1 245 ? -6.269 31.343 22.903 1.00 72.00 245 ARG A O 1
ATOM 2007 N N . ARG A 1 246 ? -6.661 31.248 25.110 1.00 69.94 246 ARG A N 1
ATOM 2008 C CA . ARG A 1 246 ? -5.252 31.445 25.518 1.00 69.94 246 ARG A CA 1
ATOM 2009 C C . ARG A 1 246 ? -4.387 30.218 25.205 1.00 69.94 246 ARG A C 1
ATOM 2011 O O . ARG A 1 246 ? -3.260 30.379 24.745 1.00 69.94 246 ARG A O 1
ATOM 2018 N N . THR A 1 247 ? -4.914 29.009 25.415 1.00 74.56 247 THR A N 1
ATOM 2019 C CA . THR A 1 247 ? -4.210 27.762 25.065 1.00 74.56 247 THR A CA 1
ATOM 2020 C C . THR A 1 247 ? -4.085 27.566 23.553 1.00 74.56 247 THR A C 1
ATOM 2022 O O . THR A 1 247 ? -3.088 27.010 23.094 1.00 74.56 247 THR A O 1
ATOM 2025 N N . ASP A 1 248 ? -5.034 28.084 22.768 1.00 82.38 248 ASP A N 1
ATOM 2026 C CA . ASP A 1 248 ? -5.005 27.956 21.308 1.00 82.38 248 ASP A CA 1
ATOM 2027 C C . ASP A 1 248 ? -3.836 28.747 20.693 1.00 82.38 248 ASP A C 1
ATOM 2029 O O . ASP A 1 248 ? -3.096 28.199 19.877 1.00 82.38 248 ASP A O 1
ATOM 2033 N N . GLN A 1 249 ? -3.577 29.981 21.147 1.00 85.75 249 GLN A N 1
ATOM 2034 C CA . GLN A 1 249 ? -2.459 30.799 20.647 1.00 85.75 249 GLN A CA 1
ATOM 2035 C C . GLN A 1 249 ? -1.090 30.131 20.870 1.00 85.75 249 GLN A C 1
ATOM 2037 O O . GLN A 1 249 ? -0.253 30.123 19.969 1.00 85.75 249 GLN A O 1
ATOM 2042 N N . GLN A 1 250 ? -0.872 29.521 22.041 1.00 88.31 250 GLN A N 1
ATOM 2043 C CA . GLN A 1 250 ? 0.353 28.761 22.321 1.00 88.31 250 GLN A CA 1
ATOM 2044 C C . GLN A 1 250 ? 0.462 27.504 21.445 1.00 88.31 250 GLN A C 1
ATOM 2046 O O . GLN A 1 250 ? 1.559 27.147 21.017 1.00 88.31 250 GLN A O 1
ATOM 2051 N N . SER A 1 251 ? -0.660 26.839 21.147 1.00 90.06 251 SER A N 1
ATOM 2052 C CA . SER A 1 251 ? -0.663 25.680 20.246 1.00 90.06 251 SER A CA 1
ATOM 2053 C C . SER A 1 251 ? -0.322 26.062 18.801 1.00 90.06 251 SER A C 1
ATOM 2055 O O . SER A 1 251 ? 0.432 25.343 18.152 1.00 90.06 251 SER A O 1
ATOM 2057 N N . ILE A 1 252 ? -0.785 27.225 18.327 1.00 92.56 252 ILE A N 1
ATOM 2058 C CA . ILE A 1 252 ? -0.456 27.756 16.996 1.00 92.56 252 ILE A CA 1
ATOM 2059 C C . ILE A 1 252 ? 1.046 28.036 16.880 1.00 92.56 252 ILE A C 1
ATOM 2061 O O . ILE A 1 252 ? 1.647 27.685 15.867 1.00 92.56 252 ILE A O 1
ATOM 2065 N N . GLU A 1 253 ? 1.673 28.610 17.910 1.00 93.31 253 GLU A N 1
ATOM 2066 C CA . GLU A 1 253 ? 3.116 28.874 17.875 1.00 93.31 253 GLU A CA 1
ATOM 2067 C C . GLU A 1 253 ? 3.941 27.579 17.891 1.00 93.31 253 GLU A C 1
ATOM 2069 O O . GLU A 1 253 ? 4.855 27.410 17.084 1.00 93.31 253 GLU A O 1
ATOM 2074 N N . LYS A 1 254 ? 3.546 26.594 18.710 1.00 95.75 254 LYS A N 1
ATOM 2075 C CA . LYS A 1 254 ? 4.156 25.253 18.684 1.00 95.75 254 LYS A CA 1
ATOM 2076 C C . LYS A 1 254 ? 4.007 24.573 17.315 1.00 95.75 254 LYS A C 1
ATOM 2078 O O . LYS A 1 254 ? 4.953 23.943 16.855 1.00 95.75 254 LYS A O 1
ATOM 2083 N N . LEU A 1 255 ? 2.871 24.745 16.631 1.00 96.81 255 LEU A N 1
ATOM 2084 C CA . LEU A 1 255 ? 2.665 24.242 15.265 1.00 96.81 255 LEU A CA 1
ATOM 2085 C C . LEU A 1 255 ? 3.545 24.956 14.223 1.00 96.81 255 LEU A C 1
ATOM 2087 O O . LEU A 1 255 ? 4.004 24.310 13.281 1.00 96.81 255 LEU A O 1
ATOM 2091 N N . ARG A 1 256 ? 3.826 26.259 14.382 1.00 97.06 256 ARG A N 1
ATOM 2092 C CA . ARG A 1 256 ? 4.786 26.981 13.523 1.00 97.06 256 ARG A CA 1
ATOM 2093 C C . ARG A 1 256 ? 6.206 26.456 13.707 1.00 97.06 256 ARG A C 1
ATOM 2095 O O . ARG A 1 256 ? 6.845 26.129 12.709 1.00 97.06 256 ARG A O 1
ATOM 2102 N N . LYS A 1 257 ? 6.660 26.318 14.959 1.00 97.25 257 LYS A N 1
ATOM 2103 C CA . LYS A 1 257 ? 7.980 25.758 15.286 1.00 97.25 257 LYS A CA 1
ATOM 2104 C C . LYS A 1 257 ? 8.136 24.341 14.722 1.00 97.25 257 LYS A C 1
ATOM 2106 O O . LYS A 1 257 ? 9.061 24.104 13.951 1.00 97.25 257 LYS A O 1
ATOM 2111 N N . LEU A 1 258 ? 7.162 23.459 14.972 1.00 98.00 258 LEU A N 1
ATOM 2112 C CA . LEU A 1 258 ? 7.136 22.098 14.422 1.00 98.00 258 LEU A CA 1
ATOM 2113 C C . LEU A 1 258 ? 7.222 22.084 12.886 1.00 98.00 258 LEU A C 1
ATOM 2115 O O . LEU A 1 258 ? 7.940 21.269 12.314 1.00 98.00 258 LEU A O 1
ATOM 2119 N N . ARG A 1 259 ? 6.527 22.998 12.194 1.00 97.88 259 ARG A N 1
ATOM 2120 C CA . ARG A 1 259 ? 6.610 23.105 10.728 1.00 97.88 259 ARG A CA 1
ATOM 2121 C C . ARG A 1 259 ? 8.014 23.495 10.255 1.00 97.88 259 ARG A C 1
ATOM 2123 O O . ARG A 1 259 ? 8.476 22.947 9.259 1.00 97.88 259 ARG A O 1
ATOM 2130 N N . MET A 1 260 ? 8.684 24.421 10.943 1.00 97.69 260 MET A N 1
ATOM 2131 C CA . MET A 1 260 ? 10.060 24.815 10.609 1.00 97.69 260 MET A CA 1
ATOM 2132 C C . MET A 1 260 ? 11.052 23.670 10.854 1.00 97.69 260 MET A C 1
ATOM 2134 O O . MET A 1 260 ? 11.923 23.424 10.019 1.00 97.69 260 MET A O 1
ATOM 2138 N N . GLU A 1 261 ? 10.891 22.928 11.950 1.00 98.00 261 GLU A N 1
ATOM 2139 C CA . GLU A 1 261 ? 11.706 21.746 12.262 1.00 98.00 261 GLU A CA 1
ATOM 2140 C C . GLU A 1 261 ? 11.511 20.637 11.214 1.00 98.00 261 GLU A C 1
ATOM 2142 O O . GLU A 1 261 ? 12.489 20.083 10.711 1.00 98.00 261 GLU A O 1
ATOM 2147 N N . MET A 1 262 ? 10.267 20.380 10.795 1.00 98.12 262 MET A N 1
ATOM 2148 C CA . MET A 1 262 ? 9.945 19.397 9.753 1.00 98.12 262 MET A CA 1
ATOM 2149 C C . MET A 1 262 ? 10.485 19.787 8.369 1.00 98.12 262 MET A C 1
ATOM 2151 O O . MET A 1 262 ? 10.997 18.926 7.656 1.00 98.12 262 MET A O 1
ATOM 2155 N N . GLU A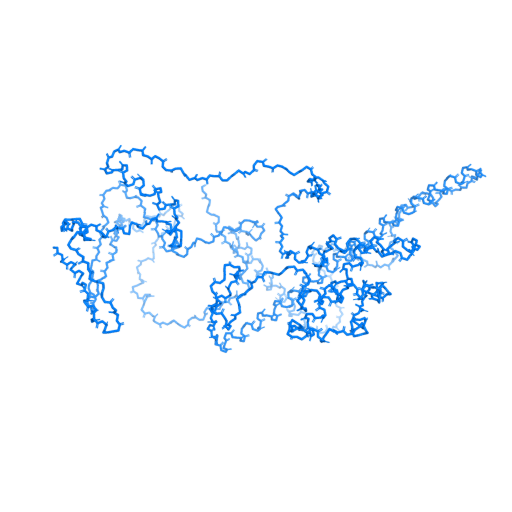 1 263 ? 10.442 21.068 7.984 1.00 98.00 263 GLU A N 1
ATOM 2156 C CA . GLU A 1 263 ? 11.068 21.529 6.733 1.00 98.00 263 GLU A CA 1
ATOM 2157 C C . GLU A 1 263 ? 12.606 21.410 6.790 1.00 98.00 263 GLU A C 1
ATOM 2159 O O . GLU A 1 263 ? 13.241 21.007 5.814 1.00 98.00 263 GLU A O 1
ATOM 2164 N N . SER A 1 264 ? 13.209 21.670 7.956 1.00 97.62 264 SER A N 1
ATOM 2165 C CA . SER A 1 264 ? 14.652 21.481 8.175 1.00 97.62 264 SER A CA 1
ATOM 2166 C C . SER A 1 264 ? 15.048 20.003 8.041 1.00 97.62 264 SER A C 1
ATOM 2168 O O . SER A 1 264 ? 15.997 19.675 7.326 1.00 97.62 264 SER A O 1
ATOM 2170 N N . ALA A 1 265 ? 14.279 19.092 8.651 1.00 97.94 265 ALA A N 1
ATOM 2171 C CA . ALA A 1 265 ? 14.470 17.648 8.517 1.00 97.94 265 ALA A CA 1
ATOM 2172 C C . ALA A 1 265 ? 14.290 17.174 7.062 1.00 97.94 265 ALA A C 1
ATOM 2174 O O . ALA A 1 265 ? 15.096 16.389 6.558 1.00 97.94 265 ALA A O 1
ATOM 2175 N N . ARG A 1 266 ? 13.283 17.697 6.351 1.00 97.75 266 ARG A N 1
ATOM 2176 C CA . ARG A 1 266 ? 13.050 17.414 4.928 1.00 97.75 266 ARG A CA 1
ATOM 2177 C C . ARG A 1 266 ? 14.242 17.816 4.057 1.00 97.75 266 ARG A C 1
ATOM 2179 O O . ARG A 1 266 ? 14.652 17.024 3.214 1.00 97.75 266 ARG A O 1
ATOM 2186 N N . SER A 1 267 ? 14.822 18.995 4.283 1.00 97.88 267 SER A N 1
ATOM 2187 C CA . SER A 1 267 ? 16.011 19.472 3.560 1.00 97.88 267 SER A CA 1
ATOM 2188 C C . SER A 1 267 ? 17.221 18.543 3.753 1.00 97.88 267 SER A C 1
ATOM 2190 O O . SER A 1 267 ? 17.889 18.165 2.786 1.00 97.88 267 SER A O 1
ATOM 2192 N N . LEU A 1 268 ? 17.460 18.072 4.986 1.00 98.12 268 LEU A N 1
ATOM 2193 C CA . LEU A 1 268 ? 18.499 17.073 5.271 1.00 98.12 268 LEU A CA 1
ATOM 2194 C C . LEU A 1 268 ? 18.250 15.753 4.517 1.00 98.12 268 LEU A C 1
ATOM 2196 O O . LEU A 1 268 ? 19.169 15.214 3.895 1.00 98.12 268 LEU A O 1
ATOM 2200 N N . LEU A 1 269 ? 17.010 15.251 4.523 1.00 97.81 269 LEU A N 1
ATOM 2201 C CA . LEU A 1 269 ? 16.626 14.032 3.800 1.00 97.81 269 LEU A CA 1
ATOM 2202 C C . LEU A 1 269 ? 16.759 14.185 2.276 1.00 97.81 269 LEU A C 1
ATOM 2204 O O . LEU A 1 269 ? 17.198 13.249 1.605 1.00 97.81 269 LEU A O 1
ATOM 2208 N N . GLU A 1 270 ? 16.446 15.357 1.719 1.00 97.62 270 GLU A N 1
ATOM 2209 C CA . GLU A 1 270 ? 16.640 15.651 0.296 1.00 97.62 270 GLU A CA 1
ATOM 2210 C C . GLU A 1 270 ? 18.126 15.637 -0.087 1.00 97.62 270 GLU A C 1
ATOM 2212 O O . GLU A 1 270 ? 18.499 15.007 -1.082 1.00 97.62 270 GLU A O 1
ATOM 2217 N N . MET A 1 271 ? 18.998 16.245 0.726 1.00 98.12 271 MET A N 1
ATOM 2218 C CA . MET A 1 271 ? 20.448 16.200 0.502 1.00 98.12 271 MET A CA 1
ATOM 2219 C C . MET A 1 271 ? 20.999 14.769 0.550 1.00 98.12 271 MET A C 1
ATOM 2221 O O . MET A 1 271 ? 21.809 14.401 -0.306 1.00 98.12 271 MET A O 1
ATOM 2225 N N . VAL A 1 272 ? 20.534 13.934 1.487 1.00 98.38 272 VAL A N 1
ATOM 2226 C CA . VAL A 1 272 ? 20.898 12.507 1.540 1.00 98.38 272 VAL A CA 1
ATOM 2227 C C . VAL A 1 272 ? 20.379 11.763 0.305 1.00 98.38 272 VAL A C 1
ATOM 2229 O O . VAL A 1 272 ? 21.151 11.059 -0.345 1.00 98.38 272 VAL A O 1
ATOM 2232 N N . SER A 1 273 ? 19.117 11.967 -0.090 1.00 98.00 273 SER A N 1
ATOM 2233 C CA . SER A 1 273 ? 18.542 11.358 -1.300 1.00 98.00 273 SER A CA 1
ATOM 2234 C C . SER A 1 273 ? 19.334 11.728 -2.558 1.00 98.00 273 SER A C 1
ATOM 2236 O O . SER A 1 273 ? 19.662 10.862 -3.370 1.00 98.00 273 SER A O 1
ATOM 2238 N N . ARG A 1 274 ? 19.711 13.005 -2.707 1.00 97.75 274 ARG A N 1
ATOM 2239 C CA . ARG A 1 274 ? 20.543 13.488 -3.816 1.00 97.75 274 ARG A CA 1
ATOM 2240 C C . ARG A 1 274 ? 21.940 12.863 -3.798 1.00 97.75 274 ARG A C 1
ATOM 2242 O O . ARG A 1 274 ? 22.423 12.461 -4.855 1.00 97.75 274 ARG A O 1
ATOM 2249 N N . ARG A 1 275 ? 22.569 12.743 -2.623 1.00 98.19 275 ARG A N 1
ATOM 2250 C CA . ARG A 1 275 ? 23.879 12.091 -2.457 1.00 98.19 275 ARG A CA 1
ATOM 2251 C C . ARG A 1 275 ? 23.840 10.636 -2.925 1.00 98.19 275 ARG A C 1
ATOM 2253 O O . ARG A 1 275 ? 24.697 10.239 -3.710 1.00 98.19 275 ARG A O 1
ATOM 2260 N N . GLU A 1 276 ? 22.844 9.861 -2.497 1.00 98.19 276 GLU A N 1
ATOM 2261 C CA . GLU A 1 276 ? 22.742 8.448 -2.888 1.00 98.19 276 GLU A CA 1
ATOM 2262 C C . GLU A 1 276 ? 22.350 8.261 -4.364 1.00 98.19 276 GLU A C 1
ATOM 2264 O O . GLU A 1 276 ? 22.849 7.336 -5.004 1.00 98.19 276 GLU A O 1
ATOM 2269 N N . LYS A 1 277 ? 21.544 9.163 -4.951 1.00 97.62 277 LYS A N 1
ATOM 2270 C CA . LYS A 1 277 ? 21.272 9.172 -6.404 1.00 97.62 277 LYS A CA 1
ATOM 2271 C C . LYS A 1 277 ? 22.554 9.361 -7.219 1.00 97.62 277 LYS A C 1
ATOM 2273 O O . LYS A 1 277 ? 22.871 8.508 -8.042 1.00 97.62 277 LYS A O 1
ATOM 2278 N N . VAL A 1 278 ? 23.341 10.398 -6.920 1.00 97.69 278 VAL A N 1
ATOM 2279 C CA . VAL A 1 278 ? 24.621 10.658 -7.609 1.00 97.69 278 VAL A CA 1
ATOM 2280 C C . VAL A 1 278 ? 25.619 9.516 -7.380 1.00 97.69 278 VAL A C 1
ATOM 2282 O O . VAL A 1 278 ? 26.345 9.131 -8.295 1.00 97.69 278 VAL A O 1
ATOM 2285 N N . ARG A 1 279 ? 25.637 8.912 -6.184 1.00 98.06 279 ARG A N 1
ATOM 2286 C CA . ARG A 1 279 ? 26.465 7.730 -5.903 1.00 98.06 279 ARG A CA 1
ATOM 2287 C C . ARG A 1 279 ? 26.059 6.527 -6.761 1.00 98.06 279 ARG A C 1
ATOM 2289 O O . ARG A 1 279 ? 26.935 5.870 -7.318 1.00 98.06 279 ARG A O 1
ATOM 2296 N N . LYS A 1 280 ? 24.756 6.257 -6.898 1.00 97.56 280 LYS A N 1
ATOM 2297 C CA . LYS A 1 280 ? 24.225 5.211 -7.786 1.00 97.56 280 LYS A CA 1
ATOM 2298 C C . LYS A 1 280 ? 24.605 5.482 -9.244 1.00 97.56 280 LYS A C 1
ATOM 2300 O O . LYS A 1 280 ? 25.079 4.573 -9.915 1.00 97.56 280 LYS A O 1
ATOM 2305 N N . GLU A 1 281 ? 24.434 6.713 -9.718 1.00 97.19 281 GLU A N 1
ATOM 2306 C CA . GLU A 1 281 ? 24.798 7.127 -11.081 1.00 97.19 281 GLU A CA 1
ATOM 2307 C C . GLU A 1 281 ? 26.299 6.939 -11.357 1.00 97.19 281 GLU A C 1
ATOM 2309 O O . GLU A 1 281 ? 26.653 6.376 -12.392 1.00 97.19 281 GLU A O 1
ATOM 2314 N N . SER A 1 282 ? 27.176 7.306 -10.411 1.00 96.81 282 SER A N 1
ATOM 2315 C CA . SER A 1 282 ? 28.627 7.068 -10.513 1.00 96.81 282 SER A CA 1
ATOM 2316 C C . SER A 1 282 ? 28.952 5.580 -10.653 1.00 96.81 282 SER A C 1
ATOM 2318 O O . SER A 1 282 ? 29.713 5.209 -11.538 1.00 96.81 282 SER A O 1
ATOM 2320 N N . LEU A 1 283 ? 28.338 4.717 -9.835 1.00 97.06 283 LEU A N 1
ATOM 2321 C CA . LEU A 1 283 ? 28.565 3.267 -9.883 1.00 97.06 283 LEU A CA 1
ATOM 2322 C C . LEU A 1 283 ? 28.056 2.632 -11.188 1.00 97.06 283 LEU A C 1
ATOM 2324 O O . LEU A 1 283 ? 28.725 1.769 -11.753 1.00 97.06 283 LEU A O 1
ATOM 2328 N N . VAL A 1 284 ? 26.900 3.072 -11.696 1.00 97.19 284 VAL A N 1
ATOM 2329 C CA . VAL A 1 284 ? 26.366 2.621 -12.996 1.00 97.19 284 VAL A CA 1
ATOM 2330 C C . VAL A 1 284 ? 27.286 3.053 -14.142 1.00 97.19 284 VAL A C 1
ATOM 2332 O O . VAL A 1 284 ? 27.562 2.264 -15.045 1.00 97.19 284 VAL A O 1
ATOM 2335 N N . LEU A 1 285 ? 27.805 4.282 -14.095 1.00 96.31 285 LEU A N 1
ATOM 2336 C CA . LEU A 1 285 ? 28.744 4.799 -15.088 1.00 96.31 285 LEU A CA 1
ATOM 2337 C C . LEU A 1 285 ? 30.108 4.091 -15.019 1.00 96.31 285 LEU A C 1
ATOM 2339 O O . LEU A 1 285 ? 30.674 3.770 -16.061 1.00 96.31 285 LEU A O 1
ATOM 2343 N N . GLU A 1 286 ? 30.611 3.779 -13.823 1.00 95.06 286 GLU A N 1
ATOM 2344 C CA . GLU A 1 286 ? 31.826 2.976 -13.624 1.00 95.06 286 GLU A CA 1
ATOM 2345 C C . GLU A 1 286 ? 31.669 1.551 -14.182 1.00 95.06 286 GLU A C 1
ATOM 2347 O O . GLU A 1 286 ? 32.557 1.085 -14.900 1.00 95.06 286 GLU A O 1
ATOM 2352 N N . HIS A 1 287 ? 30.527 0.893 -13.944 1.00 96.19 287 HIS A N 1
ATOM 2353 C CA . HIS A 1 287 ? 30.212 -0.414 -14.537 1.00 96.19 287 HIS A CA 1
ATOM 2354 C C . HIS A 1 287 ? 30.156 -0.342 -16.069 1.00 96.19 287 HIS A C 1
ATOM 2356 O O . HIS A 1 287 ? 30.775 -1.151 -16.757 1.00 96.19 287 HIS A O 1
ATOM 2362 N N . MET A 1 288 ? 29.479 0.668 -16.622 1.00 96.31 288 MET A N 1
ATOM 2363 C CA . MET A 1 288 ? 29.398 0.859 -18.070 1.00 96.31 288 MET A CA 1
ATOM 2364 C C . MET A 1 288 ? 30.782 1.112 -18.693 1.00 96.31 288 MET A C 1
ATOM 2366 O O . MET A 1 288 ? 31.088 0.558 -19.747 1.00 96.31 288 MET A O 1
ATOM 2370 N N . ILE A 1 289 ? 31.647 1.903 -18.046 1.00 93.25 289 ILE A N 1
ATOM 2371 C CA . ILE A 1 289 ? 33.036 2.105 -18.491 1.00 93.25 289 ILE A CA 1
ATOM 2372 C C . ILE A 1 289 ? 33.822 0.790 -18.446 1.00 93.25 289 ILE A C 1
ATOM 2374 O O . ILE A 1 289 ? 34.582 0.510 -19.375 1.00 93.25 289 ILE A O 1
ATOM 2378 N N . PHE A 1 290 ? 33.643 -0.027 -17.405 1.00 93.44 290 PHE A N 1
ATOM 2379 C CA . PHE A 1 290 ? 34.276 -1.342 -17.303 1.00 93.44 290 PHE A CA 1
ATOM 2380 C C . PHE A 1 290 ? 33.855 -2.267 -18.458 1.00 93.44 290 PHE A C 1
ATOM 2382 O O . PHE A 1 290 ? 34.724 -2.782 -19.165 1.00 93.44 290 PHE A O 1
ATOM 2389 N N . ASP A 1 291 ? 32.552 -2.391 -18.730 1.00 95.38 291 ASP A N 1
ATOM 2390 C CA . ASP A 1 291 ? 32.029 -3.209 -19.834 1.00 95.38 291 ASP A CA 1
ATOM 2391 C C . ASP A 1 291 ? 32.574 -2.760 -21.198 1.00 95.38 291 ASP A C 1
ATOM 2393 O O . ASP A 1 291 ? 32.965 -3.585 -22.031 1.00 95.38 291 ASP A O 1
ATOM 2397 N N . GLN A 1 292 ? 32.629 -1.446 -21.439 1.00 93.00 292 GLN A N 1
ATOM 2398 C CA . GLN A 1 292 ? 33.163 -0.902 -22.688 1.00 93.00 292 GLN A CA 1
ATOM 2399 C C . GLN A 1 292 ? 34.677 -1.116 -22.801 1.00 93.00 292 GLN A C 1
ATOM 2401 O O . GLN A 1 292 ? 35.149 -1.512 -23.864 1.00 93.00 292 GLN A O 1
ATOM 2406 N N . ARG A 1 293 ? 35.446 -0.959 -21.714 1.00 90.06 293 ARG A N 1
ATOM 2407 C CA . ARG A 1 293 ? 36.883 -1.294 -21.685 1.00 90.06 293 ARG A CA 1
ATOM 2408 C C . ARG A 1 293 ? 37.130 -2.773 -21.982 1.00 90.06 293 ARG A C 1
ATOM 2410 O O . ARG A 1 293 ? 38.045 -3.091 -22.740 1.00 90.06 293 ARG A O 1
ATOM 2417 N N . CYS A 1 294 ? 36.305 -3.679 -21.456 1.00 90.31 294 CYS A N 1
ATOM 2418 C CA . CYS A 1 294 ? 36.372 -5.103 -21.784 1.00 90.31 294 CYS A CA 1
ATOM 2419 C C . CYS A 1 294 ? 36.160 -5.361 -23.286 1.00 90.31 294 CYS A C 1
ATOM 2421 O O . CYS A 1 294 ? 36.992 -6.032 -23.902 1.00 90.31 294 CYS A O 1
ATOM 2423 N N . LYS A 1 295 ? 35.126 -4.761 -23.894 1.00 92.50 295 LYS A N 1
ATOM 2424 C CA . LYS A 1 295 ? 34.852 -4.863 -25.343 1.00 92.50 295 LYS A CA 1
ATOM 2425 C C . LYS A 1 295 ? 35.969 -4.259 -26.197 1.00 92.50 295 LYS A C 1
ATOM 2427 O O . LYS A 1 295 ? 36.431 -4.891 -27.140 1.00 92.50 295 LYS A O 1
ATOM 2432 N N . VAL A 1 296 ? 36.464 -3.070 -25.847 1.00 88.94 296 VAL A N 1
ATOM 2433 C CA . VAL A 1 296 ? 37.589 -2.420 -26.546 1.00 88.94 296 VAL A CA 1
ATOM 2434 C C . VAL A 1 296 ? 38.849 -3.285 -26.481 1.00 88.94 296 VAL A C 1
ATOM 2436 O O . VAL A 1 296 ? 39.525 -3.450 -27.494 1.00 88.94 296 VAL A O 1
ATOM 2439 N N . ARG A 1 297 ? 39.148 -3.903 -25.331 1.00 86.38 297 ARG A N 1
ATOM 2440 C CA . ARG A 1 297 ? 40.283 -4.828 -25.181 1.00 86.38 297 ARG A CA 1
ATOM 2441 C C . ARG A 1 297 ? 40.136 -6.085 -26.044 1.00 86.38 297 ARG A C 1
ATOM 2443 O O . ARG A 1 297 ? 41.133 -6.584 -26.565 1.00 86.38 297 ARG A O 1
ATOM 2450 N N . GLU A 1 298 ? 38.918 -6.597 -26.196 1.00 89.50 298 GLU A N 1
ATOM 2451 C CA . GLU A 1 298 ? 38.619 -7.714 -27.093 1.00 89.50 298 GLU A CA 1
ATOM 2452 C C . GLU A 1 298 ? 38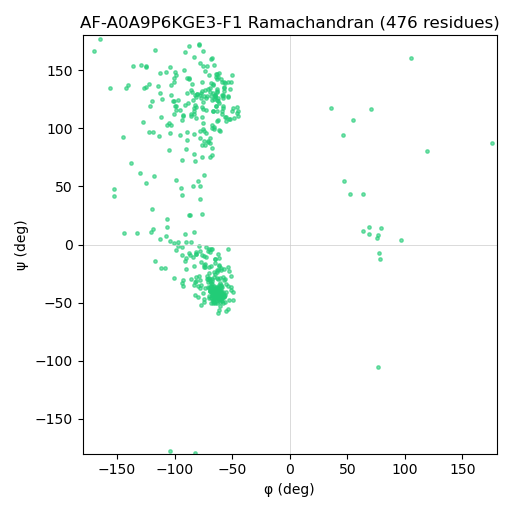.805 -7.322 -28.565 1.00 89.50 298 GLU A C 1
ATOM 2454 O O . GLU A 1 298 ? 39.561 -7.981 -29.277 1.00 89.50 298 GLU A O 1
ATOM 2459 N N . TYR A 1 299 ? 38.223 -6.202 -29.005 1.00 89.25 299 TYR A N 1
ATOM 2460 C CA . TYR A 1 299 ? 38.389 -5.709 -30.374 1.00 89.25 299 TYR A CA 1
ATOM 2461 C C . TYR A 1 299 ? 39.851 -5.370 -30.709 1.00 89.25 299 TYR A C 1
ATOM 2463 O O . TYR A 1 299 ? 40.325 -5.761 -31.773 1.00 89.25 299 TYR A O 1
ATOM 2471 N N . ARG A 1 300 ? 40.603 -4.736 -29.792 1.00 84.31 300 ARG A N 1
ATOM 2472 C CA . ARG A 1 300 ? 42.053 -4.492 -29.947 1.00 84.31 300 ARG A CA 1
ATOM 2473 C C . ARG A 1 300 ? 42.822 -5.799 -30.169 1.00 84.31 300 ARG A C 1
ATOM 2475 O O . ARG A 1 300 ? 43.643 -5.866 -31.082 1.00 84.31 300 ARG A O 1
ATOM 2482 N N . ARG A 1 301 ? 42.521 -6.854 -29.393 1.00 85.06 301 ARG A N 1
ATOM 2483 C CA . ARG A 1 301 ? 43.129 -8.188 -29.566 1.00 85.06 301 ARG A CA 1
ATOM 2484 C C . ARG A 1 301 ? 42.790 -8.788 -30.931 1.00 85.06 301 ARG A C 1
ATOM 2486 O O . ARG A 1 301 ? 43.689 -9.278 -31.606 1.00 85.06 301 ARG A O 1
ATOM 2493 N N . ASN A 1 302 ? 41.522 -8.733 -31.335 1.00 90.12 302 ASN A N 1
ATOM 2494 C CA . ASN A 1 302 ? 41.044 -9.345 -32.577 1.00 90.12 302 ASN A CA 1
ATOM 2495 C C . ASN A 1 302 ? 41.564 -8.618 -33.833 1.00 90.12 302 ASN A C 1
ATOM 2497 O O . ASN A 1 302 ? 41.757 -9.254 -34.864 1.00 90.12 302 ASN A O 1
ATOM 2501 N N . LEU A 1 303 ? 41.824 -7.309 -33.742 1.00 89.25 303 LEU A N 1
ATOM 2502 C CA . LEU A 1 303 ? 42.359 -6.480 -34.831 1.00 89.25 303 LEU A CA 1
ATOM 2503 C C . LEU A 1 303 ? 43.896 -6.350 -34.819 1.00 89.25 303 LEU A C 1
ATOM 2505 O O . LEU A 1 303 ? 44.458 -5.704 -35.699 1.00 89.25 303 LEU A O 1
ATOM 2509 N N . GLY A 1 304 ? 44.589 -6.935 -33.834 1.00 82.94 304 GLY A N 1
ATOM 2510 C CA . GLY A 1 304 ? 46.055 -6.898 -33.732 1.00 82.94 304 GLY A CA 1
ATOM 2511 C C . GLY A 1 304 ? 46.655 -5.520 -33.411 1.00 82.94 304 GLY A C 1
ATOM 2512 O O . GLY A 1 304 ? 47.859 -5.326 -33.582 1.00 82.94 304 GLY A O 1
ATOM 2513 N N . ILE A 1 305 ? 45.839 -4.568 -32.950 1.00 81.56 305 ILE A N 1
ATOM 2514 C CA . ILE A 1 305 ? 46.251 -3.181 -32.702 1.00 81.56 305 ILE A CA 1
ATOM 2515 C C . ILE A 1 305 ? 47.085 -3.112 -31.415 1.00 81.56 305 ILE A C 1
ATOM 2517 O O . ILE A 1 305 ? 46.618 -3.490 -30.339 1.00 81.56 305 ILE A O 1
ATOM 2521 N N . LYS A 1 306 ? 48.314 -2.597 -31.531 1.00 71.75 306 LYS A N 1
ATOM 2522 C CA . LYS A 1 306 ? 49.194 -2.241 -30.410 1.00 71.75 306 LYS A CA 1
ATOM 2523 C C . LYS A 1 306 ? 49.245 -0.721 -30.304 1.00 71.75 306 LYS A C 1
ATOM 2525 O O . LYS A 1 306 ? 49.923 -0.089 -31.105 1.00 71.75 306 LYS A O 1
ATOM 2530 N N . ASP A 1 307 ? 48.524 -0.178 -29.335 1.00 63.44 307 ASP A N 1
ATOM 2531 C CA . ASP A 1 307 ? 48.436 1.255 -29.048 1.00 63.44 307 ASP A CA 1
ATOM 2532 C C . ASP A 1 307 ? 48.531 1.455 -27.531 1.00 63.44 307 ASP A C 1
ATOM 2534 O O . ASP A 1 307 ? 48.181 0.535 -26.781 1.00 63.44 307 ASP A O 1
ATOM 2538 N N . ASP A 1 308 ? 48.994 2.619 -27.074 1.00 61.38 308 ASP A N 1
ATOM 2539 C CA . ASP A 1 308 ? 49.233 2.850 -25.644 1.00 61.38 308 ASP A CA 1
ATOM 2540 C C . ASP A 1 308 ? 47.936 2.795 -24.803 1.00 61.38 308 ASP A C 1
ATOM 2542 O O . ASP A 1 308 ? 46.838 3.184 -25.215 1.00 61.38 308 ASP A O 1
ATOM 2546 N N . ASP A 1 309 ? 48.059 2.256 -23.587 1.00 64.94 309 ASP A N 1
ATOM 2547 C CA . ASP A 1 309 ? 46.936 1.885 -22.712 1.00 64.94 309 ASP A CA 1
ATOM 2548 C C . ASP A 1 309 ? 46.415 3.045 -21.825 1.00 64.94 309 ASP A C 1
ATOM 2550 O O . ASP A 1 309 ? 45.821 2.800 -20.770 1.00 64.94 309 ASP A O 1
ATOM 2554 N N . GLU A 1 310 ? 46.599 4.313 -22.222 1.00 63.69 310 GLU A N 1
ATOM 2555 C CA . GLU A 1 310 ? 46.226 5.478 -21.389 1.00 63.69 310 GLU A CA 1
ATOM 2556 C C . GLU A 1 310 ? 44.731 5.492 -21.005 1.00 63.69 310 GLU A C 1
ATOM 2558 O O . GLU A 1 310 ? 44.398 5.668 -19.831 1.00 63.69 310 GLU A O 1
ATOM 2563 N N . ASP A 1 311 ? 43.829 5.202 -21.951 1.00 61.84 311 ASP A N 1
ATOM 2564 C CA . ASP A 1 311 ? 42.376 5.120 -21.706 1.00 61.84 311 ASP A CA 1
ATOM 2565 C C . ASP A 1 311 ? 41.941 3.847 -20.960 1.00 61.84 311 ASP A C 1
ATOM 2567 O O . ASP A 1 311 ? 40.832 3.774 -20.415 1.00 61.84 311 ASP A O 1
ATOM 2571 N N . MET A 1 312 ? 42.789 2.816 -20.940 1.00 61.41 312 MET A N 1
ATOM 2572 C CA . MET A 1 312 ? 42.506 1.527 -20.299 1.00 61.41 312 MET A CA 1
ATOM 2573 C C . MET A 1 312 ? 42.849 1.546 -18.811 1.00 61.41 312 MET A C 1
ATOM 2575 O O . MET A 1 312 ? 42.189 0.878 -18.011 1.00 61.41 312 MET A O 1
ATOM 2579 N N . GLN A 1 313 ? 43.837 2.348 -18.417 1.00 64.56 313 GLN A N 1
ATOM 2580 C CA . GLN A 1 313 ? 44.167 2.559 -17.016 1.00 64.56 313 GLN A CA 1
ATOM 2581 C C . GLN A 1 313 ? 43.134 3.493 -16.369 1.00 64.56 313 GLN A C 1
ATOM 2583 O O . GLN A 1 313 ? 42.673 4.481 -16.944 1.00 64.56 313 GLN A O 1
ATOM 2588 N N . SER A 1 314 ? 42.725 3.205 -15.133 1.00 61.31 314 SER A N 1
ATOM 2589 C CA . SER A 1 314 ? 42.085 4.230 -14.309 1.00 61.31 314 SER A CA 1
ATOM 2590 C C . SER A 1 314 ? 43.150 5.275 -14.000 1.00 61.31 314 SER A C 1
ATOM 2592 O O . SER A 1 314 ? 43.984 5.045 -13.120 1.00 61.31 314 SER A O 1
ATOM 2594 N N . SER A 1 315 ? 43.152 6.397 -14.723 1.00 60.78 315 SER A N 1
ATOM 2595 C CA . SER A 1 315 ? 44.039 7.505 -14.397 1.00 60.78 315 SER A CA 1
ATOM 2596 C C . SER A 1 315 ? 43.765 7.900 -12.947 1.00 60.78 315 SER A C 1
ATOM 2598 O O . SER A 1 315 ? 42.685 8.384 -12.597 1.00 60.78 315 SER A O 1
ATOM 2600 N N . LEU A 1 316 ? 44.731 7.607 -12.067 1.00 59.34 316 LEU A N 1
ATOM 2601 C CA . LEU A 1 316 ? 44.698 8.044 -10.679 1.00 59.34 316 LEU A CA 1
ATOM 2602 C C . LEU A 1 316 ? 44.534 9.554 -10.743 1.00 59.34 316 LEU A C 1
ATOM 2604 O O . LEU A 1 316 ? 45.478 10.238 -11.147 1.00 59.34 316 LEU A O 1
ATOM 2608 N N . LYS A 1 317 ? 43.330 10.055 -10.421 1.00 58.09 317 LYS A N 1
ATOM 2609 C CA . LYS A 1 317 ? 43.011 11.484 -10.498 1.00 58.09 317 LYS A CA 1
ATOM 2610 C C . LYS A 1 317 ? 44.145 12.213 -9.799 1.00 58.09 317 LYS A C 1
ATOM 2612 O O . LYS A 1 317 ? 44.283 12.083 -8.580 1.00 58.09 317 LYS A O 1
ATOM 2617 N N . LYS A 1 318 ? 44.982 12.922 -10.572 1.00 49.84 318 LYS A N 1
ATOM 2618 C CA . LYS A 1 318 ? 46.070 13.732 -10.018 1.00 49.84 318 LYS A CA 1
ATOM 2619 C C . LYS A 1 318 ? 45.413 14.563 -8.928 1.00 49.84 318 LYS A C 1
ATOM 2621 O O . LYS A 1 318 ? 44.496 15.321 -9.242 1.00 49.84 318 LYS A O 1
ATOM 2626 N N . LYS A 1 319 ? 45.824 14.379 -7.661 1.00 47.94 319 LYS A N 1
ATOM 2627 C CA . LYS A 1 319 ? 45.405 15.261 -6.560 1.00 47.94 319 LYS A CA 1
ATOM 2628 C C . LYS A 1 319 ? 45.539 16.670 -7.110 1.00 47.94 319 LYS A C 1
ATOM 2630 O O . LYS A 1 319 ? 46.661 17.032 -7.469 1.00 47.94 319 LYS A O 1
ATOM 2635 N N . ASN A 1 320 ? 44.425 17.395 -7.248 1.00 40.72 320 ASN A N 1
ATOM 2636 C CA . ASN A 1 320 ? 44.435 18.706 -7.885 1.00 40.72 320 ASN A CA 1
ATOM 2637 C C . ASN A 1 320 ? 45.516 19.538 -7.193 1.00 40.72 320 ASN A C 1
ATOM 2639 O O . ASN A 1 320 ? 45.368 19.906 -6.025 1.00 40.72 320 ASN A O 1
ATOM 2643 N N . ARG A 1 321 ? 46.631 19.787 -7.895 1.00 45.41 321 ARG A N 1
ATOM 2644 C CA . ARG A 1 321 ? 47.629 20.752 -7.444 1.00 45.41 321 ARG A CA 1
ATOM 2645 C C . ARG A 1 321 ? 46.899 22.079 -7.508 1.00 45.41 321 ARG A C 1
ATOM 2647 O O . ARG A 1 321 ? 46.680 22.582 -8.605 1.00 45.41 321 ARG A O 1
ATOM 2654 N N . LYS A 1 322 ? 46.450 22.561 -6.343 1.00 40.25 322 LYS A N 1
ATOM 2655 C CA . LYS A 1 322 ? 45.707 23.814 -6.200 1.00 40.25 322 LYS A CA 1
ATOM 2656 C C . LYS A 1 322 ? 46.414 24.893 -7.021 1.00 40.25 322 LYS A C 1
ATOM 2658 O O . LYS A 1 322 ? 47.537 25.275 -6.696 1.00 40.25 322 LYS A O 1
ATOM 2663 N N . LEU A 1 323 ? 45.755 25.361 -8.075 1.00 41.66 323 LEU A N 1
ATOM 2664 C CA . LEU A 1 323 ? 46.138 26.586 -8.754 1.00 41.66 323 LEU A CA 1
ATOM 2665 C C . LEU A 1 323 ? 45.686 27.743 -7.861 1.00 41.66 323 LEU A C 1
ATOM 2667 O O . LEU A 1 323 ? 44.511 28.074 -7.827 1.00 41.66 323 LEU A O 1
ATOM 2671 N N . GLY A 1 324 ? 46.633 28.283 -7.094 1.00 44.41 324 GLY A N 1
ATOM 2672 C CA . GLY A 1 324 ? 46.639 29.670 -6.626 1.00 44.41 324 GLY A CA 1
ATOM 2673 C C . GLY A 1 324 ? 45.367 30.268 -6.013 1.00 44.41 324 GLY A C 1
ATOM 2674 O O . GLY A 1 324 ? 45.003 31.368 -6.405 1.00 44.41 324 GLY A O 1
ATOM 2675 N N . GLU A 1 325 ? 44.778 29.646 -4.989 1.00 42.47 325 GLU A N 1
ATOM 2676 C CA . GLU A 1 325 ? 44.046 30.395 -3.952 1.00 42.47 325 GLU A CA 1
ATOM 2677 C C . GLU A 1 325 ? 44.803 30.277 -2.618 1.00 42.47 325 GLU A C 1
ATOM 2679 O O . GLU A 1 325 ? 45.152 29.154 -2.220 1.00 42.47 325 GLU A O 1
ATOM 2684 N N . PRO A 1 326 ? 45.072 31.389 -1.901 1.00 41.84 326 PRO A N 1
ATOM 2685 C CA . PRO A 1 326 ? 45.808 31.377 -0.640 1.00 41.84 326 PRO A CA 1
ATOM 2686 C C . PRO A 1 326 ? 44.930 30.876 0.517 1.00 41.84 326 PRO A C 1
ATOM 2688 O O . PRO A 1 326 ? 44.508 31.615 1.400 1.00 41.84 326 PRO A O 1
ATOM 2691 N N . SER A 1 327 ? 44.708 29.563 0.537 1.00 44.84 327 SER A N 1
ATOM 2692 C CA . SER A 1 327 ? 44.190 28.802 1.676 1.00 44.84 327 SER A CA 1
ATOM 2693 C C . SER A 1 327 ? 45.223 28.796 2.812 1.00 44.84 327 SER A C 1
ATOM 2695 O O . SER A 1 327 ? 45.928 27.804 3.014 1.00 44.84 327 SER A O 1
ATOM 2697 N N . ALA A 1 328 ? 45.329 29.903 3.544 1.00 35.88 328 ALA A N 1
ATOM 2698 C CA . ALA A 1 328 ? 46.259 30.064 4.653 1.00 35.88 328 ALA A CA 1
ATOM 2699 C C . ALA A 1 328 ? 45.791 29.281 5.896 1.00 35.88 328 ALA A C 1
ATOM 2701 O O . ALA A 1 328 ? 45.095 29.800 6.765 1.00 35.88 328 ALA A O 1
ATOM 2702 N N . THR A 1 329 ? 46.206 28.016 6.004 1.00 47.31 329 THR A N 1
ATOM 2703 C CA . THR A 1 329 ? 46.148 27.265 7.267 1.00 47.31 329 THR A CA 1
ATOM 2704 C C . THR A 1 329 ? 47.171 27.853 8.239 1.00 47.31 329 THR A C 1
ATOM 2706 O O . THR A 1 329 ? 48.317 27.408 8.296 1.00 47.31 329 THR A O 1
ATOM 2709 N N . ILE A 1 330 ? 46.768 28.875 8.992 1.00 37.97 330 ILE A N 1
ATOM 2710 C CA . ILE A 1 330 ? 47.611 29.506 10.008 1.00 37.97 330 ILE A CA 1
ATOM 2711 C C . ILE A 1 330 ? 47.345 28.835 11.355 1.00 37.97 330 ILE A C 1
ATOM 2713 O O . ILE A 1 330 ? 46.283 28.982 11.954 1.00 37.97 330 ILE A O 1
ATOM 2717 N N . ARG A 1 331 ? 48.351 28.104 11.843 1.00 48.00 331 ARG A N 1
ATOM 2718 C CA . ARG A 1 331 ? 48.492 27.814 13.274 1.00 48.00 331 ARG A CA 1
ATOM 2719 C C . ARG A 1 331 ? 48.752 29.146 13.974 1.00 48.00 331 ARG A C 1
ATOM 2721 O O . ARG A 1 331 ? 49.674 29.845 13.562 1.00 48.00 331 ARG A O 1
ATOM 2728 N N . ILE A 1 332 ? 47.988 29.477 15.012 1.00 34.44 332 ILE A N 1
ATOM 2729 C CA . ILE A 1 332 ? 48.164 30.718 15.777 1.00 34.44 332 ILE A CA 1
ATOM 2730 C C . ILE A 1 332 ? 48.855 30.396 17.112 1.00 34.44 332 ILE A C 1
ATOM 2732 O O . ILE A 1 332 ? 48.184 29.995 18.062 1.00 34.44 332 ILE A O 1
ATOM 2736 N N . PRO A 1 333 ? 50.190 30.537 17.209 1.00 34.12 333 PRO A N 1
ATOM 2737 C CA . PRO A 1 333 ? 50.849 30.823 18.474 1.00 34.12 333 PRO A CA 1
ATOM 2738 C C . PRO A 1 333 ? 50.644 32.299 18.873 1.00 34.12 333 PRO A C 1
ATOM 2740 O O . PRO A 1 333 ? 50.196 33.132 18.088 1.00 34.12 333 PRO A O 1
ATOM 2743 N N . LEU A 1 334 ? 50.953 32.589 20.134 1.00 31.78 334 LEU A N 1
ATOM 2744 C CA . LEU A 1 334 ? 50.585 33.800 20.875 1.00 31.78 334 LEU A CA 1
ATOM 2745 C C . LEU A 1 334 ? 51.329 35.089 20.450 1.00 31.78 334 LEU A C 1
ATOM 2747 O O . LEU A 1 334 ? 52.508 35.039 20.117 1.00 31.78 334 LEU A O 1
ATOM 2751 N N . ASN A 1 335 ? 50.655 36.230 20.677 1.00 31.47 335 ASN A N 1
ATOM 2752 C CA . ASN A 1 335 ? 51.178 37.599 20.903 1.00 31.47 335 ASN A CA 1
ATOM 2753 C C . ASN A 1 335 ? 51.817 38.373 19.716 1.00 31.47 335 ASN A C 1
ATOM 2755 O O . ASN A 1 335 ? 52.786 37.943 19.108 1.00 31.47 335 ASN A O 1
ATOM 2759 N N . PHE A 1 336 ? 51.213 39.513 19.314 1.00 32.16 336 PHE A N 1
ATOM 2760 C CA . PHE A 1 336 ? 51.623 40.903 19.674 1.00 32.16 336 PHE A CA 1
ATOM 2761 C C . PHE A 1 336 ? 53.105 41.180 19.321 1.00 32.16 336 PHE A C 1
ATOM 2763 O O . PHE A 1 336 ? 53.985 40.672 20.003 1.00 32.16 336 PHE A O 1
ATOM 2770 N N . LYS A 1 337 ? 53.486 41.963 18.298 1.00 33.56 337 LYS A N 1
ATOM 2771 C CA . LYS A 1 337 ? 53.237 43.407 18.027 1.00 33.56 337 LYS A CA 1
ATOM 2772 C C . LYS A 1 337 ? 53.688 43.757 16.582 1.00 33.56 337 LYS A C 1
ATOM 2774 O O . LYS A 1 337 ? 54.443 42.972 16.021 1.00 33.56 337 LYS A O 1
ATOM 2779 N N . ASP A 1 338 ? 53.395 44.880 15.906 1.00 34.31 338 ASP A N 1
ATOM 2780 C CA . ASP A 1 338 ? 52.509 46.066 16.050 1.00 34.31 338 ASP A CA 1
ATOM 2781 C C . ASP A 1 338 ? 52.426 46.774 14.651 1.00 34.31 338 ASP A C 1
ATOM 2783 O O . ASP A 1 338 ? 53.169 46.390 13.746 1.00 34.31 338 ASP A O 1
ATOM 2787 N N . ARG A 1 339 ? 51.623 47.856 14.523 1.00 31.88 339 ARG A N 1
ATOM 2788 C CA . ARG A 1 339 ? 51.599 48.959 13.503 1.00 31.88 339 ARG A CA 1
ATOM 2789 C C . ARG A 1 339 ? 50.313 49.115 12.673 1.00 31.88 339 ARG A C 1
ATOM 2791 O O . ARG A 1 339 ? 50.242 48.751 11.506 1.00 31.88 339 ARG A O 1
ATOM 2798 N N . ASP A 1 340 ? 49.350 49.772 13.312 1.00 33.19 340 ASP A N 1
ATOM 2799 C CA . ASP A 1 340 ? 48.617 50.959 12.839 1.00 33.19 340 ASP A CA 1
ATOM 2800 C C . ASP A 1 340 ? 48.263 51.113 11.347 1.00 33.19 340 ASP A C 1
ATOM 2802 O O . ASP A 1 340 ? 49.095 51.407 10.487 1.00 33.19 340 ASP A O 1
ATOM 2806 N N . THR A 1 341 ? 46.958 51.146 11.077 1.00 32.72 341 THR A N 1
ATOM 2807 C CA . THR A 1 341 ? 46.361 51.967 10.009 1.00 32.72 341 THR A CA 1
ATOM 2808 C C . THR A 1 341 ? 45.039 52.546 10.552 1.00 32.72 341 THR A C 1
ATOM 2810 O O . THR A 1 341 ? 44.336 51.829 11.266 1.00 32.72 341 THR A O 1
ATOM 2813 N N . PRO A 1 342 ? 44.701 53.833 10.332 1.00 44.84 342 PRO A N 1
ATOM 2814 C CA . PRO A 1 342 ? 43.706 54.506 11.172 1.00 44.84 342 PRO A CA 1
ATOM 2815 C C . PRO A 1 342 ? 42.269 54.426 10.625 1.00 44.84 342 PRO A C 1
ATOM 2817 O O . PRO A 1 342 ? 41.936 55.119 9.666 1.00 44.84 342 PRO A O 1
ATOM 2820 N N . ALA A 1 343 ? 41.390 53.671 11.294 1.00 34.25 343 ALA A N 1
ATOM 2821 C CA . ALA A 1 343 ? 39.932 53.819 11.190 1.00 34.25 343 ALA A CA 1
ATOM 2822 C C . ALA A 1 343 ? 39.198 53.271 12.439 1.00 34.25 343 ALA A C 1
ATOM 2824 O O . ALA A 1 343 ? 39.501 52.178 12.903 1.00 34.25 343 ALA A O 1
ATOM 2825 N N . SER A 1 344 ? 38.228 54.043 12.956 1.00 44.09 344 SER A N 1
ATOM 2826 C CA . SER A 1 344 ? 37.173 53.665 13.933 1.00 44.09 344 SER A CA 1
ATOM 2827 C C . SER A 1 344 ? 37.572 52.848 15.186 1.00 44.09 344 SER A C 1
ATOM 2829 O O . SER A 1 344 ? 37.522 51.622 15.190 1.00 44.09 344 SER A O 1
ATOM 2831 N N . GLN A 1 345 ? 37.834 53.536 16.307 1.00 46.09 345 GLN A N 1
ATOM 2832 C CA . GLN A 1 345 ? 38.181 52.930 17.612 1.00 46.09 345 GLN A CA 1
ATOM 2833 C C . GLN A 1 345 ? 37.004 52.353 18.440 1.00 46.09 345 GLN A C 1
ATOM 2835 O O . GLN A 1 345 ? 37.253 51.776 19.501 1.00 46.09 345 GLN A O 1
ATOM 2840 N N . ASP A 1 346 ? 35.746 52.525 18.015 1.00 48.75 346 ASP A N 1
ATOM 2841 C CA . ASP A 1 346 ? 34.571 52.248 18.867 1.00 48.75 346 ASP A CA 1
ATOM 2842 C C . ASP A 1 346 ? 33.994 50.824 18.713 1.00 48.75 346 ASP A C 1
ATOM 2844 O O . ASP A 1 346 ? 33.600 50.201 19.699 1.00 48.75 346 ASP A O 1
ATOM 2848 N N . GLU A 1 347 ? 34.014 50.260 17.500 1.00 44.06 347 GLU A N 1
ATOM 2849 C CA . GLU A 1 347 ? 33.484 48.913 17.210 1.00 44.06 347 GLU A CA 1
ATOM 2850 C C . GLU A 1 347 ? 34.315 47.813 17.900 1.00 44.06 347 GLU A C 1
ATOM 2852 O O . GLU A 1 347 ? 33.786 46.978 18.637 1.00 44.06 347 GLU A O 1
ATOM 2857 N N . SER A 1 348 ? 35.650 47.860 17.774 1.00 48.38 348 SER A N 1
ATOM 2858 C CA . SER A 1 348 ? 36.545 46.795 18.263 1.00 48.38 348 SER A CA 1
ATOM 2859 C C . SER A 1 348 ? 36.558 46.616 19.788 1.00 48.38 348 SER A C 1
ATOM 2861 O O . SER A 1 348 ? 37.060 45.611 20.295 1.00 48.38 348 SER A O 1
ATOM 2863 N N . ARG A 1 349 ? 36.056 47.601 20.546 1.00 50.94 349 ARG A N 1
ATOM 2864 C CA . ARG A 1 349 ? 35.940 47.517 22.010 1.00 50.94 349 ARG A CA 1
ATOM 2865 C C . ARG A 1 349 ? 34.749 46.669 22.454 1.00 50.94 349 ARG A C 1
ATOM 2867 O O . ARG A 1 349 ? 34.844 46.032 23.502 1.00 50.94 349 ARG A O 1
ATOM 2874 N N . ARG A 1 350 ? 33.665 46.622 21.671 1.00 54.59 350 ARG A N 1
ATOM 2875 C CA . ARG A 1 350 ? 32.466 45.833 22.003 1.00 54.59 350 ARG A CA 1
ATOM 2876 C C . ARG A 1 350 ? 32.707 44.342 21.787 1.00 54.59 350 ARG A C 1
ATOM 2878 O O . ARG A 1 350 ? 32.525 43.571 22.727 1.00 54.59 350 ARG A O 1
ATOM 2885 N N . ASP A 1 351 ? 33.237 43.959 20.627 1.00 56.59 351 ASP A N 1
ATOM 2886 C CA . ASP A 1 351 ? 33.509 42.549 20.301 1.00 56.59 351 ASP A CA 1
ATOM 2887 C C . ASP A 1 351 ? 34.499 41.895 21.269 1.00 56.59 351 ASP A C 1
ATOM 2889 O O . ASP A 1 351 ? 34.297 40.765 21.715 1.00 56.59 351 ASP A O 1
ATOM 2893 N N . ARG A 1 352 ? 35.556 42.616 21.667 1.00 57.00 352 ARG A N 1
ATOM 2894 C CA . ARG A 1 352 ? 36.555 42.074 22.600 1.00 57.00 352 ARG A CA 1
ATOM 2895 C C . ARG A 1 352 ? 36.003 41.895 24.018 1.00 57.00 352 ARG A C 1
ATOM 2897 O O . ARG A 1 352 ? 36.415 40.967 24.708 1.00 57.00 352 ARG A O 1
ATOM 2904 N N . SER A 1 353 ? 35.057 42.743 24.433 1.00 65.81 353 SER A N 1
ATOM 2905 C CA . SER A 1 353 ? 34.330 42.574 25.695 1.00 65.81 353 SER A CA 1
ATOM 2906 C C . SER A 1 353 ? 33.382 41.376 25.627 1.00 65.81 353 SER A C 1
ATOM 2908 O O . SER A 1 353 ? 33.387 40.552 26.536 1.00 65.81 353 SER A O 1
ATOM 2910 N N . ALA A 1 354 ? 32.618 41.241 24.537 1.00 67.00 354 ALA A N 1
ATOM 2911 C CA . ALA A 1 354 ? 31.677 40.139 24.344 1.00 67.00 354 ALA A CA 1
ATOM 2912 C C . ALA A 1 354 ? 32.377 38.768 24.345 1.00 67.00 354 ALA A C 1
ATOM 2914 O O . ALA A 1 354 ? 31.941 37.857 25.046 1.00 67.00 354 ALA A O 1
ATOM 2915 N N . LEU A 1 355 ? 33.507 38.636 23.639 1.00 68.25 355 LEU A N 1
ATOM 2916 C CA . LEU A 1 355 ? 34.301 37.401 23.625 1.00 68.25 355 LEU A CA 1
ATOM 2917 C C . LEU A 1 355 ? 34.857 37.043 25.016 1.00 68.25 355 LEU A C 1
ATOM 2919 O O . LEU A 1 355 ? 34.781 35.886 25.421 1.00 68.25 355 LEU A O 1
ATOM 2923 N N . SER A 1 356 ? 35.339 38.033 25.776 1.00 71.75 356 SER A N 1
ATOM 2924 C CA . SER A 1 356 ? 35.832 37.841 27.150 1.00 71.75 356 SER A CA 1
ATOM 2925 C C . SER A 1 356 ? 34.729 37.363 28.108 1.00 71.75 356 SER A C 1
ATOM 2927 O O . SER A 1 356 ? 34.978 36.518 28.970 1.00 71.75 356 SER A O 1
ATOM 2929 N N . SER A 1 357 ? 33.503 37.875 27.955 1.00 72.00 357 SER A N 1
ATOM 2930 C CA . SER A 1 357 ? 32.330 37.429 28.722 1.00 72.00 357 SER A CA 1
ATOM 2931 C C . SER A 1 357 ? 31.889 36.008 28.355 1.00 72.00 357 SER A C 1
ATOM 2933 O O . SER A 1 357 ? 31.544 35.231 29.239 1.00 72.00 357 SER A O 1
ATOM 2935 N N . ILE A 1 358 ? 31.948 35.634 27.072 1.00 72.06 358 ILE A N 1
ATOM 2936 C CA . ILE A 1 358 ? 31.636 34.268 26.619 1.00 72.06 358 ILE A CA 1
ATOM 2937 C C . ILE A 1 358 ? 32.667 33.266 27.162 1.00 72.06 358 ILE A C 1
ATOM 2939 O O . ILE A 1 358 ? 32.297 32.187 27.618 1.00 72.06 358 ILE A O 1
ATOM 2943 N N . GLU A 1 359 ? 33.956 33.613 27.153 1.00 75.00 359 GLU A N 1
ATOM 2944 C CA . GLU A 1 359 ? 35.017 32.721 27.634 1.00 75.00 359 GLU A CA 1
ATOM 2945 C C . GLU A 1 359 ? 34.973 32.517 29.160 1.00 75.00 359 GLU A C 1
ATOM 2947 O O . GLU A 1 359 ? 35.171 31.396 29.633 1.00 75.00 359 GLU A O 1
ATOM 2952 N N . THR A 1 360 ? 34.630 33.558 29.931 1.00 75.88 360 THR A N 1
ATOM 2953 C CA . THR A 1 360 ? 34.404 33.431 31.385 1.00 75.88 360 THR A CA 1
ATOM 2954 C C . THR A 1 360 ? 33.147 32.628 31.719 1.00 75.88 360 THR A C 1
ATOM 2956 O O . THR A 1 360 ? 33.199 31.780 32.606 1.00 75.88 360 THR A O 1
ATOM 2959 N N . GLU A 1 361 ? 32.051 32.805 30.979 1.00 77.81 361 GLU A N 1
ATOM 2960 C CA . GLU A 1 361 ? 30.832 31.997 31.137 1.00 77.81 361 GLU A CA 1
ATOM 2961 C C . GLU A 1 361 ? 31.079 30.511 30.801 1.00 77.81 361 GLU A C 1
ATOM 2963 O O . GLU A 1 361 ? 30.661 29.626 31.545 1.00 77.81 361 GLU A O 1
ATOM 2968 N N . LEU A 1 362 ? 31.833 30.208 29.736 1.00 74.62 362 LEU A N 1
ATOM 2969 C CA . LEU A 1 362 ? 32.229 28.834 29.389 1.00 74.62 362 LEU A CA 1
ATOM 2970 C C . LEU A 1 362 ? 33.209 28.213 30.398 1.00 74.62 362 LEU A C 1
ATOM 2972 O O . LEU A 1 362 ? 33.196 26.998 30.600 1.00 74.62 362 LEU A O 1
ATOM 2976 N N . ALA A 1 363 ? 34.073 29.013 31.028 1.00 76.00 363 ALA A N 1
ATOM 2977 C CA . ALA A 1 363 ? 34.909 28.546 32.130 1.00 76.00 363 ALA A CA 1
ATOM 2978 C C . ALA A 1 363 ? 34.056 28.189 33.354 1.00 76.00 363 ALA A C 1
ATOM 2980 O O . ALA A 1 363 ? 34.193 27.081 33.866 1.00 76.00 363 ALA A O 1
ATOM 2981 N N . ARG A 1 364 ? 33.118 29.063 33.744 1.00 77.75 364 ARG A N 1
ATOM 2982 C CA . ARG A 1 364 ? 32.223 28.825 34.883 1.00 77.75 364 ARG A CA 1
ATOM 2983 C C . ARG A 1 364 ? 31.326 27.605 34.677 1.00 77.75 364 ARG A C 1
ATOM 2985 O O . ARG A 1 364 ? 31.170 26.817 35.597 1.00 77.75 364 ARG A O 1
ATOM 2992 N N . ARG A 1 365 ? 30.799 27.397 33.462 1.00 73.00 365 ARG A N 1
ATOM 2993 C CA . ARG A 1 365 ? 30.030 26.184 33.117 1.00 73.00 365 ARG A CA 1
ATOM 2994 C C . ARG A 1 365 ? 30.852 24.913 33.305 1.00 73.00 365 ARG A C 1
ATOM 2996 O O . ARG A 1 365 ? 30.397 24.007 33.980 1.00 73.00 365 ARG A O 1
ATOM 3003 N N . ARG A 1 366 ? 32.101 24.880 32.827 1.00 75.06 366 ARG A N 1
ATOM 3004 C CA . ARG A 1 366 ? 32.986 23.718 33.040 1.00 75.06 366 ARG A CA 1
ATOM 3005 C C . ARG A 1 366 ? 33.317 23.443 34.507 1.00 75.06 366 ARG A C 1
ATOM 3007 O O . ARG A 1 366 ? 33.688 22.314 34.799 1.00 75.06 366 ARG A O 1
ATOM 3014 N N . GLU A 1 367 ? 33.226 24.436 35.393 1.00 73.75 367 GLU A N 1
ATOM 3015 C CA . GLU A 1 367 ? 33.338 24.246 36.846 1.00 73.75 367 GLU A CA 1
ATOM 3016 C C . GLU A 1 367 ? 32.005 23.775 37.461 1.00 73.75 367 GLU A C 1
ATOM 3018 O O . GLU A 1 367 ? 32.013 22.827 38.246 1.00 73.75 367 GLU A O 1
ATOM 3023 N N . ASP A 1 368 ? 30.871 24.364 37.053 1.00 71.69 368 ASP A N 1
ATOM 3024 C CA . ASP A 1 368 ? 29.509 23.950 37.443 1.00 71.69 368 ASP A CA 1
ATOM 3025 C C . ASP A 1 368 ? 29.215 22.480 37.025 1.00 71.69 368 ASP A C 1
ATOM 3027 O O . ASP A 1 368 ? 28.539 21.752 37.756 1.00 71.69 368 ASP A O 1
ATOM 3031 N N . ASP A 1 369 ? 29.757 22.028 35.885 1.00 71.44 369 ASP A N 1
ATOM 3032 C CA . ASP A 1 369 ? 29.563 20.692 35.293 1.00 71.44 369 ASP A CA 1
ATOM 3033 C C . ASP A 1 369 ? 30.457 19.591 35.927 1.00 71.44 369 ASP A C 1
ATOM 3035 O O . ASP A 1 369 ? 30.303 18.404 35.624 1.00 71.44 369 ASP A O 1
ATOM 3039 N N . VAL A 1 370 ? 31.393 19.926 36.831 1.00 75.88 370 VAL A N 1
ATOM 3040 C CA . VAL A 1 370 ? 32.288 18.928 37.455 1.00 75.88 370 VAL A CA 1
ATOM 3041 C C . VAL A 1 370 ? 31.503 17.967 38.355 1.00 75.88 370 VAL A C 1
ATOM 3043 O O . VAL A 1 370 ? 31.010 18.337 39.417 1.00 75.88 370 VAL A O 1
ATOM 3046 N N . GLY A 1 371 ? 31.465 16.687 37.969 1.00 67.94 371 GLY A N 1
ATOM 3047 C CA . GLY A 1 371 ? 30.777 15.623 38.717 1.00 67.94 371 GLY A CA 1
ATOM 3048 C C . GLY A 1 371 ? 29.362 15.306 38.220 1.00 67.94 371 GLY A C 1
ATOM 3049 O O . GLY A 1 371 ? 28.693 14.449 38.808 1.00 67.94 371 GLY A O 1
ATOM 3050 N N . TRP A 1 372 ? 28.933 15.953 37.135 1.00 65.12 372 TRP A N 1
ATOM 3051 C CA . TRP A 1 372 ? 27.728 15.617 36.384 1.00 65.12 372 TRP A CA 1
ATOM 3052 C C . TRP A 1 372 ? 28.091 14.817 35.127 1.00 65.12 372 TRP A C 1
ATOM 3054 O O . TRP A 1 372 ? 29.083 15.104 34.460 1.00 65.12 372 TRP A O 1
ATOM 3064 N N . GLU A 1 373 ? 27.292 13.801 34.806 1.00 61.53 373 GLU A N 1
ATOM 3065 C CA . GLU A 1 373 ? 27.432 13.015 33.575 1.00 61.53 373 GLU A CA 1
ATOM 3066 C C . GLU A 1 373 ? 26.353 13.439 32.566 1.00 61.53 373 GLU A C 1
ATOM 3068 O O . GLU A 1 373 ? 25.168 13.492 32.906 1.00 61.53 373 GLU A O 1
ATOM 3073 N N . ASP A 1 374 ? 26.759 13.762 31.333 1.00 60.81 374 ASP A N 1
ATOM 3074 C CA . ASP A 1 374 ? 25.833 14.099 30.247 1.00 60.81 374 ASP A CA 1
ATOM 3075 C C . ASP A 1 374 ? 25.277 12.817 29.609 1.00 60.81 374 ASP A C 1
ATOM 3077 O O . ASP A 1 374 ? 25.972 12.080 28.909 1.00 60.81 374 ASP A O 1
ATOM 3081 N N . LEU A 1 375 ? 23.995 12.554 29.862 1.00 60.69 375 LEU A N 1
ATOM 3082 C CA . LEU A 1 375 ? 23.281 11.374 29.377 1.00 60.69 375 LEU A CA 1
ATOM 3083 C C . LEU A 1 375 ? 22.583 11.593 28.023 1.00 60.69 375 LEU A C 1
ATOM 3085 O O . LEU A 1 375 ? 21.821 10.725 27.594 1.00 60.69 375 LEU A O 1
ATOM 3089 N N . THR A 1 376 ? 22.822 12.714 27.334 1.00 59.94 376 THR A N 1
ATOM 3090 C CA . THR A 1 376 ? 22.136 13.056 26.070 1.00 59.94 376 THR A CA 1
ATOM 3091 C C . THR A 1 376 ? 22.420 12.051 24.943 1.00 59.94 376 THR A C 1
ATOM 3093 O O . THR A 1 376 ? 21.539 11.790 24.124 1.00 59.94 376 THR A O 1
ATOM 3096 N N . ASP A 1 377 ? 23.594 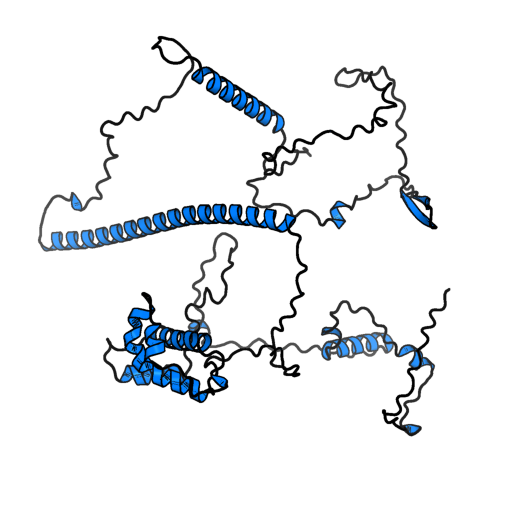11.408 24.953 1.00 56.03 377 ASP A N 1
ATOM 3097 C CA . ASP A 1 377 ? 23.972 10.334 24.016 1.00 56.03 377 ASP A CA 1
ATOM 3098 C C . ASP A 1 377 ? 23.604 8.910 24.501 1.00 56.03 377 ASP A C 1
ATOM 3100 O O . ASP A 1 377 ? 23.893 7.923 23.819 1.00 56.03 377 ASP A O 1
ATOM 3104 N N . ASN A 1 378 ? 22.954 8.753 25.663 1.00 61.53 378 ASN A N 1
ATOM 3105 C CA . ASN A 1 378 ? 22.602 7.432 26.192 1.00 61.53 378 ASN A CA 1
ATOM 3106 C C . ASN A 1 378 ? 21.287 6.909 25.563 1.00 61.53 378 ASN A C 1
ATOM 3108 O O . ASN A 1 378 ? 20.218 7.473 25.812 1.00 61.53 378 ASN A O 1
ATOM 3112 N N . PRO A 1 379 ? 21.301 5.804 24.783 1.00 56.19 379 PRO A N 1
ATOM 3113 C CA . PRO A 1 379 ? 20.120 5.321 24.060 1.00 56.19 379 PRO A CA 1
ATOM 3114 C C . PRO A 1 379 ? 19.018 4.729 24.957 1.00 56.19 379 PRO A C 1
ATOM 3116 O O . PRO A 1 379 ? 17.962 4.353 24.443 1.00 56.19 379 PRO A O 1
ATOM 3119 N N . TYR A 1 380 ? 19.239 4.622 26.272 1.00 56.97 380 TYR A N 1
ATOM 3120 C CA . TYR A 1 380 ? 18.248 4.153 27.238 1.00 56.97 380 TYR A CA 1
A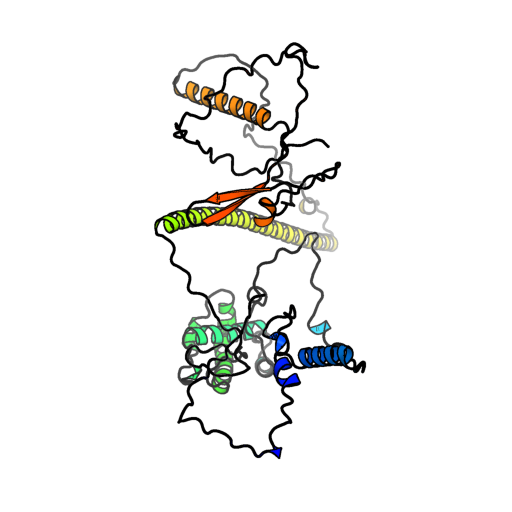TOM 3121 C C . TYR A 1 380 ? 17.924 5.226 28.285 1.00 56.97 380 TYR A C 1
ATOM 3123 O O . TYR A 1 380 ? 18.588 5.347 29.314 1.00 56.97 380 TYR A O 1
ATOM 3131 N N . GLN A 1 381 ? 16.840 5.966 28.051 1.00 61.38 381 GLN A N 1
ATOM 3132 C CA . GLN A 1 381 ? 16.223 6.811 29.071 1.00 61.38 381 GLN A CA 1
ATOM 3133 C C . GLN A 1 381 ? 15.291 5.953 29.936 1.00 61.38 381 GLN A C 1
ATOM 3135 O O . GLN A 1 381 ? 14.312 5.392 29.441 1.00 61.38 381 GLN A O 1
ATOM 3140 N N . GLN A 1 382 ? 15.584 5.842 31.234 1.00 61.06 382 GLN A N 1
ATOM 3141 C CA . GLN A 1 382 ? 14.687 5.166 32.173 1.00 61.06 382 GLN A CA 1
ATOM 3142 C C . GLN A 1 382 ? 13.350 5.911 32.245 1.00 61.06 382 GLN A C 1
ATOM 3144 O O . GLN A 1 382 ? 13.309 7.110 32.521 1.00 61.06 382 GLN A O 1
ATOM 3149 N N . PHE A 1 383 ? 12.244 5.194 32.030 1.00 60.97 383 PHE A N 1
ATOM 3150 C CA . PHE A 1 383 ? 10.909 5.763 32.187 1.00 60.97 383 PHE A CA 1
ATOM 3151 C C . PHE A 1 383 ? 10.727 6.308 33.607 1.00 60.97 383 PHE A C 1
ATOM 3153 O O . PHE A 1 383 ? 10.947 5.592 34.587 1.00 60.97 383 PHE A O 1
ATOM 3160 N N . LEU A 1 384 ? 10.278 7.562 33.715 1.00 62.00 384 LEU A N 1
ATOM 3161 C CA . LEU A 1 384 ? 9.904 8.158 34.995 1.00 62.00 384 LEU A CA 1
ATOM 3162 C C . LEU A 1 384 ? 8.884 7.254 35.696 1.00 62.00 384 LEU A C 1
ATOM 3164 O O . LEU A 1 384 ? 7.846 6.916 35.122 1.00 62.00 384 LEU A O 1
ATOM 3168 N N . ALA A 1 385 ? 9.168 6.888 36.949 1.00 68.81 385 ALA A N 1
ATOM 3169 C CA . ALA A 1 385 ? 8.249 6.091 37.752 1.00 68.81 385 ALA A CA 1
ATOM 3170 C C . ALA A 1 385 ? 6.857 6.761 37.777 1.00 68.81 385 ALA A C 1
ATOM 3172 O O . ALA A 1 385 ? 6.793 7.991 37.888 1.00 68.81 385 ALA A O 1
ATOM 3173 N N . PRO A 1 386 ? 5.743 6.006 37.694 1.00 71.06 386 PRO A N 1
ATOM 3174 C CA . PRO A 1 386 ? 4.397 6.571 37.757 1.00 71.06 386 PRO A CA 1
ATOM 3175 C C . PRO A 1 386 ? 4.218 7.504 38.960 1.00 71.06 386 PRO A C 1
ATOM 3177 O O . PRO A 1 386 ? 4.758 7.243 40.033 1.00 71.06 386 PRO A O 1
ATOM 3180 N N . TYR A 1 387 ? 3.421 8.566 38.818 1.00 61.38 387 TYR A N 1
ATOM 3181 C CA . TYR A 1 387 ? 3.235 9.591 39.861 1.00 61.38 387 TYR A CA 1
ATOM 3182 C C . TYR A 1 387 ? 2.885 9.007 41.248 1.00 61.38 387 TYR A C 1
ATOM 3184 O O . TYR A 1 387 ? 3.388 9.459 42.275 1.00 61.38 387 TYR A O 1
ATOM 3192 N N . SER A 1 388 ? 2.099 7.925 41.284 1.00 61.56 388 SER A N 1
ATOM 3193 C CA . SER A 1 388 ? 1.776 7.173 42.505 1.00 61.56 388 SER A CA 1
ATOM 3194 C C . SER A 1 388 ? 2.999 6.564 43.210 1.00 61.56 388 SER A C 1
ATOM 3196 O O . SER A 1 388 ? 3.017 6.493 44.438 1.00 61.56 388 SER A O 1
ATOM 3198 N N . GLN A 1 389 ? 4.025 6.156 42.459 1.00 65.94 389 GLN A N 1
ATOM 3199 C CA . GLN A 1 389 ? 5.302 5.655 42.973 1.00 65.94 389 GLN A CA 1
ATOM 3200 C C . GLN A 1 389 ? 6.263 6.796 43.338 1.00 65.94 389 GLN A C 1
ATOM 3202 O O . GLN A 1 389 ? 6.983 6.674 44.323 1.00 65.94 389 GLN A O 1
ATOM 3207 N N . GLN A 1 390 ? 6.225 7.939 42.641 1.00 68.75 390 GLN A N 1
ATOM 3208 C CA . GLN A 1 390 ? 7.005 9.131 43.025 1.00 68.75 390 GLN A CA 1
ATOM 3209 C C . GLN A 1 390 ? 6.603 9.658 44.416 1.00 68.75 390 GLN A C 1
ATOM 3211 O O . GLN A 1 390 ? 7.443 10.101 45.198 1.00 68.75 390 GLN A O 1
ATOM 3216 N N . CYS A 1 391 ? 5.318 9.557 44.770 1.00 57.38 391 CYS A N 1
ATOM 3217 C CA . CYS A 1 391 ? 4.829 9.871 46.115 1.00 57.38 391 CYS A CA 1
ATOM 3218 C C . CYS A 1 391 ? 5.134 8.781 47.169 1.00 57.38 391 CYS A C 1
ATOM 3220 O O . CYS A 1 391 ? 4.910 9.003 48.364 1.00 57.38 391 CYS A O 1
ATOM 3222 N N . PHE A 1 392 ? 5.627 7.603 46.772 1.00 54.03 392 PHE A N 1
ATOM 3223 C CA . PHE A 1 392 ? 5.839 6.465 47.665 1.00 54.03 392 PHE A CA 1
ATOM 3224 C C . PHE A 1 392 ? 7.237 6.485 48.298 1.00 54.03 392 PHE A C 1
ATOM 3226 O O . PHE A 1 392 ? 8.215 5.995 47.741 1.00 54.03 392 PHE A O 1
ATOM 3233 N N . ARG A 1 393 ? 7.335 7.004 49.528 1.00 56.19 393 ARG A N 1
ATOM 3234 C CA . ARG A 1 393 ? 8.554 6.862 50.340 1.00 56.19 393 ARG A CA 1
ATOM 3235 C C . ARG A 1 393 ? 8.571 5.513 51.060 1.00 56.19 393 ARG A C 1
ATOM 3237 O O . ARG A 1 393 ? 7.791 5.301 51.993 1.00 56.19 393 ARG A O 1
ATOM 3244 N N . VAL A 1 394 ? 9.495 4.639 50.658 1.00 51.53 394 VAL A N 1
ATOM 3245 C CA . VAL A 1 394 ? 9.804 3.375 51.348 1.00 51.53 394 VAL A CA 1
ATOM 3246 C C . VAL A 1 394 ? 10.188 3.666 52.804 1.00 51.53 394 VAL A C 1
ATOM 3248 O O . VAL A 1 394 ? 10.963 4.581 53.087 1.00 51.53 394 VAL A O 1
ATOM 3251 N N . LEU A 1 395 ? 9.639 2.898 53.748 1.00 52.88 395 LEU A N 1
ATOM 3252 C CA . LEU A 1 395 ? 9.985 3.029 55.164 1.00 52.88 395 LEU A CA 1
ATOM 3253 C C . LEU A 1 395 ? 11.353 2.377 55.440 1.00 52.88 395 LEU A C 1
ATOM 3255 O O . LEU A 1 395 ? 11.533 1.209 55.088 1.00 52.88 395 LEU A O 1
ATOM 3259 N N . PRO A 1 396 ? 12.295 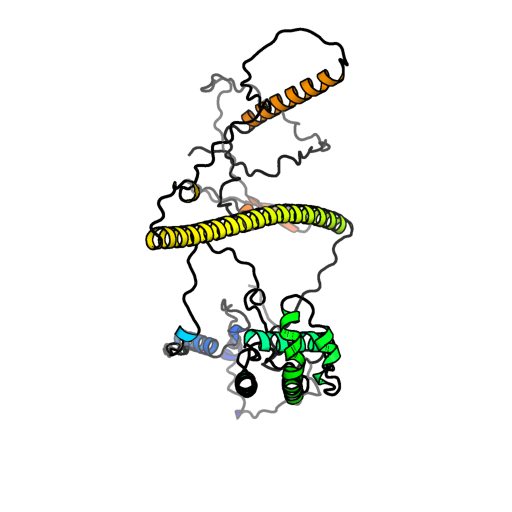3.055 56.124 1.00 52.72 396 PRO A N 1
ATOM 3260 C CA . PRO A 1 396 ? 13.521 2.408 56.574 1.00 52.72 396 PRO A CA 1
ATOM 3261 C C . PRO A 1 396 ? 13.189 1.331 57.616 1.00 52.72 396 PRO A C 1
ATOM 3263 O O . PRO A 1 396 ? 12.500 1.602 58.606 1.00 52.72 396 PRO A O 1
ATOM 3266 N N . HIS A 1 397 ? 13.698 0.114 57.406 1.00 48.62 397 HIS A N 1
ATOM 3267 C CA . HIS A 1 397 ? 13.513 -1.009 58.326 1.00 48.62 397 HIS A CA 1
ATOM 3268 C C . HIS A 1 397 ? 14.065 -0.661 59.721 1.00 48.62 397 HIS A C 1
ATOM 3270 O O . HIS A 1 397 ? 15.266 -0.465 59.912 1.00 48.62 397 HIS A O 1
ATOM 3276 N N . GLN A 1 398 ? 13.179 -0.579 60.715 1.00 52.56 398 GLN A N 1
ATOM 3277 C CA . GLN A 1 398 ? 13.547 -0.273 62.097 1.00 52.56 398 GLN A CA 1
ATOM 3278 C C . GLN A 1 398 ? 14.197 -1.499 62.753 1.00 52.56 398 GLN A C 1
ATOM 3280 O O . GLN A 1 398 ? 13.494 -2.416 63.170 1.00 52.56 398 GLN A O 1
ATOM 3285 N N . ARG A 1 399 ? 15.528 -1.491 62.922 1.00 48.69 399 ARG A N 1
ATOM 3286 C CA . ARG A 1 399 ? 16.269 -2.587 63.589 1.00 48.69 399 ARG A CA 1
ATOM 3287 C C . ARG A 1 399 ? 15.799 -2.903 65.024 1.00 48.69 399 ARG A C 1
ATOM 3289 O O . ARG A 1 399 ? 16.041 -4.007 65.489 1.00 48.69 399 ARG A O 1
ATOM 3296 N N . ASN A 1 400 ? 15.118 -1.972 65.708 1.00 51.25 400 ASN A N 1
ATOM 3297 C CA . ASN A 1 400 ? 14.844 -2.046 67.154 1.00 51.25 400 ASN A CA 1
ATOM 3298 C C . ASN A 1 400 ? 13.342 -2.068 67.541 1.00 51.25 400 ASN A C 1
ATOM 3300 O O . ASN A 1 400 ? 12.971 -1.559 68.599 1.00 51.25 400 ASN A O 1
ATOM 3304 N N . GLY A 1 401 ? 12.465 -2.630 66.700 1.00 52.22 401 GLY A N 1
ATOM 3305 C CA . GLY A 1 401 ? 11.161 -3.176 67.134 1.00 52.22 401 GLY A CA 1
ATOM 3306 C C . GLY A 1 401 ? 10.106 -2.223 67.729 1.00 52.22 401 GLY A C 1
ATOM 3307 O O . GLY A 1 401 ? 9.119 -2.696 68.288 1.00 52.22 401 GLY A O 1
ATOM 3308 N N . LYS A 1 402 ? 10.264 -0.896 67.634 1.00 53.25 402 LYS A N 1
ATOM 3309 C CA . LYS A 1 402 ? 9.235 0.064 68.076 1.00 53.25 402 LYS A CA 1
ATOM 3310 C C . LYS A 1 402 ? 8.245 0.366 66.951 1.00 53.25 402 LYS A C 1
ATOM 3312 O O . LYS A 1 402 ? 8.635 0.844 65.889 1.00 53.25 402 LYS A O 1
ATOM 3317 N N . TYR A 1 403 ? 6.963 0.109 67.213 1.00 53.03 403 TYR A N 1
ATOM 3318 C CA . TYR A 1 403 ? 5.867 0.376 66.281 1.00 53.03 403 TYR A CA 1
ATOM 3319 C C . TYR A 1 403 ? 5.741 1.865 65.927 1.00 53.03 403 TYR A C 1
ATOM 3321 O O . TYR A 1 403 ? 5.989 2.747 66.752 1.00 53.03 403 TYR A O 1
ATOM 3329 N N . VAL A 1 404 ? 5.309 2.132 64.692 1.00 56.75 404 VAL A N 1
ATOM 3330 C CA . VAL A 1 404 ? 5.060 3.483 64.169 1.00 56.75 404 VAL A CA 1
ATOM 3331 C C . VAL A 1 404 ? 3.924 4.137 64.959 1.00 56.75 404 VAL A C 1
ATOM 3333 O O . VAL A 1 404 ? 2.801 3.634 64.952 1.00 56.75 404 VAL A O 1
ATOM 3336 N N . SER A 1 405 ? 4.189 5.263 65.627 1.00 60.03 405 SER A N 1
ATOM 3337 C CA . SER A 1 405 ? 3.151 6.024 66.326 1.00 60.03 405 SER A CA 1
ATOM 3338 C C . SER A 1 405 ? 2.494 7.064 65.414 1.00 60.03 405 SER A C 1
ATOM 3340 O O . SER A 1 405 ? 3.129 7.703 64.570 1.00 60.03 405 SER A O 1
ATOM 3342 N N . PHE A 1 406 ? 1.188 7.248 65.602 1.00 70.50 406 PHE A N 1
ATOM 3343 C CA . PHE A 1 406 ? 0.369 8.178 64.831 1.00 70.50 406 PHE A CA 1
ATOM 3344 C C . PHE A 1 406 ? -0.297 9.194 65.760 1.00 70.50 406 PHE A C 1
ATOM 3346 O O . PHE A 1 406 ? -0.820 8.841 66.817 1.00 70.50 406 PHE A O 1
ATOM 3353 N N . ARG A 1 407 ? -0.322 10.462 65.347 1.00 71.00 407 ARG A N 1
ATOM 3354 C CA . ARG A 1 407 ? -1.057 11.539 66.010 1.00 71.00 407 ARG A CA 1
ATOM 3355 C C . ARG A 1 407 ? -2.378 11.761 65.280 1.00 71.00 407 ARG A C 1
ATOM 3357 O O . ARG A 1 407 ? -2.392 12.221 64.143 1.00 71.00 407 ARG A O 1
ATOM 3364 N N . LYS A 1 408 ? -3.493 11.506 65.961 1.00 76.00 408 LYS A N 1
ATOM 3365 C CA . LYS A 1 408 ? -4.833 11.876 65.493 1.00 76.00 408 LYS A CA 1
ATOM 3366 C C . LYS A 1 408 ? -5.144 13.327 65.881 1.00 76.00 408 LYS A C 1
ATOM 3368 O O . LYS A 1 408 ? -4.983 13.700 67.041 1.00 76.00 408 LYS A O 1
ATOM 3373 N N . ARG A 1 409 ? -5.620 14.132 64.931 1.00 76.94 409 ARG A N 1
ATOM 3374 C CA . ARG A 1 409 ? -6.172 15.485 65.129 1.00 76.94 409 ARG A CA 1
ATOM 3375 C C . ARG A 1 409 ? -7.580 15.547 64.534 1.00 76.94 409 ARG A C 1
ATOM 3377 O O . ARG A 1 409 ? -7.890 14.801 63.608 1.00 76.94 409 ARG A O 1
ATOM 3384 N N . ILE A 1 410 ? -8.442 16.414 65.060 1.00 75.50 410 ILE A N 1
ATOM 3385 C CA . ILE A 1 410 ? -9.800 16.625 64.535 1.00 75.50 410 ILE A CA 1
ATOM 3386 C C . ILE A 1 410 ? -9.926 18.097 64.143 1.00 75.50 410 ILE A C 1
ATOM 3388 O O . ILE A 1 410 ? -9.728 18.979 64.975 1.00 75.50 410 ILE A O 1
ATOM 3392 N N . GLY A 1 411 ? -10.196 18.348 62.864 1.00 73.12 411 GLY A N 1
ATOM 3393 C CA . GLY A 1 411 ? -10.411 19.679 62.308 1.00 73.12 411 GLY A CA 1
ATOM 3394 C C . GLY A 1 411 ? -11.869 20.133 62.419 1.00 73.12 411 GLY A C 1
ATOM 3395 O O . GLY A 1 411 ? -12.773 19.356 62.741 1.00 73.12 411 GLY A O 1
ATOM 3396 N N . ARG A 1 412 ? -12.115 21.411 62.105 1.00 58.00 412 ARG A N 1
ATOM 3397 C CA . ARG A 1 412 ? -13.481 21.951 61.996 1.00 58.00 412 ARG A CA 1
ATOM 3398 C C . ARG A 1 412 ? -14.255 21.190 60.906 1.00 58.00 412 ARG A C 1
ATOM 3400 O O . ARG A 1 412 ? -13.683 20.786 59.897 1.00 58.00 412 ARG A O 1
ATOM 3407 N N . GLY A 1 413 ? -15.546 20.946 61.139 1.00 71.81 413 GLY A N 1
ATOM 3408 C CA . GLY A 1 413 ? -16.365 20.074 60.283 1.00 71.81 413 GLY A CA 1
ATOM 3409 C C . GLY A 1 413 ? -16.167 18.568 60.519 1.00 71.81 413 GLY A C 1
ATOM 3410 O O . GLY A 1 413 ? -16.569 17.767 59.682 1.00 71.81 413 GLY A O 1
ATOM 3411 N N . GLY A 1 414 ? -15.533 18.161 61.627 1.00 73.25 414 GLY A N 1
ATOM 3412 C CA . GLY A 1 414 ? -15.438 16.753 62.041 1.00 73.25 414 GLY A CA 1
ATOM 3413 C C . GLY A 1 414 ? -14.442 15.899 61.248 1.00 73.25 414 GLY A C 1
ATOM 3414 O O . GLY A 1 414 ? -14.353 14.694 61.483 1.00 73.25 414 GLY A O 1
ATOM 3415 N N . ARG A 1 415 ? -13.667 16.496 60.330 1.00 67.56 415 ARG A N 1
ATOM 3416 C CA . ARG A 1 415 ? -12.621 15.782 59.582 1.00 67.56 415 ARG A CA 1
ATOM 3417 C C . ARG A 1 415 ? -11.498 15.337 60.515 1.00 67.56 415 ARG A C 1
ATOM 3419 O O . ARG A 1 415 ? -10.965 16.125 61.293 1.00 67.56 415 ARG A O 1
ATOM 3426 N N . ILE A 1 416 ? -11.127 14.066 60.412 1.00 75.38 416 ILE A N 1
ATOM 3427 C CA . ILE A 1 416 ? -10.053 13.455 61.194 1.00 75.38 416 ILE A CA 1
ATOM 3428 C C . ILE A 1 416 ? -8.779 13.454 60.348 1.00 75.38 416 ILE A C 1
ATOM 3430 O O . ILE A 1 416 ? -8.761 12.893 59.257 1.00 75.38 416 ILE A O 1
ATOM 3434 N N . HIS A 1 417 ? -7.711 14.041 60.879 1.00 68.44 417 HIS A N 1
ATOM 3435 C CA . HIS A 1 417 ? -6.363 13.986 60.319 1.00 68.44 417 HIS A CA 1
ATOM 3436 C C . HIS A 1 417 ? -5.532 12.993 61.138 1.00 68.44 417 HIS A C 1
ATOM 3438 O O . HIS A 1 417 ? -5.631 12.971 62.368 1.00 68.44 417 HIS A O 1
ATOM 3444 N N . ILE A 1 418 ? -4.732 12.157 60.477 1.00 75.75 418 ILE A N 1
ATOM 3445 C CA . ILE A 1 418 ? -3.846 11.188 61.135 1.00 75.75 418 ILE A CA 1
ATOM 3446 C C . ILE A 1 418 ? -2.438 11.392 60.583 1.00 75.75 418 ILE A C 1
ATOM 3448 O O . ILE A 1 418 ? -2.138 11.011 59.455 1.00 75.75 418 ILE A O 1
ATOM 3452 N N . ASP A 1 419 ? -1.582 12.001 61.397 1.00 67.31 419 ASP A N 1
ATOM 3453 C CA . ASP A 1 419 ? -0.205 12.334 61.048 1.00 67.31 419 ASP A CA 1
ATOM 3454 C C . ASP A 1 419 ? 0.758 11.282 61.617 1.00 67.31 419 ASP A C 1
ATOM 3456 O O . ASP A 1 419 ? 0.548 10.761 62.715 1.00 67.31 419 ASP A O 1
ATOM 3460 N N . ARG A 1 420 ? 1.852 10.983 60.912 1.00 66.38 420 ARG A N 1
ATOM 3461 C CA . ARG A 1 420 ? 2.912 10.097 61.427 1.00 66.38 420 ARG A CA 1
ATOM 3462 C C . ARG A 1 420 ? 3.784 10.867 62.419 1.00 66.38 420 ARG A C 1
ATOM 3464 O O . ARG A 1 420 ? 4.283 11.942 62.092 1.00 66.38 420 ARG A O 1
ATOM 3471 N N . GLN A 1 421 ? 4.000 10.324 63.615 1.00 55.12 421 GLN A N 1
ATOM 3472 C CA . GLN A 1 421 ? 4.902 10.923 64.595 1.00 55.12 421 GLN A CA 1
ATOM 3473 C C . GLN A 1 421 ? 6.285 10.276 64.470 1.00 55.12 421 GLN A C 1
ATOM 3475 O O . GLN A 1 421 ? 6.559 9.240 65.068 1.00 55.12 421 GLN A O 1
ATOM 3480 N N . TYR A 1 422 ? 7.177 10.898 63.699 1.00 51.78 422 TYR A N 1
ATOM 3481 C CA . TYR A 1 422 ? 8.572 10.466 63.650 1.00 51.78 422 TYR A CA 1
ATOM 3482 C C . TYR A 1 422 ? 9.225 10.630 65.028 1.00 51.78 422 TYR A C 1
ATOM 3484 O O . TYR A 1 422 ? 9.115 11.684 65.665 1.00 51.78 422 TYR A O 1
ATOM 3492 N N . ALA A 1 423 ? 9.920 9.590 65.492 1.00 48.78 423 ALA A N 1
ATOM 3493 C CA . ALA A 1 423 ? 10.765 9.691 66.671 1.00 48.78 423 ALA A CA 1
ATOM 3494 C C . ALA A 1 423 ? 11.893 10.688 66.371 1.00 48.78 423 ALA A C 1
ATOM 3496 O O . ALA A 1 423 ? 12.714 10.442 65.489 1.00 48.78 423 ALA A O 1
ATOM 3497 N N . ARG A 1 424 ? 11.929 11.824 67.084 1.00 44.00 424 ARG A N 1
ATOM 3498 C CA . ARG A 1 424 ? 13.048 12.769 66.966 1.00 44.00 424 ARG A CA 1
ATOM 3499 C C . ARG A 1 424 ? 14.345 12.035 67.332 1.00 44.00 424 ARG A C 1
ATOM 3501 O O . ARG A 1 424 ? 14.376 11.429 68.410 1.00 44.00 424 ARG A O 1
ATOM 3508 N N . PRO A 1 425 ? 15.404 12.090 66.506 1.00 38.81 425 PRO A N 1
ATOM 3509 C CA . PRO A 1 425 ? 16.692 11.552 66.906 1.00 38.81 425 PRO A CA 1
ATOM 3510 C C . PRO A 1 425 ? 17.183 12.335 68.127 1.00 38.81 425 PRO A C 1
ATOM 3512 O O . PRO A 1 425 ? 17.296 13.561 68.093 1.00 38.81 425 PRO A O 1
ATOM 3515 N N . ARG A 1 426 ? 17.460 11.626 69.227 1.00 38.22 426 ARG A N 1
ATOM 3516 C CA . ARG A 1 426 ? 18.250 12.186 70.325 1.00 38.22 426 ARG A CA 1
ATOM 3517 C C . ARG A 1 426 ? 19.691 12.261 69.836 1.00 38.22 426 ARG A C 1
ATOM 3519 O O . ARG A 1 426 ? 20.401 11.261 69.904 1.00 38.22 426 ARG A O 1
ATOM 3526 N N . TYR A 1 427 ? 20.108 13.420 69.338 1.00 35.47 427 TYR A N 1
ATOM 3527 C CA . TYR A 1 427 ? 21.533 13.689 69.193 1.00 35.47 427 TYR A CA 1
ATOM 3528 C C . TYR A 1 427 ? 22.174 13.697 70.589 1.00 35.47 427 TYR A C 1
ATOM 3530 O O . TYR A 1 427 ? 21.622 14.331 71.495 1.00 35.47 427 TYR A O 1
ATOM 3538 N N . PRO A 1 428 ? 23.297 12.990 70.800 1.00 39.59 428 PRO A N 1
ATOM 3539 C CA . PRO A 1 428 ? 24.103 13.201 71.988 1.00 39.59 428 PRO A CA 1
ATOM 3540 C C . PRO A 1 428 ? 24.701 14.610 71.922 1.00 39.59 428 PRO A C 1
ATOM 3542 O O . PRO A 1 428 ? 25.144 15.057 70.864 1.00 39.59 428 PRO A O 1
ATOM 3545 N N . PHE A 1 429 ? 24.690 15.303 73.057 1.00 39.03 429 PHE A N 1
ATOM 3546 C CA . PHE A 1 429 ? 25.318 16.610 73.221 1.00 39.03 429 PHE A CA 1
ATOM 3547 C C . PHE A 1 429 ? 26.816 16.492 72.891 1.00 39.03 429 PHE A C 1
ATOM 3549 O O . PHE A 1 429 ? 27.524 15.730 73.550 1.00 39.03 429 PHE A O 1
ATOM 3556 N N . LYS A 1 430 ? 27.278 17.201 71.855 1.00 44.62 430 LYS A N 1
ATOM 3557 C CA . LYS A 1 430 ? 28.702 17.343 71.524 1.00 44.62 430 LYS A CA 1
ATOM 3558 C C . LYS A 1 430 ? 29.206 18.693 72.026 1.00 44.62 430 LYS A C 1
ATOM 3560 O O . LYS A 1 430 ? 28.477 19.679 71.981 1.00 44.62 430 LYS A O 1
ATOM 3565 N N . ASP A 1 431 ? 30.442 18.696 72.507 1.00 49.62 431 ASP A N 1
ATOM 3566 C CA . ASP A 1 431 ? 31.125 19.872 73.044 1.00 49.62 431 ASP A CA 1
ATOM 3567 C C . ASP A 1 431 ? 31.368 20.922 71.933 1.00 49.62 431 ASP A C 1
ATOM 3569 O O . ASP A 1 431 ? 31.971 20.567 70.914 1.00 49.62 431 ASP A O 1
ATOM 3573 N N . PRO A 1 432 ? 30.930 22.191 72.091 1.00 48.78 432 PRO A N 1
ATOM 3574 C CA . PRO A 1 432 ? 31.092 23.236 71.073 1.00 48.78 432 PRO A CA 1
ATOM 3575 C C . PRO A 1 432 ? 32.540 23.590 70.700 1.00 48.78 432 PRO A C 1
ATOM 3577 O O . PRO A 1 432 ? 32.748 24.316 69.730 1.00 48.78 432 PRO A O 1
ATOM 3580 N N . TYR A 1 433 ? 33.540 23.120 71.455 1.00 48.88 433 TYR A N 1
ATOM 3581 C CA . TYR A 1 433 ? 34.951 23.468 71.242 1.00 48.88 433 TYR A CA 1
ATOM 3582 C C . TYR A 1 433 ? 35.790 22.363 70.579 1.00 48.88 433 TYR A C 1
ATOM 3584 O O . TYR A 1 433 ? 36.996 22.536 70.384 1.00 48.88 433 TYR A O 1
ATOM 3592 N N . GLN A 1 434 ? 35.184 21.234 70.196 1.00 48.62 434 GLN A N 1
ATOM 3593 C CA . GLN A 1 434 ? 35.901 20.139 69.540 1.00 48.62 434 GLN A CA 1
ATOM 3594 C C . GLN A 1 434 ? 35.994 20.354 68.018 1.00 48.62 434 GLN A C 1
ATOM 3596 O O . GLN A 1 434 ? 34.997 20.252 67.308 1.00 48.62 434 GLN A O 1
ATOM 3601 N N . LYS A 1 435 ? 37.208 20.624 67.515 1.00 47.66 435 LYS A N 1
ATOM 3602 C CA . LYS A 1 435 ? 37.498 20.734 66.071 1.00 47.66 435 LYS A CA 1
ATOM 3603 C C . LYS A 1 435 ? 37.278 19.407 65.342 1.00 47.66 435 LYS A C 1
ATOM 3605 O O . LYS A 1 435 ? 37.540 18.338 65.898 1.00 47.66 435 LYS A O 1
ATOM 3610 N N . ASP A 1 436 ? 36.845 19.494 64.090 1.00 57.00 436 ASP A N 1
ATOM 3611 C CA . ASP A 1 436 ? 36.684 18.345 63.201 1.00 57.00 436 ASP A CA 1
ATOM 3612 C C . ASP A 1 436 ? 38.005 17.920 62.521 1.00 57.00 436 ASP A C 1
ATOM 3614 O O . ASP A 1 436 ? 39.068 18.504 62.753 1.00 57.00 436 ASP A O 1
ATOM 3618 N N . LEU A 1 437 ? 37.949 16.885 61.670 1.00 47.06 437 LEU A N 1
ATOM 3619 C CA . LEU A 1 437 ? 39.120 16.369 60.942 1.00 47.06 437 LEU A CA 1
ATOM 3620 C C . LEU A 1 437 ? 39.721 17.370 59.935 1.00 47.06 437 LEU A C 1
ATOM 3622 O O . LEU A 1 437 ? 40.830 17.145 59.456 1.00 47.06 437 LEU A O 1
ATOM 3626 N N . TYR A 1 438 ? 39.008 18.458 59.632 1.00 51.06 438 TYR A N 1
ATOM 3627 C CA . TYR A 1 438 ? 39.419 19.516 58.709 1.00 51.06 438 TYR A CA 1
ATOM 3628 C C . TYR A 1 438 ? 39.802 20.814 59.446 1.00 51.06 438 TYR A C 1
ATOM 3630 O O . TYR A 1 438 ? 40.114 21.827 58.821 1.00 51.06 438 TYR A O 1
ATOM 3638 N N . GLY A 1 439 ? 39.857 20.771 60.783 1.00 48.25 439 GLY A N 1
ATOM 3639 C CA . GLY A 1 439 ? 40.367 21.838 61.640 1.00 48.25 439 GLY A CA 1
ATOM 3640 C C . GLY A 1 439 ? 39.418 23.021 61.838 1.00 48.25 439 GLY A C 1
ATOM 3641 O O . GLY A 1 439 ? 39.837 24.018 62.439 1.00 48.25 439 GLY A O 1
ATOM 3642 N N . GLN A 1 440 ? 38.170 22.924 61.375 1.00 44.28 440 GLN A N 1
ATOM 3643 C CA . GLN A 1 440 ? 37.182 23.992 61.484 1.00 44.28 440 GLN A CA 1
ATOM 3644 C C . GLN A 1 440 ? 36.429 23.907 62.821 1.00 44.28 440 GLN A C 1
ATOM 3646 O O . GLN A 1 440 ? 36.180 22.834 63.374 1.00 44.28 440 GLN A O 1
ATOM 3651 N N . THR A 1 441 ? 36.117 25.074 63.383 1.00 41.75 441 THR A N 1
ATOM 3652 C CA . THR A 1 441 ? 35.275 25.221 64.577 1.00 41.75 441 THR A CA 1
ATOM 3653 C C . THR A 1 441 ? 33.873 25.604 64.136 1.00 41.75 441 THR A C 1
ATOM 3655 O O . THR A 1 441 ? 33.706 26.672 63.546 1.00 41.75 441 THR A O 1
ATOM 3658 N N . ASP A 1 442 ? 32.882 24.774 64.456 1.00 48.34 442 ASP A N 1
ATOM 3659 C CA . ASP A 1 442 ? 31.479 24.904 64.023 1.00 48.34 442 ASP A CA 1
ATOM 3660 C C . ASP A 1 442 ? 30.715 25.981 64.836 1.00 48.34 442 ASP A C 1
ATOM 3662 O O . ASP A 1 442 ? 29.677 25.762 65.463 1.00 48.34 442 ASP A O 1
ATOM 3666 N N . GLY A 1 443 ? 31.319 27.167 64.921 1.00 45.88 443 GLY A N 1
ATOM 3667 C CA . GLY A 1 443 ? 31.022 28.215 65.893 1.00 45.88 443 GLY A CA 1
ATOM 3668 C C . GLY A 1 443 ? 30.023 29.267 65.424 1.00 45.88 443 GLY A C 1
ATOM 3669 O O . GLY A 1 443 ? 30.268 30.447 65.669 1.00 45.88 443 GLY A O 1
ATOM 3670 N N . GLN A 1 444 ? 28.926 28.895 64.745 1.00 40.16 444 GLN A N 1
ATOM 3671 C CA . GLN A 1 444 ? 27.956 29.905 64.287 1.00 40.16 444 GLN A CA 1
ATOM 3672 C C . GLN A 1 444 ? 26.491 29.452 64.107 1.00 40.16 444 GLN A C 1
ATOM 3674 O O . GLN A 1 444 ? 25.838 29.825 63.139 1.00 40.16 444 GLN A O 1
ATOM 3679 N N . TYR A 1 445 ? 25.921 28.741 65.091 1.00 42.31 445 TYR A N 1
ATOM 3680 C CA . TYR A 1 445 ? 24.471 28.448 65.139 1.00 42.31 445 TYR A CA 1
ATOM 3681 C C . TYR A 1 445 ? 23.772 28.875 66.441 1.00 42.31 445 TYR A C 1
ATOM 3683 O O . TYR A 1 445 ? 23.023 28.119 67.059 1.00 42.31 445 TYR A O 1
ATOM 3691 N N . THR A 1 446 ? 23.946 30.143 66.821 1.00 45.88 446 THR A N 1
ATOM 3692 C CA . THR A 1 446 ? 23.075 30.818 67.800 1.00 45.88 446 THR A CA 1
ATOM 3693 C C . THR A 1 446 ? 22.735 32.244 67.363 1.00 45.88 446 THR A C 1
ATOM 3695 O O . THR A 1 446 ? 23.225 33.181 67.976 1.00 45.88 446 THR A O 1
ATOM 3698 N N . TYR A 1 447 ? 21.925 32.407 66.310 1.00 42.72 447 TYR A N 1
ATOM 3699 C CA . TYR A 1 447 ? 20.959 33.510 66.103 1.00 42.72 447 TYR A CA 1
ATOM 3700 C C . TYR A 1 447 ? 20.319 33.369 64.711 1.00 42.72 447 TYR A C 1
ATOM 3702 O O . TYR A 1 447 ? 20.807 33.938 63.747 1.00 42.72 447 TYR A O 1
ATOM 3710 N N . ASP A 1 448 ? 19.226 32.607 64.599 1.00 44.38 448 ASP A N 1
ATOM 3711 C CA . ASP A 1 448 ? 18.397 32.604 63.374 1.00 44.38 448 ASP A CA 1
ATOM 3712 C C . ASP A 1 448 ? 16.928 32.238 63.691 1.00 44.38 448 ASP A C 1
ATOM 3714 O O . ASP A 1 448 ? 16.268 31.444 63.026 1.00 44.38 448 ASP A O 1
ATOM 3718 N N . LYS A 1 449 ? 16.405 32.789 64.800 1.00 43.41 449 LYS A N 1
ATOM 3719 C CA . LYS A 1 449 ? 15.067 32.462 65.337 1.00 43.41 449 LYS A CA 1
ATOM 3720 C C . LYS A 1 449 ? 13.906 33.156 64.596 1.00 43.41 449 LYS A C 1
ATOM 3722 O O . LYS A 1 449 ? 12.760 32.933 64.964 1.00 43.41 449 LYS A O 1
ATOM 3727 N N . PHE A 1 450 ? 14.204 33.975 63.585 1.00 43.78 450 PHE A N 1
ATOM 3728 C CA . PHE A 1 450 ? 13.236 34.808 62.853 1.00 43.78 450 PHE A CA 1
ATOM 3729 C C . PHE A 1 450 ? 13.369 34.717 61.321 1.00 43.78 450 PHE A C 1
ATOM 3731 O O . PHE A 1 450 ? 12.714 35.460 60.601 1.00 43.78 450 PHE A O 1
ATOM 3738 N N . ARG A 1 451 ? 14.175 33.784 60.792 1.00 44.97 451 ARG A N 1
ATOM 3739 C CA . ARG A 1 451 ? 14.431 33.639 59.343 1.00 44.97 451 ARG A CA 1
ATOM 3740 C C . ARG A 1 451 ? 13.224 33.182 58.502 1.00 44.97 451 ARG A C 1
ATOM 3742 O O . ARG A 1 451 ? 13.328 33.087 57.287 1.00 44.97 451 ARG A O 1
ATOM 3749 N N . PHE A 1 452 ? 12.097 32.876 59.141 1.00 44.66 452 PHE A N 1
ATOM 3750 C CA . PHE A 1 452 ? 10.880 32.380 58.492 1.00 44.66 452 PHE A CA 1
ATOM 3751 C C . PHE A 1 452 ? 9.655 33.287 58.707 1.00 44.66 452 PHE A C 1
ATOM 3753 O O . PHE A 1 452 ? 8.554 32.868 58.370 1.00 44.66 452 PHE A O 1
ATOM 3760 N N . ASP A 1 453 ? 9.845 34.499 59.245 1.00 43.44 453 ASP A N 1
ATOM 3761 C CA . ASP A 1 453 ? 8.764 35.467 59.508 1.00 43.44 453 ASP A CA 1
ATOM 3762 C C . ASP A 1 453 ? 8.762 36.656 58.511 1.00 43.44 453 ASP A C 1
ATOM 3764 O O . ASP A 1 453 ? 8.120 37.672 58.774 1.00 43.44 453 ASP A O 1
ATOM 3768 N N . ASP A 1 454 ? 9.477 36.558 57.380 1.00 38.97 454 ASP A N 1
ATOM 3769 C CA . ASP A 1 454 ? 9.429 37.557 56.298 1.00 38.97 454 ASP A CA 1
ATOM 3770 C C . ASP A 1 454 ? 8.585 37.041 55.119 1.00 38.97 454 ASP A C 1
ATOM 3772 O O . ASP A 1 454 ? 9.030 36.210 54.327 1.00 38.97 454 ASP A O 1
ATOM 3776 N N . ASP A 1 455 ? 7.348 37.535 55.010 1.00 44.41 455 ASP A N 1
ATOM 3777 C CA . ASP A 1 455 ? 6.379 37.205 53.950 1.00 44.41 455 ASP A CA 1
ATOM 3778 C C . ASP A 1 455 ? 6.684 37.958 52.624 1.00 44.41 455 ASP A C 1
ATOM 3780 O O . ASP A 1 455 ? 5.781 38.420 51.923 1.00 44.41 455 ASP A O 1
ATOM 3784 N N . SER A 1 456 ? 7.963 38.104 52.261 1.00 40.50 456 SER A N 1
ATOM 3785 C CA . SER A 1 456 ? 8.446 38.883 51.106 1.00 40.50 456 SER A CA 1
ATOM 3786 C C . SER A 1 456 ? 8.641 38.037 49.833 1.00 40.50 456 SER A C 1
ATOM 3788 O O . SER A 1 456 ? 9.659 38.113 49.146 1.00 40.50 456 SER A O 1
ATOM 3790 N N . PHE A 1 457 ? 7.641 37.223 49.475 1.00 37.44 457 PHE A N 1
ATOM 3791 C CA . PHE A 1 457 ? 7.700 36.324 48.308 1.00 37.44 457 PHE A CA 1
ATOM 3792 C C . PHE A 1 457 ? 7.437 37.031 46.955 1.00 37.44 457 PHE A C 1
ATOM 3794 O O . PHE A 1 457 ? 6.587 36.606 46.178 1.00 37.44 457 PHE A O 1
ATOM 3801 N N . ASP A 1 458 ? 8.205 38.087 46.671 1.00 42.25 458 ASP A N 1
ATOM 3802 C CA . ASP A 1 458 ? 8.354 38.731 45.352 1.00 42.25 458 ASP A CA 1
ATOM 3803 C C . ASP A 1 458 ? 9.821 38.605 44.892 1.00 42.25 458 ASP A C 1
ATOM 3805 O O . ASP A 1 458 ? 10.540 39.580 44.666 1.00 42.25 458 ASP A O 1
ATOM 3809 N N . GLN A 1 459 ? 10.290 37.360 44.780 1.00 36.53 459 GLN A N 1
ATOM 3810 C CA . GLN A 1 459 ? 11.550 37.043 44.117 1.00 36.53 459 GLN A CA 1
ATOM 3811 C C . GLN A 1 459 ? 11.218 36.429 42.756 1.00 36.53 459 GLN A C 1
ATOM 3813 O O . GLN A 1 459 ? 10.750 35.295 42.674 1.00 36.53 459 GLN A O 1
ATOM 3818 N N . GLU A 1 460 ? 11.400 37.212 41.688 1.00 35.88 460 GLU A N 1
ATOM 3819 C CA . GLU A 1 460 ? 11.250 36.724 40.317 1.00 35.88 460 GLU A CA 1
ATOM 3820 C C . GLU A 1 460 ? 12.298 35.634 40.054 1.00 35.88 460 GLU A C 1
ATOM 3822 O O . GLU A 1 460 ? 13.484 35.922 39.880 1.00 35.88 460 GLU A O 1
ATOM 3827 N N . ASP A 1 461 ? 11.853 34.376 40.005 1.00 35.03 461 ASP A N 1
ATOM 3828 C CA . ASP A 1 461 ? 12.633 33.286 39.427 1.00 35.03 461 ASP A CA 1
ATOM 3829 C C . ASP A 1 461 ? 12.878 33.610 37.946 1.00 35.03 461 ASP A C 1
ATOM 3831 O O . ASP A 1 461 ? 12.017 33.399 37.086 1.00 35.03 461 ASP A O 1
ATOM 3835 N N . ILE A 1 462 ? 14.065 34.138 37.637 1.00 33.88 462 ILE A N 1
ATOM 3836 C CA . ILE A 1 462 ? 14.544 34.276 36.260 1.00 33.88 462 ILE A CA 1
ATOM 3837 C C . ILE A 1 462 ? 14.825 32.863 35.744 1.00 33.88 462 ILE A C 1
ATOM 3839 O O . ILE A 1 462 ? 15.912 32.312 35.925 1.00 33.88 462 ILE A O 1
ATOM 3843 N N . ILE A 1 463 ? 13.809 32.271 35.118 1.00 36.53 463 ILE A N 1
ATOM 3844 C CA . ILE A 1 463 ? 13.920 31.003 34.402 1.00 36.53 463 ILE A CA 1
ATOM 3845 C C . ILE A 1 463 ? 14.805 31.245 33.175 1.00 36.53 463 ILE A C 1
ATOM 3847 O O . ILE A 1 463 ? 14.383 31.840 32.183 1.00 36.53 463 ILE A O 1
ATOM 3851 N N . ASP A 1 464 ? 16.058 30.803 33.262 1.00 37.47 464 ASP A N 1
ATOM 3852 C CA . ASP A 1 464 ? 16.993 30.781 32.140 1.00 37.47 464 ASP A CA 1
ATOM 3853 C C . ASP A 1 464 ? 16.635 29.609 31.207 1.00 37.47 464 ASP A C 1
ATOM 3855 O O . ASP A 1 464 ? 17.175 28.505 31.322 1.00 37.47 464 ASP A O 1
ATOM 3859 N N . ASP A 1 465 ? 15.694 29.865 30.285 1.00 40.38 465 ASP A N 1
ATOM 3860 C CA . ASP A 1 465 ? 15.140 28.933 29.277 1.00 40.38 465 ASP A CA 1
ATOM 3861 C C . ASP A 1 465 ? 16.209 28.229 28.394 1.00 40.38 465 ASP A C 1
ATOM 3863 O O . ASP A 1 465 ? 15.881 27.375 27.567 1.00 40.38 465 ASP A O 1
ATOM 3867 N N . LEU A 1 466 ? 17.498 28.561 28.543 1.00 40.22 466 LEU A N 1
ATOM 3868 C CA . LEU A 1 466 ? 18.627 27.924 27.858 1.00 40.22 466 LEU A CA 1
ATOM 3869 C C . LEU A 1 466 ? 19.147 26.636 28.528 1.00 40.22 466 LEU A C 1
ATOM 3871 O O . LEU A 1 466 ? 19.951 25.940 27.904 1.00 40.22 466 LEU A O 1
ATOM 3875 N N . ARG A 1 467 ? 18.729 26.292 29.759 1.00 45.28 467 ARG A N 1
ATOM 3876 C CA . ARG A 1 467 ? 19.197 25.070 30.461 1.00 45.28 467 ARG A CA 1
ATOM 3877 C C . ARG A 1 467 ? 18.343 23.811 30.239 1.00 45.28 467 ARG A C 1
ATOM 3879 O O . ARG A 1 467 ? 18.822 22.714 30.516 1.00 45.28 467 ARG A O 1
ATOM 3886 N N . ASP A 1 468 ? 17.131 23.935 29.705 1.00 38.97 468 ASP A N 1
ATOM 3887 C CA . ASP A 1 468 ? 16.068 22.907 29.764 1.00 38.97 468 ASP A CA 1
ATOM 3888 C C . ASP A 1 468 ? 16.229 21.698 28.798 1.00 38.97 468 ASP A C 1
ATOM 3890 O O . ASP A 1 468 ? 15.256 21.069 28.383 1.00 38.97 468 ASP A O 1
ATOM 3894 N N . GLY A 1 469 ? 17.468 21.370 28.408 1.00 43.03 469 GLY A N 1
ATOM 3895 C CA . GLY A 1 469 ? 17.795 20.275 27.482 1.00 43.03 469 GLY A CA 1
ATOM 3896 C C . GLY A 1 469 ? 18.469 19.044 28.102 1.00 43.03 469 GLY A C 1
ATOM 3897 O O . GLY A 1 469 ? 18.432 17.980 27.490 1.00 43.03 469 GLY A O 1
ATOM 3898 N N . TYR A 1 470 ? 19.075 19.165 29.288 1.00 39.75 470 TYR A N 1
ATOM 3899 C CA . TYR A 1 470 ? 20.049 18.186 29.788 1.00 39.75 470 TYR A CA 1
ATOM 3900 C C . TYR A 1 470 ? 19.615 17.537 31.107 1.00 39.75 470 TYR A C 1
ATOM 3902 O O . TYR A 1 470 ? 19.388 18.208 32.114 1.00 39.75 470 TYR A O 1
ATOM 3910 N N . VAL A 1 471 ? 19.529 16.204 31.111 1.00 44.62 471 VAL A N 1
ATOM 3911 C CA . VAL A 1 471 ? 19.199 15.408 32.303 1.00 44.62 471 VAL A CA 1
ATOM 3912 C C . VAL A 1 471 ? 20.488 15.045 33.036 1.00 44.62 471 VAL A C 1
ATOM 3914 O O . VAL A 1 471 ? 21.028 13.952 32.874 1.00 44.62 471 VAL A O 1
ATOM 3917 N N . PHE A 1 472 ? 20.988 15.978 33.841 1.00 41.56 472 PHE A N 1
ATOM 3918 C CA . PHE A 1 472 ? 22.187 15.768 34.645 1.00 41.56 472 PHE A CA 1
ATOM 3919 C C . PHE A 1 472 ? 21.881 14.975 35.926 1.00 41.56 472 PHE A C 1
ATOM 3921 O O . PHE A 1 472 ? 21.003 15.341 36.710 1.00 41.56 472 PHE A O 1
ATOM 3928 N N . TYR A 1 473 ? 22.653 13.913 36.173 1.00 48.22 473 TYR A N 1
ATOM 3929 C CA . TYR A 1 473 ? 22.681 13.194 37.450 1.00 48.22 473 TYR A CA 1
ATOM 3930 C C . TYR A 1 473 ? 24.045 13.352 38.125 1.00 48.22 473 TYR A C 1
ATOM 3932 O O . TYR A 1 473 ? 25.088 13.261 37.481 1.00 48.22 473 TYR A O 1
ATOM 3940 N N . SER A 1 474 ? 24.026 13.597 39.436 1.00 35.31 474 SER A N 1
ATOM 3941 C CA . SER A 1 474 ? 25.231 13.685 40.261 1.00 35.31 474 SER A CA 1
ATOM 3942 C C . SER A 1 474 ? 25.804 12.281 40.457 1.00 35.31 474 SER A C 1
ATOM 3944 O O . SER A 1 474 ? 25.095 11.376 40.910 1.00 35.31 474 SER A O 1
ATOM 3946 N N . ALA A 1 475 ? 27.085 12.101 40.132 1.00 38.91 475 ALA A N 1
ATOM 3947 C CA . ALA A 1 475 ? 27.779 10.831 40.305 1.00 38.91 475 ALA A CA 1
ATOM 3948 C C . ALA A 1 475 ? 28.021 10.530 41.798 1.00 38.91 475 ALA A C 1
ATOM 3950 O O . ALA A 1 475 ? 29.063 10.865 42.369 1.00 38.91 475 ALA A O 1
ATOM 3951 N N . ILE A 1 476 ? 27.055 9.874 42.446 1.00 33.31 476 ILE A N 1
ATOM 3952 C CA . ILE A 1 476 ? 27.240 9.302 43.784 1.00 33.31 476 ILE A CA 1
ATOM 3953 C C . ILE A 1 476 ? 28.106 8.047 43.639 1.00 33.31 476 ILE A C 1
ATOM 3955 O O . ILE A 1 476 ? 27.604 6.971 43.313 1.00 33.31 476 ILE A O 1
ATOM 3959 N N . TYR A 1 477 ? 29.409 8.192 43.885 1.00 31.42 477 TYR A N 1
ATOM 3960 C CA . TYR A 1 477 ? 30.330 7.062 43.996 1.00 31.42 477 TYR A CA 1
ATOM 3961 C C . TYR A 1 477 ? 29.864 6.099 45.100 1.00 31.42 477 TYR A C 1
ATOM 3963 O O . TYR A 1 477 ? 29.638 6.510 46.242 1.00 31.42 477 TYR A O 1
ATOM 3971 N N . SER A 1 478 ? 29.717 4.827 44.725 1.00 29.92 478 SER A N 1
ATOM 3972 C CA . SER A 1 478 ? 29.340 3.689 45.576 1.00 29.92 478 SER A CA 1
ATOM 3973 C C . SER A 1 478 ? 30.536 3.049 46.274 1.00 29.92 478 SER A C 1
ATOM 3975 O O . SER A 1 478 ? 31.522 2.798 45.543 1.00 29.92 478 SER A O 1
#

InterPro domains:
  IPR019542 Enhancer of polycomb-like, N-terminal [PF10513] (9-156)
  IPR024943 Enhancer of polycomb protein [PTHR14898] (7-326)

Nearest PDB structures (foldseek):
  5j9q-assembly2_C  TM=8.953E-01  e=3.459E-16  Saccharomyces cerevisiae S288C
  7vvu-assembly1_T  TM=8.515E-01  e=3.459E-16  Saccharomyces cerevisiae
  5j9q-assembly3_N  TM=8.989E-01  e=1.272E-15  Saccharomyces cerevisiae S288C
  5j9q-assembly1_G  TM=8.389E-01  e=6.252E-16  Saccharomyces cerevisiae S288C

Solvent-accessible surface area (backbone atoms only — not comparable to full-atom values): 32210 Å² total; per-residue (Å²): 139,80,87,82,77,82,73,79,74,83,72,78,84,55,95,87,60,86,77,86,86,76,54,80,90,72,51,76,87,75,53,68,77,57,65,73,53,70,63,68,74,84,64,80,76,89,62,57,82,74,60,70,68,36,68,67,57,47,50,37,53,48,34,54,54,44,27,76,75,70,68,54,81,63,81,64,78,79,87,77,83,88,78,84,82,78,68,88,66,50,71,80,80,56,72,92,80,82,78,88,66,101,58,85,90,83,85,84,78,55,70,73,78,69,64,71,67,92,42,75,81,51,76,67,52,51,52,50,52,51,68,53,38,74,77,45,56,92,90,68,49,80,50,69,73,55,49,30,52,50,54,33,52,52,52,54,53,44,52,71,77,42,71,61,25,57,81,43,67,83,64,66,78,53,69,67,71,53,58,67,64,48,64,55,82,77,38,52,74,48,52,75,53,48,73,72,48,44,64,57,55,49,50,49,27,55,79,48,51,35,35,74,77,71,90,73,86,45,62,71,53,96,88,56,94,66,94,53,89,67,57,45,89,74,86,81,77,78,84,80,80,85,80,54,75,73,61,50,57,57,50,52,51,53,51,51,53,52,51,54,53,50,53,53,52,48,52,54,51,50,53,51,52,52,51,53,50,54,51,50,52,52,52,53,52,52,50,52,52,49,56,49,49,53,50,51,54,48,51,32,62,78,69,70,61,87,73,85,60,70,89,75,48,82,73,74,75,70,75,76,75,80,80,86,68,91,80,76,86,72,84,82,79,84,79,91,85,89,84,90,80,97,75,76,84,68,65,69,56,52,57,57,50,53,52,54,52,52,54,51,51,54,50,51,48,62,59,73,46,65,62,49,50,85,51,89,84,51,93,73,78,80,77,78,69,56,70,76,55,70,72,54,77,82,78,80,83,70,93,78,82,73,77,90,47,69,47,79,47,75,48,88,91,74,45,75,46,77,43,79,52,76,80,77,81,81,74,78,91,73,71,85,83,66,60,52,101,83,70,53,68,86,79,82,88,85,85,73,94,61,84,82,76,72,92,70,89,80,71,83,80,80,77,65,83,85,60,86,82,70,74,69,48,75,71,76,86,127

Mean predicted aligned error: 21.51 Å

Foldseek 3Di:
DDDPPPDDDDDPDDPVDDDDDDDPVRDPPPPVVCVVVVPPDPPVPVDDPVCCPDPQVVVQVVQVVCCVVPVDRPRRDDDDDDPPDDDPCPCVPDDPPDDDDPDDDDDDDDVVNVPPQPFADDPVRVVVLCVVQVVDDPVPRDDRVLLSVLLSLLLVVCCVPPVPCLVPVVPRDDLVVSLVPQDDDSSVVSSVCNVVNVVVSSVCCVVVSNDDNDDDQAADDPVDPDPDPSHDDHDPDDDDDDDDPVVVVVVVVVVVVVVVVVVVVVVVVVVVVVVVVVVVVVVVVVVVLVVVLVVVVVVCVVVVPDDDCPSNDPPPPPPPPDDDDCPDPDDDDDDDDDDDDDDDPPVVVVVVVVVVVVVVVVVVVVVVCVQWDFCLVPPDDDPDDPPVVVPDDDDDDDPPDDDWDWDWDADPPRDIDIHTDDDDDPDDDDDQADADPVRDRPPDPPDDPCVPVDPPPPDDPPPPVVPPPTDIDGPPDD

Secondary structure (DSSP, 8-state):
----------PPP-TTSPPPPPPGGGS----HHHHTT-S------SS-TTGGG-HHHHHHHHHHHHHHHH-----PPPPPPP--PPPTTHHHH----PPPPSS-------SHHHHS-S----HHHHHHHHHHHTTS-TTSPPPHHHHHHHHHHHHHHHHHH-TTTTT-GGGPPPHHHHHTT--SHHHHHHTTTHHHHHHHHHHHHHHTTTS-SS---B---TT-----TTB-----PPPPPPPPHHHHHHHHHHHHHHHHHHHHHHHHHHHHHHHHHHHHHHHHHHHHHHHHHHHHHHHHHHHT-----TTTS----------S--------------------TTHHHHHHHHHHHHHHHHHHHHHHTTTEE--TT-S-PPPPPPHHHHT--PPP--TT-PPPPEEEEE-TTSPEEEEE------PPPPPTT---TT-------S--TTTT------------TTSTT---EE----

Organism: NCBI:txid979761

pLDDT: mean 72.6, std 20.94, range [29.92, 98.38]